Protein AF-0000000068953525 (afdb_homodimer)

Sequence (426 aa):
MLKLCGFAASNYYNKVKLALLEKNVPFEEVLAWIGQTDLAATPAGKVPYIITESGPLCESEAIVDYVEAAYPQTPLLPLDPYQAAKVREIVVFMELYLELTARELYPEAFFGGKVSDGVKDRQHKLLTRYVPAFAKLAKFSPYIAGDTFTLADCAAAAHLPLVSSCTKIIYGTDLLADLPVKDYLKTLSARESVQKVNADRKANLELMASRSKMLKLCGFAASNYYNKVKLALLEKNVPFEEVLAWIGQTDLAATPAGKVPYIITESGPLCESEAIVDYVEAAYPQTPLLPLDPYQAAKVREIVVFMELYLELTARELYPEAFFGGKVSDGVKDRQHKLLTRYVPAFAKLAKFSPYIAGDTFTLADCAAAAHLPLVSSCTKIIYGTDLLADLPVKDYLKTLSARESVQKVNADRKANLELMASRSK

Structure (mmCIF, N/CA/C/O backbone):
data_AF-0000000068953525-model_v1
#
loop_
_entity.id
_entity.type
_entity.pdbx_description
1 polymer 'Glutathione S-transferase'
#
loop_
_atom_site.group_PDB
_atom_site.id
_atom_site.type_symbol
_atom_site.label_atom_id
_atom_site.label_alt_id
_atom_site.label_comp_id
_atom_site.label_asym_id
_atom_site.label_entity_id
_atom_site.label_seq_id
_atom_site.pdbx_PDB_ins_code
_atom_site.Cartn_x
_atom_site.Cartn_y
_atom_site.Cartn_z
_atom_site.occupancy
_atom_site.B_iso_or_equiv
_atom_site.auth_seq_id
_atom_site.auth_comp_id
_atom_site.auth_asym_id
_atom_site.auth_atom_id
_atom_site.pdbx_PDB_model_num
ATOM 1 N N . MET A 1 1 ? 11.922 7.945 -24.203 1 91.5 1 MET A N 1
ATOM 2 C CA . MET A 1 1 ? 12.422 8.422 -22.906 1 91.5 1 MET A CA 1
ATOM 3 C C . MET A 1 1 ? 11.344 8.32 -21.844 1 91.5 1 MET A C 1
ATOM 5 O O . MET A 1 1 ? 10.164 8.547 -22.125 1 91.5 1 MET A O 1
ATOM 9 N N . LEU A 1 2 ? 11.68 7.914 -20.641 1 98.38 2 LEU A N 1
ATOM 10 C CA . LEU A 1 2 ? 10.758 7.773 -19.516 1 98.38 2 LEU A CA 1
ATOM 11 C C . LEU A 1 2 ? 10.148 9.125 -19.141 1 98.38 2 LEU A C 1
ATOM 13 O O . LEU A 1 2 ? 10.859 10.125 -19.047 1 98.38 2 LEU A O 1
ATOM 17 N N . LYS A 1 3 ? 8.781 9.148 -19.062 1 98.88 3 LYS A N 1
ATOM 18 C CA . LYS A 1 3 ? 8.078 10.352 -18.625 1 98.88 3 LYS A CA 1
ATOM 19 C C . LYS A 1 3 ? 7.48 10.156 -17.234 1 98.88 3 LYS A C 1
ATOM 21 O O . LYS A 1 3 ? 6.812 9.148 -16.969 1 98.88 3 LYS A O 1
ATOM 26 N N . LEU A 1 4 ? 7.785 11.031 -16.359 1 98.94 4 LEU A N 1
ATOM 27 C CA . LEU A 1 4 ? 7.129 11.117 -15.062 1 98.94 4 LEU A CA 1
ATOM 28 C C . LEU A 1 4 ? 6.039 12.188 -15.07 1 98.94 4 LEU A C 1
ATOM 30 O O . LEU A 1 4 ? 6.336 13.375 -15.211 1 98.94 4 LEU A O 1
ATOM 34 N N . CYS A 1 5 ? 4.793 11.773 -14.93 1 98.94 5 CYS A N 1
ATOM 35 C CA . CYS A 1 5 ? 3.65 12.672 -15.055 1 98.94 5 CYS A CA 1
ATOM 36 C C . CYS A 1 5 ? 3.051 12.984 -13.695 1 98.94 5 CYS A C 1
ATOM 38 O O . CYS A 1 5 ? 2.826 12.078 -12.883 1 98.94 5 CYS A O 1
ATOM 40 N N . GLY A 1 6 ? 2.795 14.18 -13.367 1 98.62 6 GLY A N 1
ATOM 41 C CA . GLY A 1 6 ? 2.264 14.688 -12.117 1 98.62 6 GLY A CA 1
ATOM 42 C C . GLY A 1 6 ? 2.701 16.109 -11.82 1 98.62 6 GLY A C 1
ATOM 43 O O . GLY A 1 6 ? 2.824 16.938 -12.734 1 98.62 6 GLY A O 1
ATOM 44 N N . PHE A 1 7 ? 2.775 16.438 -10.578 1 98.31 7 PHE A N 1
ATOM 45 C CA . PHE A 1 7 ? 3.211 17.766 -10.188 1 98.31 7 PHE A CA 1
ATOM 46 C C . PHE A 1 7 ? 4.039 17.719 -8.914 1 98.31 7 PHE A C 1
ATOM 48 O O . PHE A 1 7 ? 3.832 16.844 -8.062 1 98.31 7 PHE A O 1
ATOM 55 N N . ALA A 1 8 ? 4.875 18.688 -8.703 1 98.12 8 ALA A N 1
ATOM 56 C CA . ALA A 1 8 ? 5.988 18.609 -7.762 1 98.12 8 ALA A CA 1
ATOM 57 C C . ALA A 1 8 ? 5.512 18.844 -6.332 1 98.12 8 ALA A C 1
ATOM 59 O O . ALA A 1 8 ? 6.254 18.594 -5.375 1 98.12 8 ALA A O 1
ATOM 60 N N . ALA A 1 9 ? 4.293 19.266 -6.148 1 97.25 9 ALA A N 1
ATOM 61 C CA . ALA A 1 9 ? 3.762 19.406 -4.797 1 97.25 9 ALA A CA 1
ATOM 62 C C . ALA A 1 9 ? 3.27 18.078 -4.254 1 97.25 9 ALA A C 1
ATOM 64 O O . ALA A 1 9 ? 3 17.953 -3.057 1 97.25 9 ALA A O 1
ATOM 65 N N . SER A 1 10 ? 3.092 17.094 -5.102 1 97.88 10 SER A N 1
ATOM 66 C CA . SER A 1 10 ? 2.609 15.781 -4.703 1 97.88 10 SER A CA 1
ATOM 67 C C . SER A 1 10 ? 3.717 14.961 -4.047 1 97.88 10 SER A C 1
ATOM 69 O O . SER A 1 10 ? 4.754 14.711 -4.66 1 97.88 10 SER A O 1
ATOM 71 N N . ASN A 1 11 ? 3.457 14.531 -2.852 1 98.62 11 ASN A N 1
ATOM 72 C CA . ASN A 1 11 ? 4.457 13.727 -2.156 1 98.62 11 ASN A CA 1
ATOM 73 C C . ASN A 1 11 ? 4.691 12.391 -2.857 1 98.62 11 ASN A C 1
ATOM 75 O O . ASN A 1 11 ? 5.816 11.898 -2.9 1 98.62 11 ASN A O 1
ATOM 79 N N . TYR A 1 12 ? 3.668 11.828 -3.467 1 98.88 12 TYR A N 1
ATOM 80 C CA . TYR A 1 12 ? 3.854 10.547 -4.145 1 98.88 12 TYR A CA 1
ATOM 81 C C . TYR A 1 12 ? 4.586 10.734 -5.469 1 98.88 12 TYR A C 1
ATOM 83 O O . TYR A 1 12 ? 5.352 9.859 -5.891 1 98.88 12 TYR A O 1
ATOM 91 N N . TYR A 1 13 ? 4.324 11.852 -6.137 1 98.88 13 TYR A N 1
ATOM 92 C CA . TYR A 1 13 ? 5.141 12.227 -7.281 1 98.88 13 TYR A CA 1
ATOM 93 C C . TYR A 1 13 ? 6.609 12.352 -6.887 1 98.88 13 TYR A C 1
ATOM 95 O O . TYR A 1 13 ? 7.488 11.805 -7.566 1 98.88 13 TYR A O 1
ATOM 103 N N . ASN A 1 14 ? 6.887 12.953 -5.789 1 98.94 14 ASN A N 1
ATOM 104 C CA . ASN A 1 14 ? 8.25 13.234 -5.348 1 98.94 14 ASN A CA 1
ATOM 105 C C . ASN A 1 14 ? 8.969 11.969 -4.895 1 98.94 14 ASN A C 1
ATOM 107 O O . ASN A 1 14 ? 10.18 11.844 -5.062 1 98.94 14 ASN A O 1
ATOM 111 N N . LYS A 1 15 ? 8.242 11.016 -4.289 1 98.94 15 LYS A N 1
ATOM 112 C CA . LYS A 1 15 ? 8.812 9.711 -3.98 1 98.94 15 LYS A CA 1
ATOM 113 C C . LYS A 1 15 ? 9.422 9.07 -5.223 1 98.94 15 LYS A C 1
ATOM 115 O O . LYS A 1 15 ? 10.57 8.617 -5.195 1 98.94 15 LYS A O 1
ATOM 120 N N . VAL A 1 16 ? 8.688 9.086 -6.324 1 98.94 16 VAL A N 1
ATOM 121 C CA . VAL A 1 16 ? 9.133 8.477 -7.574 1 98.94 16 VAL A CA 1
ATOM 122 C C . VAL A 1 16 ? 10.266 9.305 -8.172 1 98.94 16 VAL A C 1
ATOM 124 O O . VAL A 1 16 ? 11.281 8.75 -8.617 1 98.94 16 VAL A O 1
ATOM 127 N N . LYS A 1 17 ? 10.102 10.609 -8.156 1 98.94 17 LYS A N 1
ATOM 128 C CA . LYS A 1 17 ? 11.125 11.5 -8.703 1 98.94 17 LYS A CA 1
ATOM 129 C C . LYS A 1 17 ? 12.461 11.305 -8.008 1 98.94 17 LYS A C 1
ATOM 131 O O . LYS A 1 17 ? 13.5 11.195 -8.664 1 98.94 17 LYS A O 1
ATOM 136 N N . LEU A 1 18 ? 12.406 11.266 -6.711 1 98.94 18 LEU A N 1
ATOM 137 C CA . LEU A 1 18 ? 13.633 11.102 -5.938 1 98.94 18 LEU A CA 1
ATOM 138 C C . LEU A 1 18 ? 14.305 9.773 -6.27 1 98.94 18 LEU A C 1
ATOM 140 O O . LEU A 1 18 ? 15.531 9.711 -6.414 1 98.94 18 LEU A O 1
ATOM 144 N N . ALA A 1 19 ? 13.531 8.672 -6.383 1 98.94 19 ALA A N 1
ATOM 145 C CA . ALA A 1 19 ? 14.086 7.375 -6.762 1 98.94 19 ALA A CA 1
ATOM 146 C C . ALA A 1 19 ? 14.773 7.453 -8.125 1 98.94 19 ALA A C 1
ATOM 148 O O . ALA A 1 19 ? 15.883 6.934 -8.297 1 98.94 19 ALA A O 1
ATOM 149 N N . LEU A 1 20 ? 14.117 8.109 -9.094 1 98.94 20 LEU A N 1
ATOM 150 C CA . LEU A 1 20 ? 14.68 8.25 -10.43 1 98.94 20 LEU A CA 1
ATOM 151 C C . LEU A 1 20 ? 15.992 9.031 -10.391 1 98.94 20 LEU A C 1
ATOM 153 O O . LEU A 1 20 ? 16.969 8.641 -11.031 1 98.94 20 LEU A O 1
ATOM 157 N N . LEU A 1 21 ? 16 10.102 -9.617 1 98.94 21 LEU A N 1
ATOM 158 C CA . LEU A 1 21 ? 17.203 10.922 -9.492 1 98.94 21 LEU A CA 1
ATOM 159 C C . LEU A 1 21 ? 18.328 10.133 -8.844 1 98.94 21 LEU A C 1
ATOM 161 O O . LEU A 1 21 ? 19.453 10.133 -9.336 1 98.94 21 LEU A O 1
ATOM 165 N N . GLU A 1 22 ? 18.047 9.453 -7.734 1 98.81 22 GLU A N 1
ATOM 166 C CA . GLU A 1 22 ? 19.062 8.711 -6.984 1 98.81 22 GLU A CA 1
ATOM 167 C C . GLU A 1 22 ? 19.625 7.562 -7.812 1 98.81 22 GLU A C 1
ATOM 169 O O . GLU A 1 22 ? 20.797 7.199 -7.66 1 98.81 22 GLU A O 1
ATOM 174 N N . LYS A 1 23 ? 18.828 7.051 -8.734 1 98.69 23 LYS A N 1
ATOM 175 C CA . LYS A 1 23 ? 19.266 5.938 -9.57 1 98.69 23 LYS A CA 1
ATOM 176 C C . LYS A 1 23 ? 19.922 6.441 -10.859 1 98.69 23 LYS A C 1
ATOM 178 O O . LYS A 1 23 ? 20.406 5.645 -11.664 1 98.69 23 LYS A O 1
ATOM 183 N N . ASN A 1 24 ? 19.906 7.711 -11.047 1 98.19 24 ASN A N 1
ATOM 184 C CA . ASN A 1 24 ? 20.453 8.336 -12.242 1 98.19 24 ASN A CA 1
ATOM 185 C C . ASN A 1 24 ? 19.781 7.824 -13.508 1 98.19 24 ASN A C 1
ATOM 187 O O . ASN A 1 24 ? 20.453 7.492 -14.484 1 98.19 24 ASN A O 1
ATOM 191 N N . VAL A 1 25 ? 18.516 7.637 -13.484 1 98.5 25 VAL A N 1
ATOM 192 C CA . VAL A 1 25 ? 17.719 7.266 -14.641 1 98.5 25 VAL A CA 1
ATOM 193 C C . VAL A 1 25 ? 17.188 8.523 -15.336 1 98.5 25 VAL A C 1
ATOM 195 O O . VAL A 1 25 ? 16.516 9.344 -14.719 1 98.5 25 VAL A O 1
ATOM 198 N N . PRO A 1 26 ? 17.547 8.711 -16.578 1 98.31 26 PRO A N 1
ATOM 199 C CA . PRO A 1 26 ? 17.016 9.883 -17.281 1 98.31 26 PRO A CA 1
ATOM 200 C C . PRO A 1 26 ? 15.492 9.836 -17.438 1 98.31 26 PRO A C 1
ATOM 202 O O . PRO A 1 26 ? 14.922 8.773 -17.703 1 98.31 26 PRO A O 1
ATOM 205 N N . PHE A 1 27 ? 14.859 10.969 -17.234 1 98.81 27 PHE A N 1
ATOM 206 C CA . PHE A 1 27 ? 13.414 11.062 -17.391 1 98.81 27 PHE A CA 1
ATOM 207 C C . PHE A 1 27 ? 12.992 12.492 -17.719 1 98.81 27 PHE A C 1
ATOM 209 O O . PHE A 1 27 ? 13.742 13.438 -17.453 1 98.81 27 PHE A O 1
ATOM 216 N N . GLU A 1 28 ? 11.844 12.578 -18.344 1 98.75 28 GLU A N 1
ATOM 217 C CA . GLU A 1 28 ? 11.18 13.852 -18.578 1 98.75 28 GLU A CA 1
ATOM 218 C C . GLU A 1 28 ? 10.023 14.062 -17.609 1 98.75 28 GLU A C 1
ATOM 220 O O . GLU A 1 28 ? 9.258 13.133 -17.328 1 98.75 28 GLU A O 1
ATOM 225 N N . GLU A 1 29 ? 9.961 15.242 -17.031 1 98.69 29 GLU A N 1
ATOM 226 C CA . GLU A 1 29 ? 8.812 15.57 -16.188 1 98.69 29 GLU A CA 1
ATOM 227 C C . GLU A 1 29 ? 7.676 16.172 -17.016 1 98.69 29 GLU A C 1
ATOM 229 O O . GLU A 1 29 ? 7.895 17.078 -17.828 1 98.69 29 GLU A O 1
ATOM 234 N N . VAL A 1 30 ? 6.496 15.633 -16.922 1 98.69 30 VAL A N 1
ATOM 235 C CA . VAL A 1 30 ? 5.301 16.109 -17.594 1 98.69 30 VAL A CA 1
ATOM 236 C C . VAL A 1 30 ? 4.262 16.562 -16.562 1 98.69 30 VAL A C 1
ATOM 238 O O . VAL A 1 30 ? 3.779 15.742 -15.773 1 98.69 30 VAL A O 1
ATOM 241 N N . LEU A 1 31 ? 3.965 17.844 -16.641 1 97.56 31 LEU A N 1
ATOM 242 C CA . LEU A 1 31 ? 3.002 18.391 -15.695 1 97.56 31 LEU A CA 1
ATOM 243 C C . LEU A 1 31 ? 1.616 17.797 -15.922 1 97.56 31 LEU A C 1
ATOM 245 O O . LEU A 1 31 ? 1.125 17.781 -17.047 1 97.56 31 LEU A O 1
ATOM 249 N N . ALA A 1 32 ? 1.029 17.25 -14.953 1 97.81 32 ALA A N 1
ATOM 250 C CA . ALA A 1 32 ? -0.347 16.766 -14.938 1 97.81 32 ALA A CA 1
ATOM 251 C C . ALA A 1 32 ? -1.022 17.078 -13.602 1 97.81 32 ALA A C 1
ATOM 253 O O . ALA A 1 32 ? -0.738 16.438 -12.586 1 97.81 32 ALA A O 1
ATOM 254 N N . TRP A 1 33 ? -1.951 18.016 -13.617 1 94.94 33 TRP A N 1
ATOM 255 C CA . TRP A 1 33 ? -2.736 18.328 -12.43 1 94.94 33 TRP A CA 1
ATOM 256 C C . TRP A 1 33 ? -3.85 17.312 -12.227 1 94.94 33 TRP A C 1
ATOM 258 O O . TRP A 1 33 ? -4.289 16.656 -13.18 1 94.94 33 TRP A O 1
ATOM 268 N N . ILE A 1 34 ? -4.254 17.219 -10.961 1 92.75 34 ILE A N 1
ATOM 269 C CA . ILE A 1 34 ? -5.441 16.406 -10.711 1 92.75 34 ILE A CA 1
ATOM 270 C C . ILE A 1 34 ? -6.605 16.922 -11.555 1 92.75 34 ILE A C 1
ATOM 272 O O . ILE A 1 34 ? -6.863 18.141 -11.594 1 92.75 34 ILE A O 1
ATOM 276 N N . GLY A 1 35 ? -7.293 16.062 -12.203 1 94.69 35 GLY A N 1
ATOM 277 C CA . GLY A 1 35 ? -8.367 16.453 -13.102 1 94.69 35 GLY A CA 1
ATOM 278 C C . GLY A 1 35 ? -7.914 16.641 -14.539 1 94.69 35 GLY A C 1
ATOM 279 O O . GLY A 1 35 ? -8.742 16.719 -15.453 1 94.69 35 GLY A O 1
ATOM 280 N N . GLN A 1 36 ? -6.582 16.641 -14.797 1 96.81 36 GLN A N 1
ATOM 281 C CA . GLN A 1 36 ? -6.031 16.828 -16.141 1 96.81 36 GLN A CA 1
ATOM 282 C C . GLN A 1 36 ? -5.117 15.672 -16.516 1 96.81 36 GLN A C 1
ATOM 284 O O . GLN A 1 36 ? -4.238 15.82 -17.375 1 96.81 36 GLN A O 1
ATOM 289 N N . THR A 1 37 ? -5.289 14.594 -15.812 1 98.31 37 THR A N 1
ATOM 290 C CA . THR A 1 37 ? -4.453 13.422 -16.047 1 98.31 37 THR A CA 1
ATOM 291 C C . THR A 1 37 ? -4.961 12.641 -17.266 1 98.31 37 THR A C 1
ATOM 293 O O . THR A 1 37 ? -6.094 12.836 -17.703 1 98.31 37 THR A O 1
ATOM 296 N N . ASP A 1 38 ? -4.078 11.945 -17.906 1 98.38 38 ASP A N 1
ATOM 297 C CA . ASP A 1 38 ? -4.457 10.992 -18.938 1 98.38 38 ASP A CA 1
ATOM 298 C C . ASP A 1 38 ? -5.102 9.75 -18.328 1 98.38 38 ASP A C 1
ATOM 300 O O . ASP A 1 38 ? -4.402 8.844 -17.875 1 98.38 38 ASP A O 1
ATOM 304 N N . LEU A 1 39 ? -6.379 9.578 -18.438 1 97.94 39 LEU A N 1
ATOM 305 C CA . LEU A 1 39 ? -7.129 8.531 -17.75 1 97.94 39 LEU A CA 1
ATOM 306 C C . LEU A 1 39 ? -6.82 7.16 -18.359 1 97.94 39 LEU A C 1
ATOM 308 O O . LEU A 1 39 ? -7.094 6.129 -17.75 1 97.94 39 LEU A O 1
ATOM 312 N N . ALA A 1 40 ? -6.297 7.113 -19.547 1 97.75 40 ALA A N 1
ATOM 313 C CA . ALA A 1 40 ? -5.84 5.848 -20.109 1 97.75 40 ALA A CA 1
ATOM 314 C C . ALA A 1 40 ? -4.594 5.34 -19.391 1 97.75 40 ALA A C 1
ATOM 316 O O . ALA A 1 40 ? -4.352 4.133 -19.344 1 97.75 40 ALA A O 1
ATOM 317 N N . ALA A 1 41 ? -3.822 6.301 -18.766 1 98.56 41 ALA A N 1
ATOM 318 C CA . ALA A 1 41 ? -2.572 5.957 -18.109 1 98.56 41 ALA A CA 1
ATOM 319 C C . ALA A 1 41 ? -2.781 5.793 -16.594 1 98.56 41 ALA A C 1
ATOM 321 O O . ALA A 1 41 ? -2.068 5.027 -15.945 1 98.56 41 ALA A O 1
ATOM 322 N N . THR A 1 42 ? -3.678 6.516 -16.062 1 98.69 42 THR A N 1
ATOM 323 C CA . THR A 1 42 ? -4.043 6.461 -14.656 1 98.69 42 THR A CA 1
ATOM 324 C C . THR A 1 42 ? -5.559 6.488 -14.492 1 98.69 42 THR A C 1
ATOM 326 O O . THR A 1 42 ? -6.137 7.539 -14.203 1 98.69 42 THR A O 1
ATOM 329 N N . PRO A 1 43 ? -6.195 5.395 -14.531 1 98.38 43 PRO A N 1
ATOM 330 C CA . PRO A 1 43 ? -7.656 5.32 -14.617 1 98.38 43 PRO A CA 1
ATOM 331 C C . PRO A 1 43 ? -8.352 6.035 -13.461 1 98.38 43 PRO A C 1
ATOM 333 O O . PRO A 1 43 ? -9.469 6.527 -13.617 1 98.38 43 PRO A O 1
ATOM 336 N N . ALA A 1 44 ? -7.703 6.133 -12.32 1 98.06 44 ALA A N 1
ATOM 337 C CA . ALA A 1 44 ? -8.312 6.809 -11.18 1 98.06 44 ALA A CA 1
ATOM 338 C C . ALA A 1 44 ? -8.023 8.305 -11.211 1 98.06 44 ALA A C 1
ATOM 340 O O . ALA A 1 44 ? -8.469 9.047 -10.328 1 98.06 44 ALA A O 1
ATOM 341 N N . GLY A 1 45 ? -7.219 8.742 -12.18 1 98.38 45 GLY A N 1
ATOM 342 C CA . GLY A 1 45 ? -6.93 10.156 -12.336 1 98.38 45 GLY A CA 1
ATOM 343 C C . GLY A 1 45 ? -5.934 10.672 -11.32 1 98.38 45 GLY A C 1
ATOM 344 O O . GLY A 1 45 ? -5.879 11.875 -11.047 1 98.38 45 GLY A O 1
ATOM 345 N N . LYS A 1 46 ? -5.148 9.766 -10.766 1 97.81 46 LYS A N 1
ATOM 346 C CA . LYS A 1 46 ? -4.199 10.141 -9.727 1 97.81 46 LYS A CA 1
ATOM 347 C C . LYS A 1 46 ? -2.797 10.328 -10.305 1 97.81 46 LYS A C 1
ATOM 349 O O . LYS A 1 46 ? -2.521 9.898 -11.43 1 97.81 46 LYS A O 1
ATOM 354 N N . VAL A 1 47 ? -1.988 10.992 -9.609 1 98.5 47 VAL A N 1
ATOM 355 C CA . VAL A 1 47 ? -0.57 11.133 -9.922 1 98.5 47 VAL A CA 1
ATOM 356 C C . VAL A 1 47 ? 0.271 10.547 -8.789 1 98.5 47 VAL A C 1
ATOM 358 O O . VAL A 1 47 ? -0.176 10.492 -7.645 1 98.5 47 VAL A O 1
ATOM 361 N N . PRO A 1 48 ? 1.451 10.094 -9.031 1 98.81 48 PRO A N 1
ATOM 362 C CA . PRO A 1 48 ? 2.117 10.102 -10.336 1 98.81 48 PRO A CA 1
ATOM 363 C C . PRO A 1 48 ? 1.714 8.922 -11.219 1 98.81 48 PRO A C 1
ATOM 365 O O . PRO A 1 48 ? 1.131 7.953 -10.727 1 98.81 48 PRO A O 1
ATOM 368 N N . TYR A 1 49 ? 1.872 9.008 -12.477 1 98.94 49 TYR A N 1
ATOM 369 C CA . TYR A 1 49 ? 2.012 7.898 -13.414 1 98.94 49 TYR A CA 1
ATOM 370 C C . TYR A 1 49 ? 3.18 8.133 -14.359 1 98.94 49 TYR A C 1
ATOM 372 O O . TYR A 1 49 ? 3.695 9.25 -14.461 1 98.94 49 TYR A O 1
ATOM 380 N N . ILE A 1 50 ? 3.686 7.047 -14.969 1 98.94 50 ILE A N 1
ATOM 381 C CA . ILE A 1 50 ? 4.781 7.188 -15.922 1 98.94 50 ILE A CA 1
ATOM 382 C C . ILE A 1 50 ? 4.363 6.629 -17.281 1 98.94 50 ILE A C 1
ATOM 384 O O . ILE A 1 50 ? 3.443 5.812 -17.359 1 98.94 50 ILE A O 1
ATOM 388 N N . ILE A 1 51 ? 4.969 7.121 -18.266 1 98.88 51 ILE A N 1
ATOM 389 C CA . ILE A 1 51 ? 4.914 6.559 -19.609 1 98.88 51 ILE A CA 1
ATOM 390 C C . ILE A 1 51 ? 6.266 5.949 -19.969 1 98.88 51 ILE A C 1
ATOM 392 O O . ILE A 1 51 ? 7.285 6.641 -19.969 1 98.88 51 ILE A O 1
ATOM 396 N N . THR A 1 52 ? 6.266 4.668 -20.172 1 98.62 52 THR A N 1
ATOM 397 C CA . THR A 1 52 ? 7.473 3.959 -20.578 1 98.62 52 THR A CA 1
ATOM 398 C C . THR A 1 52 ? 7.406 3.582 -22.062 1 98.62 52 THR A C 1
ATOM 400 O O . THR A 1 52 ? 6.406 3.854 -22.734 1 98.62 52 THR A O 1
ATOM 403 N N . GLU A 1 53 ? 8.453 2.896 -22.531 1 97.69 53 GLU A N 1
ATOM 404 C CA . GLU A 1 53 ? 8.43 2.383 -23.906 1 97.69 53 GLU A CA 1
ATOM 405 C C . GLU A 1 53 ? 7.398 1.271 -24.062 1 97.69 53 GLU A C 1
ATOM 407 O O . GLU A 1 53 ? 6.832 1.09 -25.141 1 97.69 53 GLU A O 1
ATOM 412 N N . SER A 1 54 ? 7.117 0.598 -22.953 1 98.19 54 SER A N 1
ATOM 413 C CA . SER A 1 54 ? 6.191 -0.53 -22.984 1 98.19 54 SER A CA 1
ATOM 414 C C . SER A 1 54 ? 4.762 -0.077 -22.734 1 98.19 54 SER A C 1
ATOM 416 O O . SER A 1 54 ? 3.816 -0.849 -22.906 1 98.19 54 SER A O 1
ATOM 418 N N . GLY A 1 55 ? 4.523 1.196 -22.297 1 98.44 55 GLY A N 1
ATOM 419 C CA . GLY A 1 55 ? 3.188 1.683 -22 1 98.44 55 GLY A CA 1
ATOM 420 C C . GLY A 1 55 ? 3.115 2.438 -20.672 1 98.44 55 GLY A C 1
ATOM 421 O O . GLY A 1 55 ? 4.145 2.732 -20.062 1 98.44 55 GLY A O 1
ATOM 422 N N . PRO A 1 56 ? 1.923 2.783 -20.203 1 98.88 56 PRO A N 1
ATOM 423 C CA . PRO A 1 56 ? 1.729 3.551 -18.969 1 98.88 56 PRO A CA 1
ATOM 424 C C . PRO A 1 56 ? 1.772 2.676 -17.719 1 98.88 56 PRO A C 1
ATOM 426 O O . PRO A 1 56 ? 1.527 1.47 -17.797 1 98.88 56 PRO A O 1
ATOM 429 N N . LEU A 1 57 ? 2.143 3.238 -16.672 1 98.88 57 LEU A N 1
ATOM 430 C CA . LEU A 1 57 ? 2.148 2.621 -15.344 1 98.88 57 LEU A CA 1
ATOM 431 C C . LEU A 1 57 ? 1.798 3.643 -14.266 1 98.88 57 LEU A C 1
ATOM 433 O O . LEU A 1 57 ? 2.373 4.73 -14.227 1 98.88 57 LEU A O 1
ATOM 437 N N . CYS A 1 58 ? 0.806 3.285 -13.438 1 98.81 58 CYS A N 1
ATOM 438 C CA . CYS A 1 58 ? 0.428 4.195 -12.367 1 98.81 58 CYS A CA 1
ATOM 439 C C . CYS A 1 58 ? 0.652 3.549 -11 1 98.81 58 CYS A C 1
ATOM 441 O O . CYS A 1 58 ? 1.108 2.406 -10.922 1 98.81 58 CYS A O 1
ATOM 443 N N . GLU A 1 59 ? 0.367 4.352 -9.961 1 98.75 59 GLU A N 1
ATOM 444 C CA . GLU A 1 59 ? 0.626 4.004 -8.57 1 98.75 59 GLU A CA 1
ATOM 445 C C . GLU A 1 59 ? 2.113 4.102 -8.242 1 98.75 59 GLU A C 1
ATOM 447 O O . GLU A 1 59 ? 2.922 3.332 -8.773 1 98.75 59 GLU A O 1
ATOM 452 N N . SER A 1 60 ? 2.438 4.938 -7.324 1 98.88 60 SER A N 1
ATOM 453 C CA . SER A 1 60 ? 3.826 5.289 -7.043 1 98.88 60 SER A CA 1
ATOM 454 C C . SER A 1 60 ? 4.633 4.059 -6.641 1 98.88 60 SER A C 1
ATOM 456 O O . SER A 1 60 ? 5.793 3.916 -7.031 1 98.88 60 SER A O 1
ATOM 458 N N . GLU A 1 61 ? 4.004 3.113 -5.867 1 98.75 61 GLU A N 1
ATOM 459 C CA . GLU A 1 61 ? 4.746 1.94 -5.414 1 98.75 61 GLU A CA 1
ATOM 460 C C . GLU A 1 61 ? 5.066 1.007 -6.578 1 98.75 61 GLU A C 1
ATOM 462 O O . GLU A 1 61 ? 6.172 0.473 -6.668 1 98.75 61 GLU A O 1
ATOM 467 N N . ALA A 1 62 ? 4.125 0.785 -7.484 1 98.88 62 ALA A N 1
ATOM 468 C CA . ALA A 1 62 ? 4.379 -0.025 -8.672 1 98.88 62 ALA A CA 1
ATOM 469 C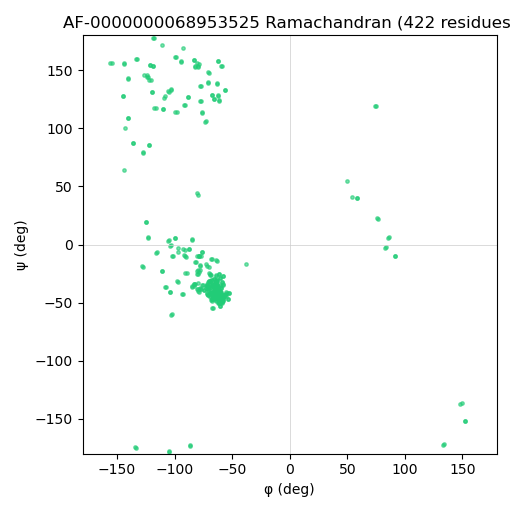 C . ALA A 1 62 ? 5.441 0.619 -9.562 1 98.88 62 ALA A C 1
ATOM 471 O O . ALA A 1 62 ? 6.27 -0.077 -10.156 1 98.88 62 ALA A O 1
ATOM 472 N N . ILE A 1 63 ? 5.422 1.938 -9.625 1 98.94 63 ILE A N 1
ATOM 473 C CA . ILE A 1 63 ? 6.363 2.676 -10.453 1 98.94 63 ILE A CA 1
ATOM 474 C C . ILE A 1 63 ? 7.777 2.506 -9.906 1 98.94 63 ILE A C 1
ATOM 476 O O . ILE A 1 63 ? 8.711 2.215 -10.664 1 98.94 63 ILE A O 1
ATOM 480 N N . VAL A 1 64 ? 7.934 2.658 -8.555 1 98.88 64 VAL A N 1
ATOM 481 C CA . VAL A 1 64 ? 9.281 2.551 -8.016 1 98.88 64 VAL A CA 1
ATOM 482 C C . VAL A 1 64 ? 9.766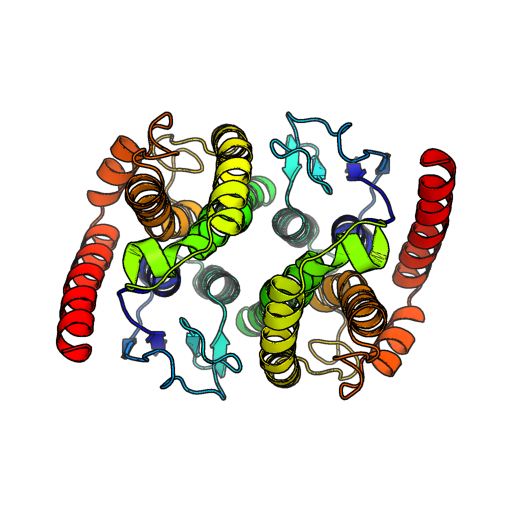 1.104 -8.117 1 98.88 64 VAL A C 1
ATOM 484 O O . VAL A 1 64 ? 10.953 0.853 -8.32 1 98.88 64 VAL A O 1
ATOM 487 N N . ASP A 1 65 ? 8.836 0.124 -8.023 1 98.5 65 ASP A N 1
ATOM 488 C CA . ASP A 1 65 ? 9.211 -1.271 -8.234 1 98.5 65 ASP A CA 1
ATOM 489 C C . ASP A 1 65 ? 9.688 -1.499 -9.672 1 98.5 65 ASP A C 1
ATOM 491 O O . ASP A 1 65 ?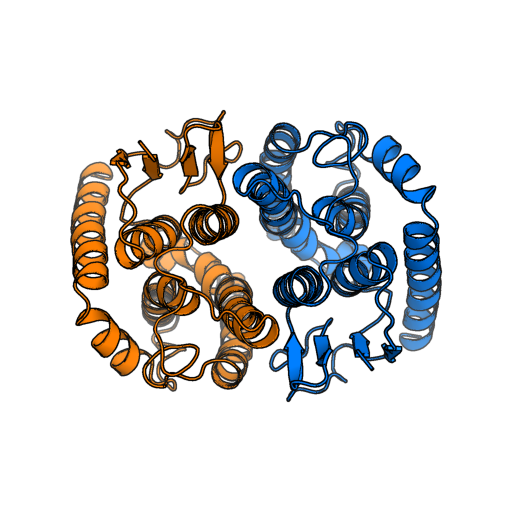 10.68 -2.203 -9.898 1 98.5 65 ASP A O 1
ATOM 495 N N . TYR A 1 66 ? 9.031 -0.899 -10.625 1 98.88 66 TYR A N 1
ATOM 496 C CA . TYR A 1 66 ? 9.438 -0.975 -12.023 1 98.88 66 TYR A CA 1
ATOM 497 C C . TYR A 1 66 ? 10.836 -0.397 -12.219 1 98.88 66 TYR A C 1
ATOM 499 O O . TYR A 1 66 ? 11.711 -1.046 -12.805 1 98.88 66 TYR A O 1
ATOM 507 N N . VAL A 1 67 ? 11.039 0.796 -11.695 1 98.81 67 VAL A N 1
ATOM 508 C CA . VAL A 1 67 ? 12.297 1.512 -11.875 1 98.81 67 VAL A CA 1
ATOM 509 C C . VAL A 1 67 ? 13.438 0.714 -11.258 1 98.81 67 VAL A C 1
ATOM 511 O O . VAL A 1 67 ? 14.516 0.594 -11.852 1 98.81 67 VAL A O 1
ATOM 514 N N . GLU A 1 68 ? 13.156 0.139 -10.07 1 98.62 68 GLU A N 1
ATOM 515 C CA . GLU A 1 68 ? 14.172 -0.662 -9.391 1 98.62 68 GLU A CA 1
ATOM 516 C C . GLU A 1 68 ? 14.57 -1.876 -10.227 1 98.62 68 GLU A C 1
ATOM 518 O O . GLU A 1 68 ? 15.75 -2.203 -10.344 1 98.62 68 GLU A O 1
ATOM 523 N N . ALA A 1 69 ? 13.594 -2.52 -10.867 1 98 69 ALA A N 1
ATOM 524 C CA . ALA A 1 69 ? 13.828 -3.752 -11.609 1 98 69 ALA A CA 1
ATOM 525 C C . ALA A 1 69 ? 14.406 -3.453 -12.992 1 98 69 ALA A C 1
ATOM 527 O O . ALA A 1 69 ? 15.297 -4.164 -13.469 1 98 69 ALA A O 1
ATOM 528 N N . ALA A 1 70 ? 13.961 -2.416 -13.641 1 98.31 70 ALA A N 1
ATOM 529 C CA . ALA A 1 70 ? 14.312 -2.107 -15.023 1 98.31 70 ALA A CA 1
ATOM 530 C C . ALA A 1 70 ? 15.688 -1.448 -15.109 1 98.31 70 ALA A C 1
ATOM 532 O O . ALA A 1 70 ? 16.359 -1.541 -16.141 1 98.31 70 ALA A O 1
ATOM 533 N N . TYR A 1 71 ? 16.109 -0.796 -14.023 1 98 71 TYR A N 1
ATOM 534 C CA . TYR A 1 71 ? 17.375 -0.092 -13.969 1 98 71 TYR A CA 1
ATOM 535 C C . TYR A 1 71 ? 18.203 -0.534 -12.766 1 98 71 TYR A C 1
ATOM 537 O O . TYR A 1 71 ? 18.391 0.231 -11.812 1 98 71 TYR A O 1
ATOM 545 N N . PRO A 1 72 ? 18.844 -1.68 -12.883 1 96.62 72 PRO A N 1
ATOM 546 C CA . PRO A 1 72 ? 19.453 -2.299 -11.703 1 96.62 72 PRO A CA 1
ATOM 547 C C . PRO A 1 72 ? 20.859 -1.76 -11.422 1 96.62 72 PRO A C 1
ATOM 549 O O . PRO A 1 72 ? 21.5 -2.189 -10.461 1 96.62 72 PRO A O 1
ATOM 552 N N . GLN A 1 73 ? 21.359 -0.8 -12.117 1 96.75 73 GLN A N 1
ATOM 553 C CA . GLN A 1 73 ? 22.75 -0.369 -12.047 1 96.75 73 GLN A CA 1
ATOM 554 C C . GLN A 1 73 ? 23.047 0.335 -10.719 1 96.75 73 GLN A C 1
ATOM 556 O O . GLN A 1 73 ? 24.156 0.264 -10.211 1 96.75 73 GLN A O 1
ATOM 561 N N . THR A 1 74 ? 22.125 1.088 -10.195 1 97.06 74 THR A N 1
ATOM 562 C CA . THR A 1 74 ? 22.203 1.769 -8.906 1 97.06 74 THR A CA 1
ATOM 563 C C . THR A 1 74 ? 21.047 1.348 -8 1 97.06 74 THR A C 1
ATOM 565 O O . THR A 1 74 ? 20.031 2.039 -7.922 1 97.06 74 THR A O 1
ATOM 568 N N . PRO A 1 75 ? 21.219 0.276 -7.309 1 98 75 PRO A N 1
ATOM 569 C CA . PRO A 1 75 ? 20.094 -0.284 -6.551 1 98 75 PRO A CA 1
ATOM 570 C C . PRO A 1 75 ? 19.719 0.561 -5.332 1 98 75 PRO A C 1
ATOM 572 O O . PRO A 1 75 ? 20.609 1.117 -4.672 1 98 75 PRO A O 1
ATOM 575 N N . LEU A 1 76 ? 18.469 0.685 -5.102 1 98.81 76 LEU A N 1
ATOM 576 C CA . LEU A 1 76 ? 17.938 1.341 -3.91 1 98.81 76 LEU A CA 1
ATOM 577 C C . LEU A 1 76 ? 17.391 0.316 -2.928 1 98.81 76 LEU A C 1
ATOM 579 O O . LEU A 1 76 ? 16.734 0.681 -1.943 1 98.81 76 LEU A O 1
ATOM 583 N N . LEU A 1 77 ? 17.516 -0.943 -3.227 1 98.69 77 LEU A N 1
ATOM 584 C CA . LEU A 1 77 ? 17.219 -2.051 -2.328 1 98.69 77 LEU A CA 1
ATOM 585 C C . LEU A 1 77 ? 18.438 -2.957 -2.154 1 98.69 77 LEU A C 1
ATOM 587 O O . LEU A 1 77 ? 19.172 -3.203 -3.111 1 98.69 77 LEU A O 1
ATOM 591 N N . PRO A 1 78 ? 18.578 -3.492 -0.895 1 98.19 78 PRO A N 1
ATOM 592 C CA . PRO A 1 78 ? 19.609 -4.523 -0.727 1 98.19 78 PRO A CA 1
ATOM 593 C C . PRO A 1 78 ? 19.375 -5.734 -1.625 1 98.19 78 PRO A C 1
ATOM 595 O O . PRO A 1 78 ? 18.234 -6.043 -1.978 1 98.19 78 PRO A O 1
ATOM 598 N N . LEU A 1 79 ? 20.469 -6.414 -1.938 1 96.62 79 LEU A N 1
ATOM 599 C CA . LEU A 1 79 ? 20.391 -7.617 -2.762 1 96.62 79 LEU A CA 1
ATOM 600 C C . LEU A 1 79 ? 19.75 -8.766 -1.981 1 96.62 79 LEU A C 1
ATOM 602 O O . LEU A 1 79 ? 19.031 -9.578 -2.551 1 96.62 79 LEU A O 1
ATOM 606 N N . ASP A 1 80 ? 20.141 -8.82 -0.664 1 98.12 80 ASP A N 1
ATOM 607 C CA . ASP A 1 80 ? 19.578 -9.867 0.188 1 98.12 80 ASP A CA 1
ATOM 608 C C . ASP A 1 80 ? 18.062 -9.742 0.286 1 98.12 80 ASP A C 1
ATOM 610 O O . ASP A 1 80 ? 17.531 -8.688 0.647 1 98.12 80 ASP A O 1
ATOM 614 N N . PRO A 1 81 ? 17.328 -10.828 -0.065 1 98.38 81 PRO A N 1
ATOM 615 C CA . PRO A 1 81 ? 15.875 -10.766 -0.105 1 98.38 81 PRO A CA 1
ATOM 616 C C . PRO A 1 81 ? 15.266 -10.297 1.216 1 98.38 81 PRO A C 1
ATOM 618 O O . PRO A 1 81 ? 14.312 -9.516 1.219 1 98.38 81 PRO A O 1
ATOM 621 N N . TYR A 1 82 ? 15.797 -10.766 2.287 1 98.75 82 TYR A N 1
ATOM 622 C CA . TYR A 1 82 ? 15.234 -10.383 3.58 1 98.75 82 TYR A CA 1
ATOM 623 C C . TYR A 1 82 ? 15.492 -8.914 3.875 1 98.75 82 TYR A C 1
ATOM 625 O O . TYR A 1 82 ? 14.586 -8.195 4.301 1 98.75 82 TYR A O 1
ATOM 633 N N . GLN A 1 83 ? 16.703 -8.461 3.633 1 98.62 83 GLN A N 1
ATOM 634 C CA . GLN A 1 83 ? 17.031 -7.062 3.877 1 98.62 83 GLN A CA 1
ATOM 635 C C . GLN A 1 83 ? 16.219 -6.137 2.969 1 98.62 83 GLN A C 1
ATOM 637 O O . GLN A 1 83 ? 15.797 -5.062 3.391 1 98.62 83 GLN A O 1
ATOM 642 N N . ALA A 1 84 ? 16.047 -6.562 1.726 1 98.75 84 ALA A N 1
ATOM 643 C CA . ALA A 1 84 ? 15.195 -5.793 0.817 1 98.75 84 ALA A CA 1
ATOM 644 C C . ALA A 1 84 ? 13.766 -5.711 1.342 1 98.75 84 ALA A C 1
ATOM 646 O O . ALA A 1 84 ? 13.133 -4.652 1.282 1 98.75 84 ALA A O 1
ATOM 647 N N . ALA A 1 85 ? 13.273 -6.812 1.893 1 98.88 85 ALA A N 1
ATOM 648 C CA . ALA A 1 85 ? 11.906 -6.852 2.416 1 98.88 85 ALA A CA 1
ATOM 649 C C . ALA A 1 85 ? 11.773 -5.98 3.66 1 98.88 85 ALA A C 1
ATOM 651 O O . ALA A 1 85 ? 10.719 -5.379 3.891 1 98.88 85 ALA A O 1
ATOM 652 N N . LYS A 1 86 ? 12.797 -5.914 4.414 1 98.88 86 LYS A N 1
ATOM 653 C CA . LYS A 1 86 ? 12.773 -5.043 5.586 1 98.88 86 LYS A CA 1
ATOM 654 C C . LYS A 1 86 ? 12.656 -3.576 5.18 1 98.88 86 LYS A C 1
ATOM 656 O O . LYS A 1 86 ? 11.984 -2.791 5.848 1 98.88 86 LYS A O 1
ATOM 661 N N . VAL A 1 87 ? 13.336 -3.195 4.105 1 98.88 87 VAL A N 1
ATOM 662 C CA . VAL A 1 87 ? 13.18 -1.851 3.559 1 98.88 87 VAL A CA 1
ATOM 663 C C . VAL A 1 87 ? 11.734 -1.62 3.141 1 98.88 87 VAL A C 1
ATOM 665 O O . VAL A 1 87 ? 11.133 -0.597 3.484 1 98.88 87 VAL A O 1
ATOM 668 N N . ARG A 1 88 ? 11.148 -2.58 2.463 1 98.88 88 ARG A N 1
ATOM 669 C CA . ARG A 1 88 ? 9.773 -2.473 1.98 1 98.88 88 ARG A CA 1
ATOM 670 C C . ARG A 1 88 ? 8.789 -2.443 3.143 1 98.88 88 ARG A C 1
ATOM 672 O O . ARG A 1 88 ? 7.754 -1.774 3.07 1 98.88 88 ARG A O 1
ATOM 679 N N . GLU A 1 89 ? 9.109 -3.18 4.188 1 98.94 89 GLU A N 1
ATOM 680 C CA . GLU A 1 89 ? 8.289 -3.18 5.398 1 98.94 89 GLU A CA 1
ATOM 681 C C . GLU A 1 89 ? 8.133 -1.77 5.961 1 98.94 89 GLU A C 1
ATOM 683 O O . GLU A 1 89 ? 7.023 -1.355 6.309 1 98.94 89 GLU A O 1
ATOM 688 N N . ILE A 1 90 ? 9.219 -1.034 5.984 1 98.94 90 ILE A N 1
ATOM 689 C CA . ILE A 1 90 ? 9.219 0.333 6.496 1 98.94 90 ILE A CA 1
ATOM 690 C C . ILE A 1 90 ? 8.375 1.224 5.582 1 98.94 90 ILE A C 1
ATOM 692 O O . ILE A 1 90 ? 7.582 2.037 6.059 1 98.94 90 ILE A O 1
ATOM 696 N N . VAL A 1 91 ? 8.516 1.065 4.27 1 98.94 91 VAL A N 1
ATOM 697 C CA . VAL A 1 91 ? 7.777 1.867 3.301 1 98.94 91 VAL A CA 1
ATOM 698 C C . VAL A 1 91 ? 6.281 1.621 3.465 1 98.94 91 VAL A C 1
ATOM 700 O O . VAL A 1 91 ? 5.5 2.568 3.602 1 98.94 91 VAL A O 1
ATOM 703 N N . VAL A 1 92 ? 5.918 0.334 3.492 1 98.88 92 VAL A N 1
ATOM 704 C CA . VAL A 1 92 ? 4.512 -0.043 3.586 1 98.88 92 VAL A CA 1
ATOM 705 C C . VAL A 1 92 ? 3.918 0.502 4.883 1 98.88 92 VAL A C 1
ATOM 707 O O . VAL A 1 92 ? 2.842 1.105 4.871 1 98.88 92 VAL A O 1
ATOM 710 N N . PHE A 1 93 ? 4.625 0.326 5.957 1 98.88 93 PHE A N 1
ATOM 711 C CA . PHE A 1 93 ? 4.148 0.785 7.258 1 98.88 93 PHE A CA 1
ATOM 712 C C . PHE A 1 93 ? 3.959 2.297 7.262 1 98.88 93 PHE A C 1
ATOM 714 O O . PHE A 1 93 ? 2.904 2.795 7.66 1 98.88 93 PHE A O 1
ATOM 721 N N . MET A 1 94 ? 4.938 2.996 6.832 1 98.88 94 MET A N 1
ATOM 722 C CA . MET A 1 94 ? 4.926 4.457 6.82 1 98.88 94 MET A CA 1
ATOM 723 C C . MET A 1 94 ? 3.77 4.984 5.977 1 98.88 94 MET A C 1
ATOM 725 O O . MET A 1 94 ? 3.061 5.902 6.395 1 98.88 94 MET A O 1
ATOM 729 N N . GLU A 1 95 ? 3.578 4.395 4.855 1 98.88 95 GLU A N 1
ATOM 730 C CA . GLU A 1 95 ? 2.547 4.898 3.951 1 98.88 95 GLU A CA 1
ATOM 731 C C . GLU A 1 95 ? 1.151 4.527 4.445 1 98.88 95 GLU A C 1
ATOM 733 O O . GLU A 1 95 ? 0.251 5.371 4.465 1 98.88 95 GLU A O 1
ATOM 738 N N . LEU A 1 96 ? 0.961 3.328 4.977 1 98.69 96 LEU A N 1
ATOM 739 C CA . LEU A 1 96 ? -0.364 2.869 5.379 1 98.69 96 LEU A CA 1
ATOM 740 C C . LEU A 1 96 ? -0.774 3.494 6.711 1 98.69 96 LEU A C 1
ATOM 742 O O . LEU A 1 96 ? -1.932 3.877 6.891 1 98.69 96 LEU A O 1
ATOM 746 N N . TYR A 1 97 ? 0.178 3.641 7.617 1 98.81 97 TYR A N 1
ATOM 747 C CA . TYR A 1 97 ? -0.234 3.895 8.992 1 98.81 97 TYR A CA 1
ATOM 748 C C . TYR A 1 97 ? 0.119 5.316 9.414 1 98.81 97 TYR A C 1
ATOM 750 O O . TYR A 1 97 ? -0.472 5.855 10.352 1 98.81 97 TYR A O 1
ATOM 758 N N . LEU A 1 98 ? 1.095 5.918 8.75 1 98.94 98 LEU A N 1
ATOM 759 C CA . LEU A 1 98 ? 1.392 7.316 9.047 1 98.94 98 LEU A CA 1
ATOM 760 C C . LEU A 1 98 ? 0.818 8.234 7.969 1 98.94 98 LEU A C 1
ATOM 762 O O . LEU A 1 98 ? -0.055 9.055 8.25 1 98.94 98 LEU A O 1
ATOM 766 N N . GLU A 1 99 ? 1.229 8.078 6.742 1 98.94 99 GLU A N 1
ATOM 767 C CA . GLU A 1 99 ? 0.884 9.023 5.684 1 98.94 99 GLU A CA 1
ATOM 768 C C . GLU A 1 99 ? -0.609 8.977 5.371 1 98.94 99 GLU A C 1
ATOM 770 O O . GLU A 1 99 ? -1.278 10.016 5.371 1 98.94 99 GLU A O 1
ATOM 775 N N . LEU A 1 100 ? -1.181 7.828 5.062 1 98.75 100 LEU A N 1
ATOM 776 C CA . LEU A 1 100 ? -2.596 7.742 4.715 1 98.75 100 LEU A CA 1
ATOM 777 C C . LEU A 1 100 ? -3.471 8.18 5.887 1 98.75 100 LEU A C 1
ATOM 779 O O . LEU A 1 100 ? -4.531 8.773 5.688 1 98.75 100 LEU A O 1
ATOM 783 N N . THR A 1 101 ? -2.994 7.809 7.129 1 98.75 101 THR A N 1
ATOM 784 C CA . THR A 1 101 ? -3.719 8.258 8.312 1 98.75 101 THR A CA 1
ATOM 785 C C . THR A 1 101 ? -3.734 9.781 8.391 1 98.75 101 THR A C 1
ATOM 787 O O . THR A 1 101 ? -4.797 10.391 8.523 1 98.75 101 THR A O 1
ATOM 790 N N . ALA A 1 102 ? -2.617 10.414 8.242 1 98.88 102 ALA A N 1
ATOM 791 C CA . ALA A 1 102 ? -2.51 11.867 8.305 1 98.88 102 ALA A CA 1
ATOM 792 C C . ALA A 1 102 ? -3.215 12.523 7.117 1 98.88 102 ALA A C 1
ATOM 794 O O . ALA A 1 102 ? -3.74 13.633 7.23 1 98.88 102 ALA A O 1
ATOM 795 N N . ARG A 1 103 ? -3.244 11.844 5.988 1 98.56 103 ARG A N 1
ATOM 796 C CA . ARG A 1 103 ? -3.777 12.406 4.75 1 98.56 103 ARG A CA 1
ATOM 797 C C . ARG A 1 103 ? -5.246 12.789 4.91 1 98.56 103 ARG A C 1
ATOM 799 O O . ARG A 1 103 ? -5.719 13.727 4.27 1 98.56 103 ARG A O 1
ATOM 806 N N . GLU A 1 104 ? -5.973 12.086 5.789 1 97.69 104 GLU A N 1
ATOM 807 C CA . GLU A 1 104 ? -7.371 12.414 6.059 1 97.69 104 GLU A CA 1
ATOM 808 C C . GLU A 1 104 ? -7.504 13.805 6.668 1 97.69 104 GLU A C 1
ATOM 810 O O . GLU A 1 104 ? -8.602 14.375 6.699 1 97.69 104 GLU A O 1
ATOM 815 N N . LEU A 1 105 ? -6.395 14.359 7.113 1 98.69 105 LEU A N 1
ATOM 816 C CA . LEU A 1 105 ? -6.395 15.664 7.766 1 98.69 105 LEU A CA 1
ATOM 817 C C . LEU A 1 105 ? -5.918 16.75 6.805 1 98.69 105 LEU A C 1
ATOM 819 O O . LEU A 1 105 ? -6.062 17.938 7.086 1 98.69 105 LEU A O 1
ATOM 823 N N . TYR A 1 106 ? -5.395 16.391 5.637 1 98.25 106 TYR A N 1
ATOM 824 C CA . TYR A 1 106 ? -4.746 17.312 4.715 1 98.25 106 TYR A CA 1
ATOM 825 C C . TYR A 1 106 ? -5.719 18.391 4.242 1 98.25 106 TYR A C 1
ATOM 827 O O . TYR A 1 106 ? -5.336 19.547 4.07 1 98.25 106 TYR A O 1
ATOM 835 N N . PRO A 1 107 ? -7.02 18.062 3.973 1 97.19 107 PRO A N 1
ATOM 836 C CA . PRO A 1 107 ? -7.93 19.109 3.508 1 97.19 107 PRO A CA 1
ATOM 837 C C . PRO A 1 107 ? -7.945 20.328 4.43 1 97.19 107 PRO A C 1
ATOM 839 O O . PRO A 1 107 ? -7.918 21.469 3.953 1 97.19 107 PRO A O 1
ATOM 842 N N . GLU A 1 108 ? -7.949 20.031 5.707 1 98.06 108 GLU A N 1
ATOM 843 C CA . GLU A 1 108 ? -7.973 21.141 6.652 1 98.06 108 GLU A CA 1
ATOM 844 C C . GLU A 1 108 ? -6.57 21.703 6.891 1 98.06 108 GLU A C 1
ATOM 846 O O . GLU A 1 108 ? -6.387 22.906 7.023 1 98.06 108 GLU A O 1
ATOM 851 N N . ALA A 1 109 ? -5.59 20.844 6.887 1 98.25 109 ALA A N 1
ATOM 852 C CA . ALA A 1 109 ? -4.223 21.266 7.18 1 98.25 109 ALA A CA 1
ATOM 853 C C . ALA A 1 109 ? -3.643 22.094 6.035 1 98.25 109 ALA A C 1
ATOM 855 O O . ALA A 1 109 ? -2.902 23.047 6.27 1 98.25 109 ALA A O 1
ATOM 856 N N . PHE A 1 110 ? -4.012 21.672 4.801 1 96.12 110 PHE A N 1
ATOM 857 C CA . PHE A 1 110 ? -3.199 22.203 3.715 1 96.12 110 PHE A CA 1
ATOM 858 C C . PHE A 1 110 ? -4.078 22.844 2.646 1 96.12 110 PHE A C 1
ATOM 860 O O . PHE A 1 110 ? -3.605 23.656 1.85 1 96.12 110 PHE A O 1
ATOM 867 N N . PHE A 1 111 ? -5.387 22.547 2.555 1 92.94 111 PHE A N 1
ATOM 868 C CA . PHE A 1 111 ? -6.121 22.891 1.345 1 92.94 111 PHE A CA 1
ATOM 869 C C . PHE A 1 111 ? -7.312 23.781 1.673 1 92.94 111 PHE A C 1
ATOM 871 O O . PHE A 1 111 ? -8.203 23.969 0.842 1 92.94 111 PHE A O 1
ATOM 878 N N . GLY A 1 112 ? -7.461 24.188 2.885 1 93.12 112 GLY A N 1
ATOM 879 C CA . GLY A 1 112 ? -8.461 25.172 3.254 1 93.12 112 GLY A CA 1
ATOM 880 C C . GLY A 1 112 ? -9.82 24.562 3.539 1 93.12 112 GLY A C 1
ATOM 881 O O . GLY A 1 112 ? -10.805 25.281 3.74 1 93.12 112 GLY A O 1
ATOM 882 N N . GLY A 1 113 ? -9.859 23.25 3.535 1 95.44 113 GLY A N 1
ATOM 883 C CA . GLY A 1 113 ? -11.109 22.562 3.838 1 95.44 113 GLY A CA 1
ATOM 884 C C . GLY A 1 113 ? -11.32 22.344 5.324 1 95.44 113 GLY A C 1
ATOM 885 O O . GLY A 1 113 ? -10.648 22.969 6.152 1 95.44 113 GLY A O 1
ATOM 886 N N . LYS A 1 114 ? -12.414 21.562 5.578 1 96.38 114 LYS A N 1
ATOM 887 C CA . LYS A 1 114 ? -12.719 21.234 6.965 1 96.38 114 LYS A CA 1
ATOM 888 C C . LYS A 1 114 ? -12.75 19.719 7.176 1 96.38 114 LYS A C 1
ATOM 890 O O . LYS A 1 114 ? -13.148 18.969 6.281 1 96.38 114 LYS A O 1
ATOM 895 N N . VAL A 1 115 ? -12.258 19.344 8.281 1 96.69 115 VAL A N 1
ATOM 896 C CA . VAL A 1 115 ? -12.305 17.953 8.734 1 96.69 115 VAL A CA 1
ATOM 897 C C . VAL A 1 115 ? -13.078 17.859 10.047 1 96.69 115 VAL A C 1
ATOM 899 O O . VAL A 1 115 ? -12.898 18.703 10.938 1 96.69 115 VAL A O 1
ATOM 902 N N . SER A 1 116 ? -14.023 16.953 10.188 1 95.75 116 SER A N 1
ATOM 903 C CA . SER A 1 116 ? -14.875 16.844 11.367 1 95.75 116 SER A CA 1
ATOM 904 C C . SER A 1 116 ? -14.047 16.531 12.609 1 95.75 116 SER A C 1
ATOM 906 O O . SER A 1 116 ? -12.969 15.945 12.516 1 95.75 116 SER A O 1
ATOM 908 N N . ASP A 1 117 ? -14.578 16.844 13.758 1 96.69 117 ASP A N 1
ATOM 909 C CA . ASP A 1 117 ? -13.914 16.531 15.016 1 96.69 117 ASP A CA 1
ATOM 910 C C . ASP A 1 117 ? -13.758 15.023 15.203 1 96.69 117 ASP A C 1
ATOM 912 O O . ASP A 1 117 ? -12.766 14.555 15.766 1 96.69 117 ASP A O 1
ATOM 916 N N . GLY A 1 118 ? -14.719 14.305 14.75 1 95.25 118 GLY A N 1
ATOM 917 C CA . GLY A 1 118 ? -14.648 12.852 14.844 1 95.25 118 GLY A CA 1
ATOM 918 C C . GLY A 1 118 ? -13.477 12.266 14.086 1 95.25 118 GLY A C 1
ATOM 919 O O . GLY A 1 118 ? -12.781 11.383 14.594 1 95.25 118 GLY A O 1
ATOM 920 N N . VAL A 1 119 ? -13.273 12.758 12.891 1 95.5 119 VAL A N 1
ATOM 921 C CA . VAL A 1 119 ? -12.156 12.289 12.078 1 95.5 119 VAL A CA 1
ATOM 922 C C . VAL A 1 119 ? -10.836 12.695 12.727 1 95.5 119 VAL A C 1
ATOM 924 O O . VAL A 1 119 ? -9.906 11.891 12.82 1 95.5 119 VAL A O 1
ATOM 927 N N . LYS A 1 120 ? -10.758 13.938 13.125 1 98.31 120 LYS A N 1
ATOM 928 C CA . LYS A 1 120 ? -9.547 14.406 13.789 1 98.31 120 LYS A CA 1
ATOM 929 C C . LYS A 1 120 ? -9.211 13.547 15.008 1 98.31 120 LYS A C 1
ATOM 931 O O . LYS A 1 120 ? -8.055 13.164 15.211 1 98.31 120 LYS A O 1
ATOM 936 N N . ASP A 1 121 ? -10.258 13.234 15.805 1 98.12 121 ASP A N 1
ATOM 937 C CA . ASP A 1 121 ? -10.055 12.422 17 1 98.12 121 ASP A CA 1
ATOM 938 C C . ASP A 1 121 ? -9.586 11.008 16.625 1 98.12 121 ASP A C 1
ATOM 940 O O . ASP A 1 121 ? -8.664 10.477 17.25 1 98.12 121 ASP A O 1
ATOM 944 N N . ARG A 1 122 ? -10.172 10.453 15.688 1 96.88 122 ARG A N 1
ATOM 945 C CA . ARG A 1 122 ? -9.812 9.109 15.258 1 96.88 122 ARG A CA 1
ATOM 946 C C . ARG A 1 122 ? -8.383 9.055 14.742 1 96.88 122 ARG A C 1
ATOM 948 O O . ARG A 1 122 ? -7.613 8.164 15.117 1 96.88 122 ARG A O 1
ATOM 955 N N . GLN A 1 123 ? -8.047 10.031 13.906 1 98.56 123 GLN A N 1
ATOM 956 C CA . GLN A 1 123 ? -6.703 10.055 13.336 1 98.56 123 GLN A CA 1
ATOM 957 C C . GLN A 1 123 ? -5.648 10.297 14.414 1 98.56 123 GLN A C 1
ATOM 959 O O . GLN A 1 123 ? -4.547 9.75 14.344 1 98.56 123 GLN A O 1
ATOM 964 N N . HIS A 1 124 ? -5.992 11.133 15.391 1 98.81 124 HIS A N 1
ATOM 965 C CA . HIS A 1 124 ? -5.078 11.367 16.5 1 98.81 124 HIS A CA 1
ATOM 966 C C . HIS A 1 124 ? -4.777 10.062 17.25 1 98.81 124 HIS A C 1
ATOM 968 O O . HIS A 1 124 ? -3.617 9.766 17.547 1 98.81 124 HIS A O 1
ATOM 974 N N . LYS A 1 125 ? -5.812 9.312 17.516 1 98.56 125 LYS A N 1
ATOM 975 C CA . LYS A 1 125 ? -5.656 8.047 18.219 1 98.56 125 LYS A CA 1
ATOM 976 C C . LYS A 1 125 ? -4.816 7.066 17.406 1 98.56 125 LYS A C 1
ATOM 978 O O . LYS A 1 125 ? -3.939 6.391 17.938 1 98.56 125 LYS A O 1
ATOM 983 N N . LEU A 1 126 ? -5.027 7.031 16.141 1 98.5 126 LEU A N 1
ATOM 984 C CA . LEU A 1 126 ? -4.297 6.117 15.273 1 98.5 126 LEU A CA 1
ATOM 985 C C . LEU A 1 126 ? -2.824 6.504 15.188 1 98.5 126 LEU A C 1
ATOM 987 O O . LEU A 1 126 ? -1.945 5.652 15.336 1 98.5 126 LEU A O 1
ATOM 991 N N . LEU A 1 127 ? -2.564 7.746 14.969 1 98.88 127 LEU A N 1
ATOM 992 C CA . LEU A 1 127 ? -1.181 8.195 14.852 1 98.88 127 LEU A CA 1
ATOM 993 C C . LEU A 1 127 ? -0.438 8 16.172 1 98.88 127 LEU A C 1
ATOM 995 O O . LEU A 1 127 ? 0.748 7.664 16.172 1 98.88 127 LEU A O 1
ATOM 999 N N . THR A 1 128 ? -1.151 8.227 17.266 1 98.44 128 THR A N 1
ATOM 1000 C CA . THR A 1 128 ? -0.549 8.016 18.578 1 98.44 128 THR A CA 1
ATOM 1001 C C . THR A 1 128 ? -0.176 6.547 18.781 1 98.44 128 THR A C 1
ATOM 1003 O O . THR A 1 128 ? 0.832 6.238 19.422 1 98.44 128 THR A O 1
ATOM 1006 N N . ARG A 1 129 ? -0.931 5.711 18.172 1 97.81 129 ARG A N 1
ATOM 1007 C CA . ARG A 1 129 ? -0.67 4.277 18.234 1 97.81 129 ARG A CA 1
ATOM 1008 C C . ARG A 1 129 ? 0.445 3.881 17.266 1 97.81 129 ARG A C 1
ATOM 1010 O O . ARG A 1 129 ? 1.339 3.111 17.641 1 97.81 129 ARG A O 1
ATOM 1017 N N . TYR A 1 130 ? 0.495 4.426 16.094 1 98.75 130 TYR A N 1
ATOM 1018 C CA . TYR A 1 130 ? 1.322 3.898 15.008 1 98.75 130 TYR A CA 1
ATOM 1019 C C . TYR A 1 130 ? 2.707 4.535 15.023 1 98.75 130 TYR A C 1
ATOM 1021 O O . TYR A 1 130 ? 3.68 3.936 14.562 1 98.75 130 TYR A O 1
ATOM 1029 N N . VAL A 1 131 ? 2.846 5.758 15.594 1 98.88 131 VAL A N 1
ATOM 1030 C CA . VAL A 1 131 ? 4.137 6.434 15.586 1 98.88 131 VAL A CA 1
ATOM 1031 C C . VAL A 1 131 ? 5.141 5.637 16.422 1 98.88 131 VAL A C 1
ATOM 1033 O O . VAL A 1 131 ? 6.25 5.355 15.961 1 98.88 131 VAL A O 1
ATOM 1036 N N . PRO A 1 132 ? 4.785 5.125 17.625 1 98.62 132 PRO A N 1
ATOM 1037 C CA . PRO A 1 132 ? 5.734 4.285 18.359 1 98.62 132 PRO A CA 1
ATOM 1038 C C . PRO A 1 132 ? 6.035 2.971 17.641 1 98.62 132 PRO A C 1
ATOM 1040 O O . PRO A 1 132 ? 7.156 2.463 17.719 1 98.62 132 PRO A O 1
ATOM 1043 N N . ALA A 1 133 ? 5.062 2.404 17.016 1 98.75 133 ALA A N 1
ATOM 1044 C CA . ALA A 1 133 ? 5.277 1.181 16.234 1 98.75 133 ALA A CA 1
ATOM 1045 C C . ALA A 1 133 ? 6.258 1.417 15.094 1 98.75 133 ALA A C 1
ATOM 1047 O O . ALA A 1 133 ? 7.148 0.599 14.852 1 98.75 133 ALA A O 1
ATOM 1048 N N . PHE A 1 134 ? 6.082 2.559 14.445 1 98.81 134 PHE A N 1
ATOM 1049 C CA . PHE A 1 134 ? 7 2.951 13.383 1 98.81 134 PHE A CA 1
ATOM 1050 C C . PHE A 1 134 ? 8.422 3.08 13.914 1 98.81 134 PHE A C 1
ATOM 1052 O O . PHE A 1 134 ? 9.375 2.646 13.266 1 98.81 134 PHE A O 1
ATOM 1059 N N . ALA A 1 135 ? 8.562 3.627 15.07 1 98.56 135 ALA A N 1
ATOM 1060 C CA . ALA A 1 135 ? 9.859 3.848 15.695 1 98.56 135 ALA A CA 1
ATOM 1061 C C . ALA A 1 135 ? 10.586 2.525 15.93 1 98.56 135 ALA A C 1
ATOM 1063 O O . ALA A 1 135 ? 11.82 2.484 15.953 1 98.56 135 ALA A O 1
ATOM 1064 N N . LYS A 1 136 ? 9.844 1.439 16.047 1 98.44 136 LYS A N 1
ATOM 1065 C CA . LYS A 1 136 ? 10.438 0.124 16.281 1 98.44 136 LYS A CA 1
ATOM 1066 C C . LYS A 1 136 ? 10.961 -0.473 14.969 1 98.44 136 LYS A C 1
ATOM 1068 O O . LYS A 1 136 ? 11.836 -1.343 14.984 1 98.44 136 LYS A O 1
ATOM 1073 N N . LEU A 1 137 ? 10.43 -0.009 13.883 1 98.56 137 LEU A N 1
ATOM 1074 C CA . LEU A 1 137 ? 10.836 -0.524 12.586 1 98.56 137 LEU A CA 1
ATOM 1075 C C . LEU A 1 137 ? 11.961 0.32 11.992 1 98.56 137 LEU A C 1
ATOM 1077 O O . LEU A 1 137 ? 12.898 -0.217 11.391 1 98.56 137 LEU A O 1
ATOM 1081 N N . ALA A 1 138 ? 11.805 1.634 12.125 1 98.62 138 ALA A N 1
ATOM 1082 C CA . ALA A 1 138 ? 12.766 2.57 11.547 1 98.62 138 ALA A CA 1
ATOM 1083 C C . ALA A 1 138 ? 14.094 2.533 12.305 1 98.62 138 ALA A C 1
ATOM 1085 O O . ALA A 1 138 ? 14.109 2.361 13.523 1 98.62 138 ALA A O 1
ATOM 1086 N N . LYS A 1 139 ? 15.211 2.785 11.578 1 98.25 139 LYS A N 1
ATOM 1087 C CA . LYS A 1 139 ? 16.531 2.686 12.203 1 98.25 139 LYS A CA 1
ATOM 1088 C C . LYS A 1 139 ? 17.156 4.066 12.398 1 98.25 139 LYS A C 1
ATOM 1090 O O . LYS A 1 139 ? 17.859 4.301 13.375 1 98.25 139 LYS A O 1
ATOM 1095 N N . PHE A 1 140 ? 16.984 4.961 11.531 1 98.19 140 PHE A N 1
ATOM 1096 C CA . PHE A 1 140 ? 17.547 6.305 11.57 1 98.19 140 PHE A CA 1
ATOM 1097 C C . PHE A 1 140 ? 19.047 6.254 11.844 1 98.19 140 PHE A C 1
ATOM 1099 O O . PHE A 1 140 ? 19.547 6.969 12.703 1 98.19 140 PHE A O 1
ATOM 1106 N N . SER A 1 141 ? 19.875 5.473 11.016 1 95.94 141 SER A N 1
ATOM 1107 C CA . SER A 1 141 ? 21.266 5.258 11.398 1 95.94 141 SER A CA 1
ATOM 1108 C C . SER A 1 141 ? 22.172 5.23 10.18 1 95.94 141 SER A C 1
ATOM 1110 O O . SER A 1 141 ? 22.828 4.219 9.898 1 95.94 141 SER A O 1
ATOM 1112 N N . PRO A 1 142 ? 22.391 6.266 9.336 1 97.12 142 PRO A N 1
ATOM 1113 C CA . PRO A 1 142 ? 21.672 7.531 9.5 1 97.12 142 PRO A CA 1
ATOM 1114 C C . PRO A 1 142 ? 20.375 7.586 8.68 1 97.12 142 PRO A C 1
ATOM 1116 O O . PRO A 1 142 ? 19.594 8.531 8.812 1 97.12 142 PRO A O 1
ATOM 1119 N N . TYR A 1 143 ? 20.203 6.586 7.824 1 98.69 143 TYR A N 1
ATOM 1120 C CA . TYR A 1 143 ? 19.016 6.555 6.98 1 98.69 143 TYR A CA 1
ATOM 1121 C C . TYR A 1 143 ? 17.906 5.754 7.645 1 98.69 143 TYR A C 1
ATOM 1123 O O . TYR A 1 143 ? 18.109 5.121 8.68 1 98.69 143 TYR A O 1
ATOM 1131 N N . ILE A 1 144 ? 16.734 5.832 7.117 1 98.81 144 ILE A N 1
ATOM 1132 C CA . ILE A 1 144 ? 15.531 5.371 7.805 1 98.81 144 ILE A CA 1
ATOM 1133 C C . ILE A 1 144 ? 15.609 3.859 8.016 1 98.81 144 ILE A C 1
ATOM 1135 O O . ILE A 1 144 ? 15.117 3.342 9.023 1 98.81 144 ILE A O 1
ATOM 1139 N N . ALA A 1 145 ? 16.234 3.107 7.062 1 98.62 145 ALA A N 1
ATOM 1140 C CA . ALA A 1 145 ? 16.297 1.65 7.148 1 98.62 145 ALA A CA 1
ATOM 1141 C C . ALA A 1 145 ? 17.688 1.184 7.598 1 98.62 145 ALA A C 1
ATOM 1143 O O . ALA A 1 145 ? 17.938 -0.019 7.676 1 98.62 145 ALA A O 1
ATOM 1144 N N . GLY A 1 146 ? 18.625 2.09 7.816 1 97.94 146 GLY A N 1
ATOM 1145 C CA . GLY A 1 146 ? 19.953 1.68 8.234 1 97.94 146 GLY A CA 1
ATOM 1146 C C . GLY A 1 146 ? 21.047 2.598 7.727 1 97.94 146 GLY A C 1
ATOM 1147 O O . GLY A 1 146 ? 20.906 3.82 7.738 1 97.94 146 GLY A O 1
ATOM 1148 N N . ASP A 1 147 ? 22.125 2.018 7.27 1 97.38 147 ASP A N 1
ATOM 1149 C CA . ASP A 1 147 ? 23.344 2.799 7.023 1 97.38 147 ASP A CA 1
ATOM 1150 C C . ASP A 1 147 ? 23.438 3.195 5.555 1 97.38 147 ASP A C 1
ATOM 1152 O O . ASP A 1 147 ? 24.375 3.902 5.16 1 97.38 147 ASP A O 1
ATOM 1156 N N . THR A 1 148 ? 22.5 2.754 4.777 1 97.56 148 THR A N 1
ATOM 1157 C CA . THR A 1 148 ? 22.516 3.086 3.355 1 97.56 148 THR A CA 1
ATOM 1158 C C . THR A 1 148 ? 21.188 3.693 2.93 1 97.56 148 THR A C 1
ATOM 1160 O O . THR A 1 148 ? 20.141 3.367 3.494 1 97.56 148 THR A O 1
ATOM 1163 N N . PHE A 1 149 ? 21.297 4.637 1.975 1 98.62 149 PHE A N 1
ATOM 1164 C CA . PHE A 1 149 ? 20.109 5.23 1.38 1 98.62 149 PHE A CA 1
ATOM 1165 C C . PHE A 1 149 ? 19.344 4.203 0.555 1 98.62 149 PHE A C 1
ATOM 1167 O O . PHE A 1 149 ? 19.922 3.498 -0.266 1 98.62 149 PHE A O 1
ATOM 1174 N N . THR A 1 150 ? 18.062 4.074 0.803 1 98.88 150 THR A N 1
ATOM 1175 C CA . THR A 1 150 ? 17.25 3.084 0.103 1 98.88 150 THR A CA 1
ATOM 1176 C C . THR A 1 150 ? 15.945 3.707 -0.388 1 98.88 150 THR A C 1
ATOM 1178 O O . THR A 1 150 ? 15.727 4.91 -0.238 1 98.88 150 THR A O 1
ATOM 1181 N N . LEU A 1 151 ? 15.062 2.889 -0.948 1 98.81 151 LEU A N 1
ATOM 1182 C CA . LEU A 1 151 ? 13.719 3.275 -1.373 1 98.81 151 LEU A CA 1
ATOM 1183 C C . LEU A 1 151 ? 12.914 3.828 -0.201 1 98.81 151 LEU A C 1
ATOM 1185 O O . LEU A 1 151 ? 12.07 4.703 -0.383 1 98.81 151 LEU A O 1
ATOM 1189 N N . ALA A 1 152 ? 13.211 3.293 0.997 1 98.94 152 ALA A N 1
ATOM 1190 C CA . ALA A 1 152 ? 12.5 3.781 2.176 1 98.94 152 ALA A CA 1
ATOM 1191 C C . ALA A 1 152 ? 12.812 5.254 2.432 1 98.94 152 ALA A C 1
ATOM 1193 O O . ALA A 1 152 ? 11.961 6 2.924 1 98.94 152 ALA A O 1
ATOM 1194 N N . ASP A 1 153 ? 14.016 5.664 2.094 1 98.94 153 ASP A N 1
ATOM 1195 C CA . ASP A 1 153 ? 14.383 7.066 2.266 1 98.94 153 ASP A CA 1
ATOM 1196 C C . ASP A 1 153 ? 13.672 7.949 1.236 1 98.94 153 ASP A C 1
ATOM 1198 O O . ASP A 1 153 ? 13.336 9.094 1.523 1 98.94 153 ASP A O 1
ATOM 1202 N N . CYS A 1 154 ? 13.469 7.48 0.005 1 98.94 154 CYS A N 1
ATOM 1203 C CA . CYS A 1 154 ? 12.68 8.203 -0.983 1 98.94 154 CYS A CA 1
ATOM 1204 C C . CYS A 1 154 ? 11.266 8.461 -0.469 1 98.94 154 CYS A C 1
ATOM 1206 O O . CYS A 1 154 ? 10.75 9.578 -0.587 1 98.94 154 CYS A O 1
ATOM 1208 N N . ALA A 1 155 ? 10.664 7.449 0.122 1 98.94 155 ALA A N 1
ATOM 1209 C CA . ALA A 1 155 ? 9.328 7.586 0.693 1 98.94 155 ALA A CA 1
ATOM 1210 C C . ALA A 1 155 ? 9.344 8.523 1.898 1 98.94 155 ALA A C 1
ATOM 1212 O O . ALA A 1 155 ? 8.5 9.422 2.004 1 98.94 155 ALA A O 1
ATOM 1213 N N . ALA A 1 156 ? 10.305 8.289 2.752 1 98.94 156 ALA A N 1
ATOM 1214 C CA . ALA A 1 156 ? 10.367 9.062 3.99 1 98.94 156 ALA A CA 1
ATOM 1215 C C . ALA A 1 156 ? 10.555 10.547 3.703 1 98.94 156 ALA A C 1
ATOM 1217 O O . ALA A 1 156 ? 9.898 11.391 4.316 1 98.94 156 ALA A O 1
ATOM 1218 N N . ALA A 1 157 ? 11.438 10.867 2.779 1 98.81 157 ALA A N 1
ATOM 1219 C CA . ALA A 1 157 ? 11.688 12.25 2.398 1 98.81 157 ALA A CA 1
ATOM 1220 C C . ALA A 1 157 ? 10.406 12.922 1.909 1 98.81 157 ALA A C 1
ATOM 1222 O O . ALA A 1 157 ? 10.195 14.117 2.139 1 98.81 157 ALA A O 1
ATOM 1223 N N . ALA A 1 158 ? 9.578 12.164 1.262 1 98.75 158 ALA A N 1
ATOM 1224 C CA . ALA A 1 158 ? 8.352 12.688 0.665 1 98.75 158 ALA A CA 1
ATOM 1225 C C . ALA A 1 158 ? 7.238 12.797 1.703 1 98.75 158 ALA A C 1
ATOM 1227 O O . ALA A 1 158 ? 6.414 13.711 1.642 1 98.75 158 ALA A O 1
ATOM 1228 N N . HIS A 1 159 ? 7.152 11.875 2.707 1 98.88 159 HIS A N 1
ATOM 1229 C CA . HIS A 1 159 ? 5.949 11.703 3.512 1 98.88 159 HIS A CA 1
ATOM 1230 C C . HIS A 1 159 ? 6.117 12.32 4.895 1 98.88 159 HIS A C 1
ATOM 1232 O O . HIS A 1 159 ? 5.199 12.961 5.414 1 98.88 159 HIS A O 1
ATOM 1238 N N . LEU A 1 160 ? 7.316 12.164 5.535 1 98.88 160 LEU A N 1
ATOM 1239 C CA . LEU A 1 160 ? 7.473 12.484 6.949 1 98.88 160 LEU A CA 1
ATOM 1240 C C . LEU A 1 160 ? 7.293 13.984 7.195 1 98.88 160 LEU A C 1
ATOM 1242 O O . LEU A 1 160 ? 6.652 14.383 8.172 1 98.88 160 LEU A O 1
ATOM 1246 N N . PRO A 1 161 ? 7.816 14.914 6.289 1 98.62 161 PRO A N 1
ATOM 1247 C CA . PRO A 1 161 ? 7.578 16.344 6.52 1 98.62 161 PRO A CA 1
ATOM 1248 C C . PRO A 1 161 ? 6.094 16.703 6.527 1 98.62 161 PRO A C 1
ATOM 1250 O O . PRO A 1 161 ? 5.668 17.562 7.297 1 98.62 161 PRO A O 1
ATOM 1253 N N . LEU A 1 162 ? 5.312 16.047 5.711 1 98.62 162 LEU A N 1
ATOM 1254 C CA . LEU A 1 162 ? 3.883 16.328 5.629 1 98.62 162 LEU A CA 1
ATOM 1255 C C . LEU A 1 162 ? 3.16 15.836 6.879 1 98.62 162 LEU A C 1
ATOM 1257 O O . LEU A 1 162 ? 2.279 16.516 7.402 1 98.62 162 LEU A O 1
ATOM 1261 N N . VAL A 1 163 ? 3.549 14.617 7.332 1 98.88 163 VAL A N 1
ATOM 1262 C CA . VAL A 1 163 ? 2.936 14.102 8.555 1 98.88 163 VAL A CA 1
ATOM 1263 C C . VAL A 1 163 ? 3.26 15.016 9.727 1 98.88 163 VAL A C 1
ATOM 1265 O O . VAL A 1 163 ? 2.379 15.352 10.523 1 98.88 163 VAL A O 1
ATOM 1268 N N . SER A 1 164 ? 4.516 15.469 9.828 1 98.81 164 SER A N 1
ATOM 1269 C CA . SER A 1 164 ? 4.949 16.391 10.875 1 98.81 164 SER A CA 1
ATOM 1270 C C . SER A 1 164 ? 4.176 17.703 10.82 1 98.81 164 SER A C 1
ATOM 1272 O O . SER A 1 164 ? 3.566 18.109 11.805 1 98.81 164 SER A O 1
ATOM 1274 N N . SER A 1 165 ? 4.121 18.359 9.672 1 98.56 165 SER A N 1
ATOM 1275 C CA . SER A 1 165 ? 3.459 19.641 9.508 1 98.56 165 SER A CA 1
ATOM 1276 C C . SER A 1 165 ? 1.955 19.531 9.734 1 98.56 165 SER A C 1
ATOM 1278 O O . SER A 1 165 ? 1.354 20.375 10.398 1 98.56 165 SER A O 1
ATOM 1280 N N . CYS A 1 166 ? 1.397 18.5 9.219 1 98.75 166 CYS A N 1
ATOM 1281 C CA . CYS A 1 166 ? -0.039 18.266 9.328 1 98.75 166 CYS A CA 1
ATOM 1282 C C . CYS A 1 166 ? -0.465 18.141 10.781 1 98.75 166 CYS A C 1
ATOM 1284 O O . CYS A 1 166 ? -1.419 18.797 11.211 1 98.75 166 CYS A O 1
ATOM 1286 N N . THR A 1 167 ? 0.267 17.328 11.562 1 98.88 167 THR A N 1
ATOM 1287 C CA . THR A 1 167 ? -0.121 17.109 12.945 1 98.88 167 THR A CA 1
ATOM 1288 C C . THR A 1 167 ? 0.127 18.359 13.789 1 98.88 167 THR A C 1
ATOM 1290 O O . THR A 1 167 ? -0.629 18.641 14.719 1 98.88 167 THR A O 1
ATOM 1293 N N . LYS A 1 168 ? 1.145 19.125 13.445 1 98.75 168 LYS A N 1
ATOM 1294 C CA . LYS A 1 168 ? 1.378 20.391 14.133 1 98.75 168 LYS A CA 1
ATOM 1295 C C . LYS A 1 168 ? 0.231 21.359 13.883 1 98.75 168 LYS A C 1
ATOM 1297 O O . LYS A 1 168 ? -0.236 22.031 14.812 1 98.75 168 LYS A O 1
ATOM 1302 N N . ILE A 1 169 ? -0.233 21.469 12.688 1 98.69 169 ILE A N 1
ATOM 1303 C CA . ILE A 1 169 ? -1.284 22.406 12.297 1 98.69 169 ILE A CA 1
ATOM 1304 C C . ILE A 1 169 ? -2.607 21.984 12.938 1 98.69 169 ILE A C 1
ATOM 1306 O O . ILE A 1 169 ? -3.328 22.828 13.492 1 98.69 169 ILE A O 1
ATOM 1310 N N . ILE A 1 170 ? -2.924 20.688 12.961 1 98.81 170 ILE A N 1
ATOM 1311 C CA . ILE A 1 170 ? -4.242 20.203 13.344 1 98.81 170 ILE A CA 1
ATOM 1312 C C . ILE A 1 170 ? -4.32 20.062 14.859 1 98.81 170 ILE A C 1
ATOM 1314 O O . ILE A 1 170 ? -5.344 20.391 15.469 1 98.81 170 ILE A O 1
ATOM 1318 N N . TYR A 1 171 ? -3.158 19.656 15.461 1 98.69 171 TYR A N 1
ATOM 1319 C CA . TYR A 1 171 ? -3.24 19.281 16.859 1 98.69 171 TYR A CA 1
ATOM 1320 C C . TYR A 1 171 ? -2.412 20.219 17.734 1 98.69 171 TYR A C 1
ATOM 1322 O O . TYR A 1 171 ? -2.408 20.109 18.953 1 98.69 171 TYR A O 1
ATOM 1330 N N . GLY A 1 172 ? -1.678 21.078 17.109 1 98.5 172 GLY A N 1
ATOM 1331 C CA . GLY A 1 172 ? -0.823 21.984 17.859 1 98.5 172 GLY A CA 1
ATOM 1332 C C . GLY A 1 172 ? 0.509 21.375 18.25 1 98.5 172 GLY A C 1
ATOM 1333 O O . GLY A 1 172 ? 1.357 22.047 18.844 1 98.5 172 GLY A O 1
ATOM 1334 N N . THR A 1 173 ? 0.697 20.078 17.891 1 98.31 173 THR A N 1
ATOM 1335 C CA . THR A 1 173 ? 1.946 19.375 18.188 1 98.31 173 THR A CA 1
ATOM 1336 C C . THR A 1 173 ? 2.354 18.469 17.031 1 98.31 173 THR A C 1
ATOM 1338 O O . THR A 1 173 ? 1.502 17.859 16.391 1 98.31 173 THR A O 1
ATOM 1341 N N . ASP A 1 174 ? 3.641 18.391 16.781 1 98.69 174 ASP A N 1
ATOM 1342 C CA . ASP A 1 174 ? 4.207 17.406 15.859 1 98.69 174 ASP A CA 1
ATOM 1343 C C . ASP A 1 174 ? 4.262 16.016 16.484 1 98.69 174 ASP A C 1
ATOM 1345 O O . ASP A 1 174 ? 5.07 15.766 17.375 1 98.69 174 ASP A O 1
ATOM 1349 N N . LEU A 1 175 ? 3.52 15.109 15.977 1 98.81 175 LEU A N 1
ATOM 1350 C CA . LEU A 1 175 ? 3.41 13.789 16.594 1 98.81 175 LEU A CA 1
ATOM 1351 C C . LEU A 1 175 ? 4.652 12.945 16.297 1 98.81 175 LEU A C 1
ATOM 1353 O O . LEU A 1 175 ? 4.832 11.875 16.875 1 98.81 175 LEU A O 1
ATOM 1357 N N . LEU A 1 176 ? 5.527 13.461 15.453 1 98.81 176 LEU A N 1
ATOM 1358 C CA . LEU A 1 176 ? 6.781 12.766 15.172 1 98.81 176 LEU A CA 1
ATOM 1359 C C . LEU A 1 176 ? 7.93 13.375 15.969 1 98.81 176 LEU A C 1
ATOM 1361 O O . LEU A 1 176 ? 9.078 12.953 15.828 1 98.81 176 LEU A O 1
ATOM 1365 N N . ALA A 1 177 ? 7.668 14.281 16.828 1 98.12 177 ALA A N 1
ATOM 1366 C CA . ALA A 1 177 ? 8.688 15.102 17.469 1 98.12 177 ALA A CA 1
ATOM 1367 C C . ALA A 1 177 ? 9.602 14.266 18.359 1 98.12 177 ALA A C 1
ATOM 1369 O O . ALA A 1 177 ? 10.758 14.633 18.594 1 98.12 177 ALA A O 1
ATOM 1370 N N . ASP A 1 178 ? 9.055 13.172 18.906 1 97.88 178 ASP A N 1
ATOM 1371 C CA . ASP A 1 178 ? 9.859 12.344 19.812 1 97.88 178 ASP A CA 1
ATOM 1372 C C . ASP A 1 178 ? 10.812 11.445 19.031 1 97.88 178 ASP A C 1
ATOM 1374 O O . ASP A 1 178 ? 11.656 10.766 19.609 1 97.88 178 ASP A O 1
ATOM 1378 N N . LEU A 1 179 ? 10.719 11.328 17.75 1 98.56 179 LEU A N 1
ATOM 1379 C CA . LEU A 1 179 ? 11.633 10.609 16.875 1 98.56 179 LEU A CA 1
ATOM 1380 C C . LEU A 1 179 ? 12.688 11.555 16.297 1 98.56 179 LEU A C 1
ATOM 1382 O O . LEU A 1 179 ? 12.469 12.766 16.219 1 98.56 179 LEU A O 1
ATOM 1386 N N . PRO A 1 180 ? 13.797 11.047 15.883 1 98.38 180 PRO A N 1
ATOM 1387 C CA . PRO A 1 180 ? 14.844 11.922 15.344 1 98.38 180 PRO A CA 1
ATOM 1388 C C . PRO A 1 180 ? 14.586 12.32 13.891 1 98.38 180 PRO A C 1
ATOM 1390 O O . PRO A 1 180 ? 15.516 12.328 13.078 1 98.38 180 PRO A O 1
ATOM 1393 N N . VAL A 1 181 ? 13.359 12.672 13.602 1 98.62 181 VAL A N 1
ATOM 1394 C CA . VAL A 1 181 ? 12.945 12.961 12.234 1 98.62 181 VAL A CA 1
ATOM 1395 C C . VAL A 1 181 ? 13.617 14.242 11.75 1 98.62 181 VAL A C 1
ATOM 1397 O O . VAL A 1 181 ? 14.094 14.312 10.617 1 98.62 181 VAL A O 1
ATOM 1400 N N . LYS A 1 182 ? 13.695 15.25 12.578 1 97.38 182 LYS A N 1
ATOM 1401 C CA . LYS A 1 182 ? 14.305 16.516 12.203 1 97.38 182 LYS A CA 1
ATOM 1402 C C . LYS A 1 182 ? 15.758 16.344 11.789 1 97.38 182 LYS A C 1
ATOM 1404 O O . LYS A 1 182 ? 16.172 16.797 10.719 1 97.38 182 LYS A O 1
ATOM 1409 N N . ASP A 1 183 ? 16.531 15.648 12.602 1 98.06 183 ASP A N 1
ATOM 1410 C CA . ASP A 1 183 ? 17.938 15.391 12.297 1 98.06 183 ASP A CA 1
ATOM 1411 C C . ASP A 1 183 ? 18.078 14.531 11.039 1 98.06 183 ASP A C 1
ATOM 1413 O O . ASP A 1 183 ? 18.969 14.758 10.219 1 98.06 183 ASP A O 1
ATOM 1417 N N . TYR A 1 184 ? 17.25 13.57 10.945 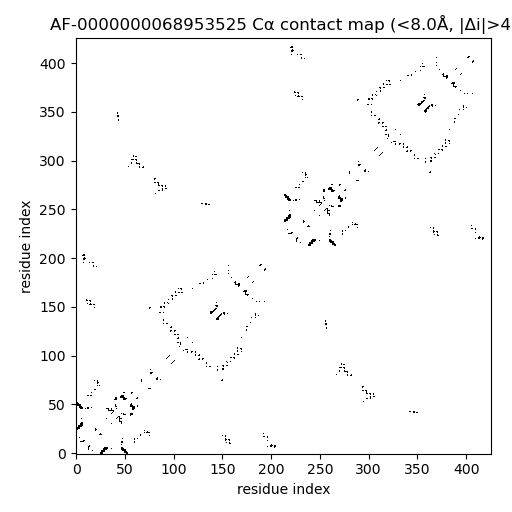1 98.75 184 TYR A N 1
ATOM 1418 C CA . TYR A 1 184 ? 17.219 12.68 9.789 1 98.75 184 TYR A CA 1
ATOM 1419 C C . TYR A 1 184 ? 16.969 13.461 8.508 1 98.75 184 TYR A C 1
ATOM 1421 O O . TYR A 1 184 ? 17.688 13.297 7.52 1 98.75 184 TYR A O 1
ATOM 1429 N N . LEU A 1 185 ? 15.953 14.352 8.531 1 98.31 185 LEU A N 1
ATOM 1430 C CA . LEU A 1 185 ? 15.625 15.133 7.348 1 98.31 185 LEU A CA 1
ATOM 1431 C C . LEU A 1 185 ? 16.75 16.109 7.008 1 98.31 185 LEU A C 1
ATOM 1433 O O . LEU A 1 185 ? 17 16.391 5.836 1 98.31 185 LEU A O 1
ATOM 1437 N N . LYS A 1 186 ? 17.391 16.625 7.992 1 97.81 186 LYS A N 1
ATOM 1438 C CA . LYS A 1 186 ? 18.578 17.453 7.758 1 97.81 186 LYS A CA 1
ATOM 1439 C C . LYS A 1 186 ? 19.656 16.672 7.031 1 97.81 186 LYS A C 1
ATOM 1441 O O . LYS A 1 186 ? 20.297 17.188 6.105 1 97.81 186 LYS A O 1
ATOM 1446 N N . THR A 1 187 ? 19.891 15.461 7.484 1 97.81 187 THR A N 1
ATOM 1447 C CA . THR A 1 187 ? 20.844 14.586 6.816 1 97.81 187 THR A CA 1
ATOM 1448 C C . THR A 1 187 ? 20.469 14.383 5.352 1 97.81 187 THR A C 1
ATOM 1450 O O . THR A 1 187 ? 21.312 14.469 4.465 1 97.81 187 THR A O 1
ATOM 1453 N N . LEU A 1 188 ? 19.203 14.125 5.086 1 98.5 188 LEU A N 1
ATOM 1454 C CA . LEU A 1 188 ? 18.734 13.914 3.725 1 98.5 188 LEU A CA 1
ATOM 1455 C C . LEU A 1 188 ? 18.922 15.172 2.881 1 98.5 188 LEU A C 1
ATOM 1457 O O . LEU A 1 188 ? 19.188 15.078 1.683 1 98.5 188 LEU A O 1
ATOM 1461 N N . SER A 1 189 ? 18.75 16.312 3.479 1 97.31 189 SER A N 1
ATOM 1462 C CA . SER A 1 189 ? 18.766 17.578 2.762 1 97.31 189 SER A CA 1
ATOM 1463 C C . SER A 1 189 ? 20.156 17.891 2.217 1 97.31 189 SER A C 1
ATOM 1465 O O . SER A 1 189 ? 20.312 18.766 1.372 1 97.31 189 SER A O 1
ATOM 1467 N N . ALA A 1 190 ? 21.156 17.188 2.625 1 97.69 190 ALA A N 1
ATOM 1468 C CA . ALA A 1 190 ? 22.516 17.375 2.119 1 97.69 190 ALA A CA 1
ATOM 1469 C C . ALA A 1 190 ? 22.672 16.734 0.744 1 97.69 190 ALA A C 1
ATOM 1471 O O . ALA A 1 190 ? 23.641 17.016 0.036 1 97.69 190 ALA A O 1
ATOM 1472 N N . ARG A 1 191 ? 21.812 15.859 0.405 1 98.12 191 ARG A N 1
ATOM 1473 C CA . ARG A 1 191 ? 21.859 15.211 -0.898 1 98.12 191 ARG A CA 1
ATOM 1474 C C . ARG A 1 191 ? 21.328 16.125 -1.995 1 98.12 191 ARG A C 1
ATOM 1476 O O . ARG A 1 191 ? 20.266 16.719 -1.846 1 98.12 191 ARG A O 1
ATOM 1483 N N . GLU A 1 192 ? 22.016 16.172 -3.115 1 98.38 192 GLU A N 1
ATOM 1484 C CA . GLU A 1 192 ? 21.625 17.016 -4.234 1 98.38 192 GLU A CA 1
ATOM 1485 C C . GLU A 1 192 ? 20.25 16.656 -4.75 1 98.38 192 GLU A C 1
ATOM 1487 O O . GLU A 1 192 ? 19.469 17.547 -5.117 1 98.38 192 GLU A O 1
ATOM 1492 N N . SER A 1 193 ? 19.969 15.406 -4.836 1 98.69 193 SER A N 1
ATOM 1493 C CA . SER A 1 193 ? 18.672 14.945 -5.316 1 98.69 193 SER A CA 1
ATOM 1494 C C . SER A 1 193 ? 17.531 15.445 -4.422 1 98.69 193 SER A C 1
ATOM 1496 O O . SER A 1 193 ? 16.5 15.891 -4.918 1 98.69 193 SER A O 1
ATOM 1498 N N . VAL A 1 194 ? 17.703 15.414 -3.131 1 98.75 194 VAL A N 1
ATOM 1499 C CA . VAL A 1 194 ? 16.703 15.875 -2.178 1 98.75 194 VAL A CA 1
ATOM 1500 C C . VAL A 1 194 ? 16.531 17.391 -2.289 1 98.75 194 VAL A C 1
ATOM 1502 O O . VAL A 1 194 ? 15.406 17.891 -2.246 1 98.75 194 VAL A O 1
ATOM 1505 N N . GLN A 1 195 ? 17.641 18.062 -2.479 1 98.69 195 GLN A N 1
ATOM 1506 C CA . GLN A 1 195 ? 17.578 19.516 -2.67 1 98.69 195 GLN A CA 1
ATOM 1507 C C . GLN A 1 195 ? 16.75 19.875 -3.902 1 98.69 195 GLN A C 1
ATOM 1509 O O . GLN A 1 195 ? 15.922 20.781 -3.859 1 98.69 195 GLN A O 1
ATOM 1514 N N . LYS A 1 196 ? 17.047 19.172 -4.945 1 98.56 196 LYS A N 1
ATOM 1515 C CA . LYS A 1 196 ? 16.312 19.422 -6.184 1 98.56 196 LYS A CA 1
ATOM 1516 C C . LYS A 1 196 ? 14.82 19.188 -6 1 98.56 196 LYS A C 1
ATOM 1518 O O . LYS A 1 196 ? 14 20 -6.406 1 98.56 196 LYS A O 1
ATOM 1523 N N . VAL A 1 197 ? 14.406 18.062 -5.383 1 98.75 197 VAL A N 1
ATOM 1524 C CA . VAL A 1 197 ? 13.008 17.719 -5.156 1 98.75 197 VAL A CA 1
ATOM 1525 C C . VAL A 1 197 ? 12.344 18.797 -4.289 1 98.75 197 VAL A C 1
ATOM 1527 O O . VAL A 1 197 ? 11.234 19.234 -4.586 1 98.75 197 VAL A O 1
ATOM 1530 N N . ASN A 1 198 ? 13.039 19.234 -3.264 1 98.19 198 ASN A N 1
ATOM 1531 C CA . ASN A 1 198 ? 12.5 20.25 -2.361 1 98.19 198 ASN A CA 1
ATOM 1532 C C . ASN A 1 198 ? 12.32 21.594 -3.064 1 98.19 198 ASN A C 1
ATOM 1534 O O . ASN A 1 198 ? 11.32 22.281 -2.852 1 98.19 198 ASN A O 1
ATOM 1538 N N . ALA A 1 199 ? 13.297 21.953 -3.873 1 98.25 199 ALA A N 1
ATOM 1539 C CA . ALA A 1 199 ? 13.211 23.219 -4.605 1 98.25 199 ALA A CA 1
ATOM 1540 C C . ALA A 1 199 ? 12.039 23.203 -5.578 1 98.25 199 ALA A C 1
ATOM 1542 O O . ALA A 1 199 ? 11.289 24.172 -5.664 1 98.25 199 ALA A O 1
ATOM 1543 N N . ASP A 1 200 ? 11.914 22.125 -6.32 1 98.38 200 ASP A N 1
ATOM 1544 C CA . ASP A 1 200 ? 10.812 22 -7.273 1 98.38 200 ASP A CA 1
ATOM 1545 C C . 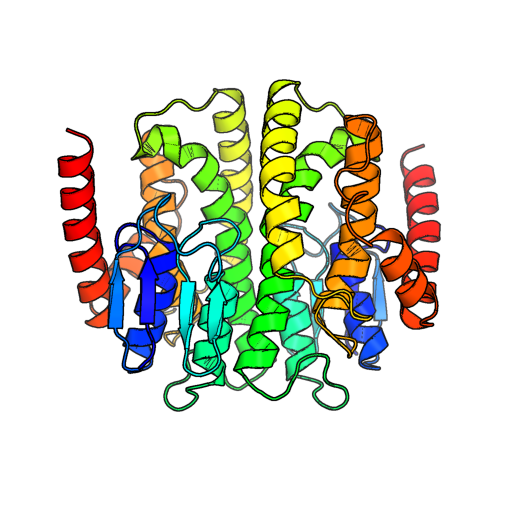ASP A 1 200 ? 9.461 22.016 -6.559 1 98.38 200 ASP A C 1
ATOM 1547 O O . ASP A 1 200 ? 8.492 22.562 -7.07 1 98.38 200 ASP A O 1
ATOM 1551 N N . ARG A 1 201 ? 9.383 21.312 -5.395 1 97.5 201 ARG A N 1
ATOM 1552 C CA . ARG A 1 201 ? 8.156 21.297 -4.598 1 97.5 201 ARG A CA 1
ATOM 1553 C C . ARG A 1 201 ? 7.746 22.719 -4.195 1 97.5 201 ARG A C 1
ATOM 1555 O O . ARG A 1 201 ? 6.586 23.094 -4.355 1 97.5 201 ARG A O 1
ATOM 1562 N N . LYS A 1 202 ? 8.695 23.5 -3.678 1 95.62 202 LYS A N 1
ATOM 1563 C CA . LYS A 1 202 ? 8.43 24.875 -3.254 1 95.62 202 LYS A CA 1
ATOM 1564 C C . LYS A 1 202 ? 7.934 25.719 -4.418 1 95.62 202 LYS A C 1
ATOM 1566 O O . LYS A 1 202 ? 6.949 26.453 -4.285 1 95.62 202 LYS A O 1
ATOM 1571 N N . ALA A 1 203 ? 8.586 25.547 -5.535 1 95.62 203 ALA A N 1
ATOM 1572 C CA . ALA A 1 203 ? 8.203 26.297 -6.723 1 95.62 203 ALA A CA 1
ATOM 1573 C C . ALA A 1 203 ? 6.793 25.922 -7.176 1 95.62 203 ALA A C 1
ATOM 1575 O O . ALA A 1 203 ? 6.016 26.797 -7.586 1 95.62 203 ALA A O 1
ATOM 1576 N N . ASN A 1 204 ? 6.48 24.672 -7.113 1 94.69 204 ASN A N 1
ATOM 1577 C CA . ASN A 1 204 ? 5.176 24.188 -7.559 1 94.69 204 ASN A CA 1
ATOM 1578 C C . ASN A 1 204 ? 4.062 24.641 -6.617 1 94.69 204 ASN A C 1
ATOM 1580 O O . ASN A 1 204 ? 2.941 24.906 -7.059 1 94.69 204 ASN A O 1
ATOM 1584 N N . LEU A 1 205 ? 4.355 24.672 -5.328 1 91.38 205 LEU A N 1
ATOM 1585 C CA . LEU A 1 205 ? 3.375 25.156 -4.363 1 91.38 205 LEU A CA 1
ATOM 1586 C C . LEU A 1 205 ? 3.033 26.609 -4.613 1 91.38 205 LEU A C 1
ATOM 1588 O O . LEU A 1 205 ? 1.875 27.016 -4.492 1 91.38 205 LEU A O 1
ATOM 1592 N N . GLU A 1 206 ? 3.998 27.344 -4.969 1 88.88 206 GLU A N 1
ATOM 1593 C CA . GLU A 1 206 ? 3.768 28.75 -5.312 1 88.88 206 GLU A CA 1
ATOM 1594 C C . GLU A 1 206 ? 2.91 28.875 -6.57 1 88.88 206 GLU A C 1
ATOM 1596 O O . GLU A 1 206 ? 2.027 29.734 -6.641 1 88.88 206 GLU A O 1
ATOM 1601 N N . LEU A 1 207 ? 3.199 28.016 -7.496 1 88.12 207 LEU A N 1
ATOM 1602 C CA . LEU A 1 207 ? 2.418 28 -8.727 1 88.12 207 LEU A CA 1
ATOM 1603 C C . LEU A 1 207 ? 0.964 27.625 -8.445 1 88.12 207 LEU A C 1
ATOM 1605 O O . LEU A 1 207 ? 0.049 28.234 -9.008 1 88.12 207 LEU A O 1
ATOM 1609 N N . MET A 1 208 ? 0.685 26.703 -7.621 1 86.88 208 MET A N 1
ATOM 1610 C CA . MET A 1 208 ? -0.662 26.266 -7.262 1 86.88 208 MET A CA 1
ATOM 1611 C C . MET A 1 208 ? -1.43 27.391 -6.57 1 86.88 208 MET A C 1
ATOM 1613 O O . MET A 1 208 ? -2.619 27.594 -6.824 1 86.88 208 MET A O 1
ATOM 1617 N N . ALA A 1 209 ? -0.712 28.094 -5.699 1 83.25 209 ALA A N 1
ATOM 1618 C CA . ALA A 1 209 ? -1.333 29.203 -4.977 1 83.25 209 ALA A CA 1
ATOM 1619 C C . ALA A 1 209 ? -1.744 30.312 -5.934 1 83.25 209 ALA A C 1
ATOM 1621 O O . ALA A 1 209 ? -2.771 30.969 -5.727 1 83.25 209 ALA A O 1
ATOM 1622 N N . SER A 1 210 ? -1 30.422 -6.973 1 83.69 210 SER A N 1
ATOM 1623 C CA . SER A 1 210 ? -1.291 31.484 -7.941 1 83.69 210 SER A CA 1
ATOM 1624 C C . SER A 1 210 ? -2.451 31.094 -8.852 1 83.69 210 SER A C 1
ATOM 1626 O O . SER A 1 210 ? -3.141 31.953 -9.391 1 83.69 210 SER A O 1
ATOM 1628 N N . ARG A 1 211 ? -2.666 29.781 -8.984 1 77.44 211 ARG A N 1
ATOM 1629 C CA . ARG A 1 211 ? -3.762 29.266 -9.805 1 77.44 211 ARG A CA 1
ATOM 1630 C C . ARG A 1 211 ? -5.094 29.375 -9.07 1 77.44 211 ARG A C 1
ATOM 1632 O O . ARG A 1 211 ? -6.145 29.516 -9.695 1 77.44 211 ARG A O 1
ATOM 1639 N N . SER A 1 212 ? -5.051 29.125 -7.82 1 65 212 SER A N 1
ATOM 1640 C CA . SER A 1 212 ? -6.258 29.172 -7 1 65 212 SER A CA 1
ATOM 1641 C C . SER A 1 212 ? -6.723 30.609 -6.766 1 65 212 SER A C 1
ATOM 1643 O O . SER A 1 212 ? -7.852 30.828 -6.328 1 65 212 SER A O 1
ATOM 1645 N N . LYS A 1 213 ? -5.898 31.625 -6.992 1 59.19 213 LYS A N 1
ATOM 1646 C CA . LYS A 1 213 ? -6.301 33.031 -6.91 1 59.19 213 LYS A CA 1
ATOM 1647 C C . LYS A 1 213 ? -7.035 33.469 -8.172 1 59.19 213 LYS A C 1
ATOM 1649 O O . LYS A 1 213 ? -6.672 33.062 -9.281 1 59.19 213 LYS A O 1
ATOM 1654 N N . MET B 1 1 ? 12.266 -23.328 9.859 1 91.88 1 MET B N 1
ATOM 1655 C CA . MET B 1 1 ? 11.117 -23.375 8.953 1 91.88 1 MET B CA 1
ATOM 1656 C C . MET B 1 1 ? 10.32 -22.078 9.008 1 91.88 1 MET B C 1
ATOM 1658 O O . MET B 1 1 ? 10.188 -21.469 10.07 1 91.88 1 MET B O 1
ATOM 1662 N N . LEU B 1 2 ? 9.859 -21.594 7.883 1 98.38 2 LEU B N 1
ATOM 1663 C CA . LEU B 1 2 ? 9.078 -20.359 7.777 1 98.38 2 LEU B CA 1
ATOM 1664 C C . LEU B 1 2 ? 7.77 -20.484 8.547 1 98.38 2 LEU B C 1
ATOM 1666 O O . LEU B 1 2 ? 7.07 -21.5 8.438 1 98.38 2 LEU B O 1
ATOM 1670 N N . LYS B 1 3 ? 7.504 -19.484 9.422 1 98.88 3 LYS B N 1
ATOM 1671 C CA . LYS B 1 3 ? 6.238 -19.422 10.148 1 98.88 3 LYS B CA 1
ATOM 1672 C C . LYS B 1 3 ? 5.359 -18.297 9.633 1 98.88 3 LYS B C 1
ATOM 1674 O O . LYS B 1 3 ? 5.82 -17.156 9.5 1 98.88 3 LYS B O 1
ATOM 1679 N N . LEU B 1 4 ? 4.176 -18.609 9.312 1 98.94 4 LEU B N 1
ATOM 1680 C CA . LEU B 1 4 ? 3.146 -17.609 9.016 1 98.94 4 LEU B CA 1
ATOM 1681 C C . LEU B 1 4 ? 2.23 -17.406 10.219 1 98.94 4 LEU B C 1
ATOM 1683 O O . LEU B 1 4 ? 1.5 -18.312 10.609 1 98.94 4 LEU B O 1
ATOM 1687 N N . CYS B 1 5 ? 2.273 -16.219 10.797 1 98.94 5 CYS B N 1
ATOM 1688 C CA . CYS B 1 5 ? 1.549 -15.922 12.023 1 98.94 5 CYS B CA 1
ATOM 1689 C C . CYS B 1 5 ? 0.317 -15.07 11.75 1 98.94 5 CYS B C 1
ATOM 1691 O O . CYS B 1 5 ? 0.397 -14.078 11.031 1 98.94 5 CYS B O 1
ATOM 1693 N N . GLY B 1 6 ? -0.786 -15.383 12.234 1 98.62 6 GLY B N 1
ATOM 1694 C CA . GLY B 1 6 ? -2.078 -14.742 12.07 1 98.62 6 GLY B CA 1
ATOM 1695 C C . GLY B 1 6 ? -3.246 -15.695 12.211 1 98.62 6 GLY B C 1
ATOM 1696 O O . GLY B 1 6 ? -3.203 -16.625 13.031 1 98.62 6 GLY B O 1
ATOM 1697 N N . PHE B 1 7 ? -4.32 -15.383 11.555 1 98.25 7 PHE B N 1
ATOM 1698 C CA . PHE B 1 7 ? -5.492 -16.25 11.609 1 98.25 7 PHE B CA 1
ATOM 1699 C C . PHE B 1 7 ? -6.203 -16.281 10.258 1 98.25 7 PHE B C 1
ATOM 1701 O O . PHE B 1 7 ? -6.176 -15.297 9.516 1 98.25 7 PHE B O 1
ATOM 1708 N N . ALA B 1 8 ? -6.906 -17.312 9.992 1 98.12 8 ALA B N 1
ATOM 1709 C CA . ALA B 1 8 ? -7.34 -17.672 8.641 1 98.12 8 ALA B CA 1
ATOM 1710 C C . ALA B 1 8 ? -8.539 -16.844 8.211 1 98.12 8 ALA B C 1
ATOM 1712 O O . ALA B 1 8 ? -8.914 -16.828 7.035 1 98.12 8 ALA B O 1
ATOM 1713 N N . ALA B 1 9 ? -9.141 -16.109 9.109 1 97.19 9 ALA B N 1
ATOM 1714 C CA . ALA B 1 9 ? -10.242 -15.219 8.727 1 97.19 9 ALA B CA 1
ATOM 1715 C C . ALA B 1 9 ? -9.711 -13.906 8.156 1 97.19 9 ALA B C 1
ATOM 1717 O O . ALA B 1 9 ? -10.469 -13.133 7.566 1 97.19 9 ALA B O 1
ATOM 1718 N N . SER B 1 10 ? -8.453 -13.617 8.359 1 97.88 10 SER B N 1
ATOM 1719 C CA . SER B 1 10 ? -7.844 -12.383 7.883 1 97.88 10 SER B CA 1
ATOM 1720 C C . SER B 1 10 ? -7.539 -12.461 6.387 1 97.88 10 SER B C 1
ATOM 1722 O O . SER B 1 10 ? -6.797 -13.336 5.945 1 97.88 10 SER B O 1
ATOM 1724 N N . ASN B 1 11 ? -8.07 -11.531 5.648 1 98.62 11 ASN B N 1
ATOM 1725 C CA . ASN B 1 11 ? -7.82 -11.523 4.211 1 98.62 11 ASN B CA 1
ATOM 1726 C C . ASN B 1 11 ? -6.348 -11.273 3.898 1 98.62 11 ASN B C 1
ATOM 1728 O O . ASN B 1 11 ? -5.805 -11.844 2.953 1 98.62 11 ASN B O 1
ATOM 1732 N N . TYR B 1 12 ? -5.676 -10.484 4.711 1 98.88 12 TYR B N 1
ATOM 1733 C CA . TYR B 1 12 ? -4.266 -10.219 4.441 1 98.88 12 TYR B CA 1
ATOM 1734 C C . TYR B 1 12 ? -3.404 -11.422 4.816 1 98.88 12 TYR B C 1
ATOM 1736 O O . TYR B 1 12 ? -2.383 -11.68 4.176 1 98.88 12 TYR B O 1
ATOM 1744 N N . TYR B 1 13 ? -3.799 -12.117 5.875 1 98.88 13 TYR B N 1
ATOM 1745 C CA . TYR B 1 13 ? -3.182 -13.406 6.168 1 98.88 13 TYR B CA 1
ATOM 1746 C C . TYR B 1 13 ? -3.336 -14.367 4.996 1 98.88 13 TYR B C 1
ATOM 1748 O O . TYR B 1 13 ? -2.365 -15 4.574 1 98.88 13 TYR B O 1
ATOM 1756 N N . ASN B 1 14 ? -4.477 -14.43 4.41 1 98.94 14 ASN B N 1
ATOM 1757 C CA . ASN B 1 14 ? -4.797 -15.375 3.348 1 98.94 14 ASN B CA 1
ATOM 1758 C C . ASN B 1 14 ? -4.086 -15.016 2.045 1 98.94 14 ASN B C 1
ATOM 1760 O O . ASN B 1 14 ? -3.717 -15.906 1.271 1 98.94 14 ASN B O 1
ATOM 1764 N N . LYS B 1 15 ? -3.912 -13.727 1.764 1 98.94 15 LYS B N 1
ATOM 1765 C CA . LYS B 1 15 ? -3.096 -13.305 0.627 1 98.94 15 LYS B CA 1
ATOM 1766 C C . LYS B 1 15 ? -1.709 -13.938 0.683 1 98.94 15 LYS B C 1
ATOM 1768 O O . LYS B 1 15 ? -1.243 -14.508 -0.304 1 98.94 15 LYS B O 1
ATOM 1773 N N . VAL B 1 16 ? -1.075 -13.883 1.849 1 98.94 16 VAL B N 1
ATOM 1774 C CA . VAL B 1 16 ? 0.271 -14.414 2.031 1 98.94 16 VAL B CA 1
ATOM 1775 C C . VAL B 1 16 ? 0.236 -15.945 1.983 1 98.94 16 VAL B C 1
ATOM 1777 O O . VAL B 1 16 ? 1.067 -16.562 1.322 1 98.94 16 VAL B O 1
ATOM 1780 N N . LYS B 1 17 ? -0.74 -16.516 2.641 1 98.94 17 LYS B N 1
ATOM 1781 C CA . LYS B 1 17 ? -0.871 -17.969 2.668 1 98.94 17 LYS B CA 1
ATOM 1782 C C . LYS B 1 17 ? -1.02 -18.531 1.26 1 98.94 17 LYS B C 1
ATOM 1784 O O . LYS B 1 17 ? -0.355 -19.516 0.904 1 98.94 17 LYS B O 1
ATOM 1789 N N . LEU B 1 18 ? -1.874 -17.922 0.508 1 98.94 18 LEU B N 1
ATOM 1790 C CA . LEU B 1 18 ? -2.107 -18.391 -0.854 1 98.94 18 LEU B CA 1
ATOM 1791 C C . LEU B 1 18 ? -0.832 -18.297 -1.685 1 98.94 18 LEU B C 1
ATOM 1793 O O . LEU B 1 18 ? -0.522 -19.219 -2.451 1 98.94 18 LEU B O 1
ATOM 1797 N N . ALA B 1 19 ? -0.075 -17.188 -1.566 1 98.94 19 ALA B N 1
ATOM 1798 C CA . ALA B 1 19 ? 1.196 -17.062 -2.273 1 98.94 19 ALA B CA 1
ATOM 1799 C C . ALA B 1 19 ? 2.156 -18.188 -1.895 1 98.94 19 ALA B C 1
ATOM 1801 O O . ALA B 1 19 ? 2.799 -18.781 -2.762 1 98.94 19 ALA B O 1
ATOM 1802 N N . LEU B 1 20 ? 2.25 -18.484 -0.584 1 98.94 20 LEU B N 1
ATOM 1803 C CA . LEU B 1 20 ? 3.133 -19.547 -0.108 1 98.94 20 LEU B CA 1
ATOM 1804 C C . LEU B 1 20 ? 2.721 -20.891 -0.682 1 98.94 20 LEU B C 1
ATOM 1806 O O . LEU B 1 20 ? 3.568 -21.672 -1.128 1 98.94 20 LEU B O 1
ATOM 1810 N N . LEU B 1 21 ? 1.425 -21.156 -0.687 1 98.94 21 LEU B N 1
ATOM 1811 C CA . LEU B 1 21 ? 0.91 -22.406 -1.218 1 98.94 21 LEU B CA 1
ATOM 1812 C C . LEU B 1 21 ? 1.193 -22.516 -2.711 1 98.94 21 LEU B C 1
ATOM 1814 O O . LEU B 1 21 ? 1.684 -23.547 -3.178 1 98.94 21 LEU B O 1
ATOM 1818 N N . GLU B 1 22 ? 0.89 -21.469 -3.469 1 98.81 22 GLU B N 1
ATOM 1819 C CA . GLU B 1 22 ? 1.054 -21.484 -4.922 1 98.81 22 GLU B CA 1
ATOM 1820 C C . GLU B 1 22 ? 2.523 -21.625 -5.309 1 98.81 22 GLU B C 1
ATOM 1822 O O . GLU B 1 22 ? 2.842 -22.203 -6.348 1 98.81 22 GLU B O 1
ATOM 1827 N N . LYS B 1 23 ? 3.41 -21.188 -4.438 1 98.69 23 LYS B N 1
ATOM 1828 C CA . LYS B 1 23 ? 4.84 -21.266 -4.715 1 98.69 23 LYS B CA 1
ATOM 1829 C C . LYS B 1 23 ? 5.438 -22.562 -4.168 1 98.69 23 LYS B C 1
ATOM 1831 O O . LYS B 1 23 ? 6.621 -22.828 -4.363 1 98.69 23 LYS B O 1
ATOM 1836 N N . ASN B 1 24 ? 4.637 -23.312 -3.504 1 98.19 24 ASN B N 1
ATOM 1837 C CA . ASN B 1 24 ? 5.066 -24.562 -2.895 1 98.19 24 ASN B CA 1
ATOM 1838 C C . ASN B 1 24 ? 6.203 -24.344 -1.899 1 98.19 24 ASN B C 1
ATOM 1840 O O . ASN B 1 24 ? 7.195 -25.062 -1.908 1 98.19 24 ASN B O 1
ATOM 1844 N N . VAL B 1 25 ? 6.145 -23.312 -1.144 1 98.5 25 VAL B N 1
ATOM 1845 C CA . VAL B 1 25 ? 7.09 -23.031 -0.067 1 98.5 25 VAL B CA 1
ATOM 1846 C C . VAL B 1 25 ? 6.578 -23.625 1.241 1 98.5 25 VAL B C 1
ATOM 1848 O O . VAL B 1 25 ? 5.473 -23.312 1.688 1 98.5 25 VAL B O 1
ATOM 1851 N N . PRO B 1 26 ? 7.328 -24.516 1.831 1 98.25 26 PRO B N 1
ATOM 1852 C CA . PRO B 1 26 ? 6.887 -25.047 3.119 1 98.25 26 PRO B CA 1
ATOM 1853 C C . PRO B 1 26 ? 6.812 -24 4.215 1 98.25 26 PRO B C 1
ATOM 1855 O O . PRO B 1 26 ? 7.688 -23.125 4.293 1 98.25 26 PRO B O 1
ATOM 1858 N N . PHE B 1 27 ? 5.789 -24.062 5.027 1 98.81 27 PHE B N 1
ATOM 1859 C CA . PHE B 1 27 ? 5.625 -23.125 6.137 1 98.81 27 PHE B CA 1
ATOM 1860 C C . PHE B 1 27 ? 4.758 -23.734 7.23 1 98.81 27 PHE B C 1
ATOM 1862 O O . PHE B 1 27 ? 4 -24.672 6.977 1 98.81 27 PHE B O 1
ATOM 1869 N N . GLU B 1 28 ? 4.949 -23.219 8.406 1 98.75 28 GLU B N 1
ATOM 1870 C CA . GLU B 1 28 ? 4.098 -23.531 9.555 1 98.75 28 GLU B CA 1
ATOM 1871 C C . GLU B 1 28 ? 3.131 -22.391 9.844 1 98.75 28 GLU B C 1
ATOM 1873 O O . GLU B 1 28 ? 3.514 -21.219 9.805 1 98.75 28 GLU B O 1
ATOM 1878 N N . GLU B 1 29 ? 1.899 -22.734 10.047 1 98.69 29 GLU B N 1
ATOM 1879 C CA . GLU B 1 29 ? 0.93 -21.719 10.461 1 98.69 29 GLU B CA 1
ATOM 1880 C C . GLU B 1 29 ? 0.9 -21.578 11.984 1 98.69 29 GLU B C 1
ATOM 1882 O O . GLU B 1 29 ? 0.82 -22.562 12.711 1 98.69 29 GLU B O 1
ATOM 1887 N N . VAL B 1 30 ? 1.055 -20.375 12.492 1 98.69 30 VAL B N 1
ATOM 1888 C CA . VAL B 1 30 ? 1.001 -20.062 13.914 1 98.69 30 VAL B CA 1
ATOM 1889 C C . VAL B 1 30 ? -0.158 -19.109 14.188 1 98.69 30 VAL B C 1
ATOM 1891 O O . VAL B 1 30 ? -0.171 -17.984 13.695 1 98.69 30 VAL B O 1
ATOM 1894 N N . LEU B 1 31 ? -1.077 -19.625 14.992 1 97.56 31 LEU B N 1
ATOM 1895 C CA . LEU B 1 31 ? -2.248 -18.812 15.312 1 97.56 31 LEU B CA 1
ATOM 1896 C C . LEU B 1 31 ? -1.855 -17.594 16.125 1 97.56 31 LEU B C 1
ATOM 1898 O O . LEU B 1 31 ? -1.144 -17.703 17.125 1 97.56 31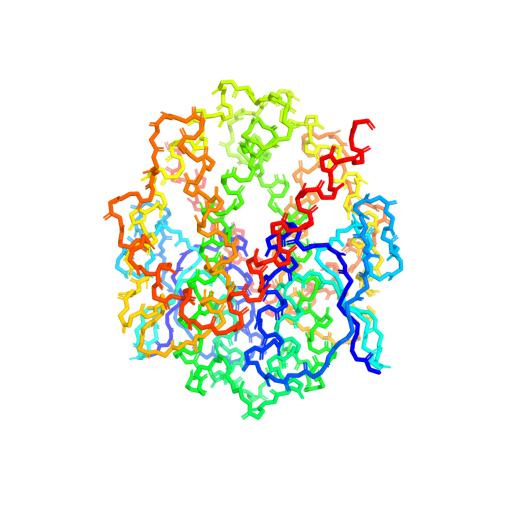 LEU B O 1
ATOM 1902 N N . ALA B 1 32 ? -2.201 -16.453 15.703 1 97.81 32 ALA B N 1
ATOM 1903 C CA . ALA B 1 32 ? -2.045 -15.188 16.406 1 97.81 32 ALA B CA 1
ATOM 1904 C C . ALA B 1 32 ? -3.266 -14.289 16.203 1 97.81 32 ALA B C 1
ATOM 1906 O O . ALA B 1 32 ? -3.455 -13.727 15.125 1 97.81 32 ALA B O 1
ATOM 1907 N N . TRP B 1 33 ? -4.055 -14.117 17.25 1 94.94 33 TRP B N 1
ATOM 1908 C CA . TRP B 1 33 ? -5.195 -13.203 17.203 1 94.94 33 TRP B CA 1
ATOM 1909 C C . TRP B 1 33 ? -4.742 -11.758 17.406 1 94.94 33 TRP B C 1
ATOM 1911 O O . TRP B 1 33 ? -3.691 -11.508 17.984 1 94.94 33 TRP B O 1
ATOM 1921 N N . ILE B 1 34 ? -5.582 -10.875 16.891 1 92.75 34 ILE B N 1
ATOM 1922 C CA . ILE B 1 34 ? -5.332 -9.469 17.188 1 92.75 34 ILE B CA 1
ATOM 1923 C C . ILE B 1 34 ? -5.293 -9.266 18.703 1 92.75 34 ILE B C 1
ATOM 1925 O O . ILE B 1 34 ? -6.168 -9.758 19.422 1 92.75 34 ILE B O 1
ATOM 1929 N N . GLY B 1 35 ? -4.336 -8.586 19.172 1 94.56 35 GLY B N 1
ATOM 1930 C CA . GLY B 1 35 ? -4.156 -8.391 20.609 1 94.56 35 GLY B CA 1
ATOM 1931 C C . GLY B 1 35 ? -3.256 -9.438 21.25 1 94.56 35 GLY B C 1
ATOM 1932 O O . GLY B 1 35 ? -2.818 -9.273 22.391 1 94.56 35 GLY B O 1
ATOM 1933 N N . GLN B 1 36 ? -2.902 -10.508 20.5 1 96.75 36 GLN B N 1
ATOM 1934 C CA . GLN B 1 36 ? -2.061 -11.586 21.016 1 96.75 36 GLN B CA 1
ATOM 1935 C C . GLN B 1 36 ? -0.842 -11.805 20.125 1 96.75 36 GLN B C 1
ATOM 1937 O O . GLN B 1 36 ? -0.273 -12.898 20.094 1 96.75 36 GLN B O 1
ATOM 1942 N N . THR B 1 37 ? -0.554 -10.805 19.359 1 98.31 37 THR B N 1
ATOM 1943 C CA . THR B 1 37 ? 0.572 -10.883 18.438 1 98.31 37 THR B CA 1
ATOM 1944 C C . THR B 1 37 ? 1.888 -10.625 19.156 1 98.31 37 THR B C 1
ATOM 1946 O O . THR B 1 37 ? 1.893 -10.109 20.281 1 98.31 37 THR B O 1
ATOM 1949 N N . ASP B 1 38 ? 2.941 -11.156 18.641 1 98.38 38 ASP B N 1
ATOM 1950 C CA . ASP B 1 38 ? 4.281 -10.82 19.109 1 98.38 38 ASP B CA 1
ATOM 1951 C C . ASP B 1 38 ? 4.688 -9.422 18.641 1 98.38 38 ASP B C 1
ATOM 1953 O O . ASP B 1 38 ? 5.125 -9.242 17.5 1 98.38 38 ASP B O 1
ATOM 1957 N N . LEU B 1 39 ? 4.695 -8.461 19.5 1 97.94 39 LEU B N 1
ATOM 1958 C CA . LEU B 1 39 ? 4.891 -7.059 19.141 1 97.94 39 LEU B CA 1
ATOM 1959 C C . LEU B 1 39 ? 6.328 -6.805 18.703 1 97.94 39 LEU B C 1
ATOM 1961 O O . LEU B 1 39 ? 6.621 -5.781 18.078 1 97.94 39 LEU B O 1
ATOM 1965 N N . ALA B 1 40 ? 7.238 -7.664 19.047 1 97.75 40 ALA B N 1
ATOM 1966 C CA . ALA B 1 40 ? 8.602 -7.559 18.531 1 97.75 40 ALA B CA 1
ATOM 1967 C C . ALA B 1 40 ? 8.656 -7.879 17.047 1 97.75 40 ALA B C 1
ATOM 1969 O O . ALA B 1 40 ? 9.523 -7.371 16.328 1 97.75 40 ALA B O 1
ATOM 1970 N N . ALA B 1 41 ? 7.66 -8.695 16.562 1 98.56 41 ALA B N 1
ATOM 1971 C CA . ALA B 1 41 ? 7.625 -9.125 15.172 1 98.56 41 ALA B CA 1
ATOM 1972 C C . ALA B 1 41 ? 6.699 -8.234 14.344 1 98.56 41 ALA B C 1
ATOM 1974 O O . ALA B 1 41 ? 6.906 -8.062 13.141 1 98.56 41 ALA B O 1
ATOM 1975 N N . THR B 1 42 ? 5.695 -7.746 14.945 1 98.69 42 THR B N 1
ATOM 1976 C CA . THR B 1 42 ? 4.73 -6.844 14.32 1 98.69 42 THR B CA 1
ATOM 1977 C C . THR B 1 42 ? 4.387 -5.691 15.258 1 98.69 42 THR B C 1
ATOM 1979 O O . THR B 1 42 ? 3.355 -5.715 15.93 1 98.69 42 THR B O 1
ATOM 1982 N N . PRO B 1 43 ? 5.121 -4.648 15.242 1 98.38 43 PRO B N 1
ATOM 1983 C CA . PRO B 1 43 ? 5.027 -3.586 16.25 1 98.38 43 PRO B CA 1
ATOM 1984 C C . PRO B 1 43 ? 3.631 -2.973 16.328 1 98.38 43 PRO B C 1
ATOM 1986 O O . PRO B 1 43 ? 3.225 -2.488 17.391 1 98.38 43 PRO B O 1
ATOM 1989 N N . ALA B 1 44 ? 2.885 -3.012 15.258 1 98.06 44 ALA B N 1
ATOM 1990 C CA . ALA B 1 44 ? 1.541 -2.441 15.273 1 98.06 44 ALA B CA 1
ATOM 1991 C C . ALA B 1 44 ? 0.515 -3.469 15.742 1 98.06 44 ALA B C 1
ATOM 1993 O O . ALA B 1 44 ? -0.678 -3.166 15.836 1 98.06 44 ALA B O 1
ATOM 1994 N N . GLY B 1 45 ? 0.966 -4.699 15.977 1 98.38 45 GLY B N 1
ATOM 1995 C CA . GLY B 1 45 ? 0.078 -5.734 16.484 1 98.38 45 GLY B CA 1
ATOM 1996 C C . GLY B 1 45 ? -0.853 -6.289 15.414 1 98.38 45 GLY B C 1
ATOM 1997 O O . GLY B 1 45 ? -1.905 -6.844 15.734 1 98.38 45 GLY B O 1
ATOM 1998 N N . LYS B 1 46 ? -0.454 -6.145 14.172 1 97.81 46 LYS B N 1
ATOM 1999 C CA . LYS B 1 46 ? -1.298 -6.586 13.062 1 97.81 46 LYS B CA 1
ATOM 2000 C C . LYS B 1 46 ? -0.849 -7.949 12.539 1 97.81 46 LYS B C 1
ATOM 2002 O O . LYS B 1 46 ? 0.253 -8.406 12.852 1 97.81 46 LYS B O 1
ATOM 2007 N N . VAL B 1 47 ? -1.688 -8.594 11.859 1 98.5 47 VAL B N 1
ATOM 2008 C CA . VAL B 1 47 ? -1.384 -9.836 11.148 1 98.5 47 VAL B CA 1
ATOM 2009 C C . VAL B 1 47 ? -1.616 -9.641 9.648 1 98.5 47 VAL B C 1
ATOM 2011 O O . VAL B 1 47 ? -2.412 -8.789 9.242 1 98.5 47 VAL B O 1
ATOM 2014 N N . PRO B 1 48 ? -0.959 -10.359 8.797 1 98.81 48 PRO B N 1
ATOM 2015 C CA . PRO B 1 48 ? 0.008 -11.406 9.141 1 98.81 48 PRO B CA 1
ATOM 2016 C C . PRO B 1 48 ? 1.4 -10.852 9.43 1 98.81 48 PRO B C 1
ATOM 2018 O O . PRO B 1 48 ? 1.687 -9.695 9.109 1 98.81 48 PRO B O 1
ATOM 2021 N N . TYR B 1 49 ? 2.201 -11.555 10.109 1 98.94 49 TYR B N 1
ATOM 2022 C CA . TYR B 1 49 ? 3.656 -11.461 10.094 1 98.94 49 TYR B CA 1
ATOM 2023 C C . TYR B 1 49 ? 4.293 -12.836 9.977 1 98.94 49 TYR B C 1
ATOM 2025 O O . TYR B 1 49 ? 3.621 -13.852 10.164 1 98.94 49 TYR B O 1
ATOM 2033 N N . ILE B 1 50 ? 5.559 -12.883 9.531 1 98.94 50 ILE B N 1
ATOM 2034 C CA . ILE B 1 50 ? 6.25 -14.164 9.422 1 98.94 50 ILE B CA 1
ATOM 2035 C C . ILE B 1 50 ? 7.516 -14.148 10.273 1 98.94 50 ILE B C 1
ATOM 2037 O O . ILE B 1 50 ? 8.039 -13.078 10.594 1 98.94 50 ILE B O 1
ATOM 2041 N N . ILE B 1 51 ? 7.91 -15.281 10.656 1 98.88 51 ILE B N 1
ATOM 2042 C CA . ILE B 1 51 ? 9.219 -15.516 11.258 1 98.88 51 ILE B CA 1
ATOM 2043 C C . ILE B 1 51 ? 10.094 -16.312 10.297 1 98.88 51 ILE B C 1
ATOM 2045 O O . ILE B 1 51 ? 9.727 -17.422 9.898 1 98.88 51 ILE B O 1
ATOM 2049 N N . THR B 1 52 ? 11.148 -15.734 9.867 1 98.62 52 THR B N 1
ATOM 2050 C CA . THR B 1 52 ? 12.102 -16.391 8.992 1 98.62 52 THR B CA 1
ATOM 2051 C C . THR B 1 52 ? 13.367 -16.781 9.758 1 98.62 52 THR B C 1
ATOM 2053 O O . THR B 1 52 ? 13.484 -16.5 10.953 1 98.62 52 THR B O 1
ATOM 2056 N N . GLU B 1 53 ? 14.336 -17.359 9.039 1 97.69 53 GLU B N 1
ATOM 2057 C CA . GLU B 1 53 ? 15.625 -17.656 9.648 1 97.69 53 GLU B CA 1
ATOM 2058 C C . GLU B 1 53 ? 16.391 -16.375 9.961 1 97.69 53 GLU B C 1
ATOM 2060 O O . GLU B 1 53 ? 17.188 -16.344 10.906 1 97.69 53 GLU B O 1
ATOM 2065 N N . SER B 1 54 ? 16.078 -15.352 9.203 1 98.19 54 SER B N 1
ATOM 2066 C CA . SER B 1 54 ? 16.797 -14.086 9.367 1 98.19 54 SER B CA 1
ATOM 2067 C C . SER B 1 54 ? 16.094 -13.18 10.367 1 98.19 54 SER B C 1
ATOM 2069 O O . SER B 1 54 ? 16.656 -12.156 10.789 1 98.19 54 SER B O 1
ATOM 2071 N N . GLY B 1 55 ? 14.852 -13.5 10.82 1 98.44 55 GLY B N 1
ATOM 2072 C CA . GLY B 1 55 ? 14.102 -12.664 11.742 1 98.44 55 GLY B CA 1
ATOM 2073 C C . GLY B 1 55 ? 12.656 -12.453 11.328 1 98.44 55 GLY B C 1
ATOM 2074 O O . GLY B 1 55 ? 12.18 -13.102 10.391 1 98.44 55 GLY B O 1
ATOM 2075 N N . PRO B 1 56 ? 11.938 -11.586 12.008 1 98.88 56 PRO B N 1
ATOM 2076 C CA . PRO B 1 56 ? 10.523 -11.328 11.727 1 98.88 56 PRO B CA 1
ATOM 2077 C C . PRO B 1 56 ? 10.32 -10.344 10.578 1 98.88 56 PRO B C 1
ATOM 2079 O O . PRO B 1 56 ? 11.211 -9.555 10.266 1 98.88 56 PRO B O 1
ATOM 2082 N N . LEU B 1 57 ? 9.242 -10.453 9.938 1 98.88 57 LEU B N 1
ATOM 2083 C CA . LEU B 1 57 ? 8.797 -9.555 8.875 1 98.88 57 LEU B CA 1
ATOM 2084 C C . LEU B 1 57 ? 7.281 -9.391 8.906 1 98.88 57 LEU B C 1
ATOM 2086 O O . LEU B 1 57 ? 6.547 -10.375 8.969 1 98.88 57 LEU B O 1
ATOM 2090 N N . CYS B 1 58 ? 6.855 -8.125 8.922 1 98.81 58 CYS B N 1
ATOM 2091 C CA . CYS B 1 58 ? 5.418 -7.875 8.93 1 98.81 58 CYS B CA 1
ATOM 2092 C C . CYS B 1 58 ? 4.996 -7.102 7.688 1 98.81 58 CYS B C 1
ATOM 2094 O O . CYS B 1 58 ? 5.824 -6.789 6.828 1 98.81 58 CYS B O 1
ATOM 2096 N N . GLU B 1 59 ? 3.67 -6.871 7.605 1 98.75 59 GLU B N 1
ATOM 2097 C CA . GLU B 1 59 ? 3.02 -6.27 6.449 1 98.75 59 GLU B CA 1
ATOM 2098 C C . GLU B 1 59 ? 2.936 -7.258 5.285 1 98.75 59 GLU B C 1
ATOM 2100 O O . GLU B 1 59 ? 3.959 -7.648 4.723 1 98.75 59 GLU B O 1
ATOM 2105 N N . SER B 1 60 ? 1.752 -7.551 4.875 1 98.88 60 SER B N 1
ATOM 2106 C CA . SER B 1 60 ? 1.502 -8.625 3.918 1 98.88 60 SER B CA 1
ATOM 2107 C C . SER B 1 60 ? 2.23 -8.375 2.602 1 98.88 60 SER B C 1
ATOM 2109 O O . SER B 1 60 ? 2.758 -9.305 1.993 1 98.88 60 SER B O 1
ATOM 2111 N N . GLU B 1 61 ? 2.293 -7.082 2.16 1 98.75 61 GLU B N 1
ATOM 2112 C CA . GLU B 1 61 ? 2.938 -6.797 0.881 1 98.75 61 GLU B CA 1
ATOM 2113 C C . GLU B 1 61 ? 4.445 -7.023 0.959 1 98.75 61 GLU B C 1
ATOM 2115 O O . GLU B 1 61 ? 5.043 -7.574 0.033 1 98.75 61 GLU B O 1
ATOM 2120 N N . ALA B 1 62 ? 5.098 -6.609 2.043 1 98.88 62 ALA B N 1
ATOM 2121 C CA . ALA B 1 62 ? 6.523 -6.871 2.23 1 98.88 62 ALA B CA 1
ATOM 2122 C C . ALA B 1 62 ? 6.801 -8.367 2.318 1 98.88 62 ALA B C 1
ATOM 2124 O O . ALA B 1 62 ? 7.816 -8.852 1.814 1 98.88 62 ALA B O 1
ATOM 2125 N N . ILE B 1 63 ? 5.883 -9.086 2.941 1 98.94 63 ILE B N 1
ATOM 2126 C CA . ILE B 1 63 ? 6.039 -10.523 3.121 1 98.94 63 ILE B CA 1
ATOM 2127 C C . ILE B 1 63 ? 5.984 -11.219 1.764 1 98.94 63 ILE B C 1
ATOM 2129 O O . ILE B 1 63 ? 6.832 -12.062 1.458 1 98.94 63 ILE B O 1
ATOM 2133 N N . VAL B 1 64 ? 4.977 -10.836 0.914 1 98.88 64 VAL B N 1
ATOM 2134 C CA . VAL B 1 64 ? 4.875 -11.531 -0.367 1 98.88 64 VAL B CA 1
ATOM 2135 C C . VAL B 1 64 ? 6.051 -11.141 -1.259 1 98.88 64 VAL B C 1
ATOM 2137 O O . VAL B 1 64 ? 6.531 -11.953 -2.051 1 98.88 64 VAL B O 1
ATOM 2140 N N . ASP B 1 65 ? 6.562 -9.898 -1.113 1 98.5 65 ASP B N 1
ATOM 2141 C CA . ASP B 1 65 ? 7.766 -9.516 -1.844 1 98.5 65 ASP B CA 1
ATOM 2142 C C . ASP B 1 65 ? 8.969 -10.352 -1.408 1 98.5 65 ASP B C 1
ATOM 2144 O O . ASP B 1 65 ? 9.766 -10.781 -2.242 1 98.5 65 ASP B O 1
ATOM 2148 N N . TYR B 1 66 ? 9.102 -10.609 -0.125 1 98.88 66 TYR B N 1
ATOM 2149 C CA . TYR B 1 66 ? 10.164 -11.469 0.403 1 98.88 66 TYR B CA 1
ATOM 2150 C C . TYR B 1 66 ? 10.07 -12.875 -0.176 1 98.88 66 TYR B C 1
ATOM 2152 O O . TYR B 1 66 ? 11.055 -13.406 -0.697 1 98.88 66 TYR B O 1
ATOM 2160 N N . VAL B 1 67 ? 8.867 -13.43 -0.119 1 98.81 67 VAL B N 1
ATOM 2161 C CA . VAL B 1 67 ? 8.656 -14.812 -0.548 1 98.81 67 VAL B CA 1
ATOM 2162 C C . VAL B 1 67 ? 8.969 -14.945 -2.037 1 98.81 67 VAL B C 1
ATOM 2164 O O . VAL B 1 67 ? 9.602 -15.914 -2.461 1 98.81 67 VAL B O 1
ATOM 2167 N N . GLU B 1 68 ? 8.547 -13.922 -2.795 1 98.62 68 GLU B N 1
ATOM 2168 C CA . GLU B 1 68 ? 8.805 -13.938 -4.23 1 98.62 68 GLU B CA 1
ATOM 2169 C C . GLU B 1 68 ? 10.305 -13.922 -4.523 1 98.62 68 GLU B C 1
ATOM 2171 O O . GLU B 1 68 ? 10.773 -14.656 -5.398 1 98.62 68 GLU B O 1
ATOM 2176 N N . ALA B 1 69 ? 11.055 -13.141 -3.768 1 98 69 ALA B N 1
ATOM 2177 C CA . ALA B 1 69 ? 12.492 -12.969 -4.008 1 98 69 ALA B CA 1
ATOM 2178 C C . ALA B 1 69 ? 13.281 -14.148 -3.445 1 98 69 ALA B C 1
ATOM 2180 O O . ALA B 1 69 ? 14.242 -14.609 -4.07 1 98 69 ALA B O 1
ATOM 2181 N N . ALA B 1 70 ? 12.898 -14.672 -2.311 1 98.31 70 ALA B N 1
ATOM 2182 C CA . ALA B 1 70 ? 13.664 -15.688 -1.585 1 98.31 70 ALA B CA 1
ATOM 2183 C C . ALA B 1 70 ? 13.43 -17.078 -2.178 1 98.31 70 ALA B C 1
ATOM 2185 O O . ALA B 1 70 ? 14.281 -17.953 -2.059 1 98.31 70 ALA B O 1
ATOM 2186 N N . TYR B 1 71 ? 12.273 -17.25 -2.828 1 98 71 TYR B N 1
ATOM 2187 C CA . TYR B 1 71 ? 11.906 -18.547 -3.414 1 98 71 TYR B CA 1
ATOM 2188 C C . TYR B 1 71 ? 11.523 -18.375 -4.879 1 98 71 TYR B C 1
ATOM 2190 O O . TYR B 1 71 ? 10.352 -18.516 -5.238 1 98 71 TYR B O 1
ATOM 2198 N N . PRO B 1 72 ? 12.508 -18.281 -5.73 1 96.5 72 PRO B N 1
ATOM 2199 C CA . PRO B 1 72 ? 12.25 -17.891 -7.117 1 96.5 72 PRO B CA 1
ATOM 2200 C C . PRO B 1 72 ? 11.859 -19.078 -8 1 96.5 72 PRO B C 1
ATOM 2202 O O . PRO B 1 72 ? 11.617 -18.891 -9.195 1 96.5 72 PRO B O 1
ATOM 2205 N N . GLN B 1 73 ? 11.703 -20.25 -7.504 1 96.56 73 GLN B N 1
ATOM 2206 C CA . GLN B 1 73 ? 11.531 -21.469 -8.305 1 96.56 73 GLN B CA 1
ATOM 2207 C C . GLN B 1 73 ? 10.164 -21.484 -8.992 1 96.56 73 GLN B C 1
ATOM 2209 O O . GLN B 1 73 ? 10.023 -22.031 -10.086 1 96.56 73 GLN B O 1
ATOM 2214 N N . THR B 1 74 ? 9.141 -21 -8.359 1 97 74 THR B N 1
ATOM 2215 C CA . THR B 1 74 ? 7.793 -20.859 -8.891 1 97 74 THR B CA 1
ATOM 2216 C C . THR B 1 74 ? 7.332 -19.406 -8.836 1 97 74 THR B C 1
ATOM 2218 O O . THR B 1 74 ? 6.645 -19 -7.891 1 97 74 THR B O 1
ATOM 2221 N N . PRO B 1 75 ? 7.672 -18.641 -9.836 1 98 75 PRO B N 1
ATOM 2222 C CA . PRO B 1 75 ? 7.414 -17.203 -9.773 1 98 75 PRO B CA 1
ATOM 2223 C C . PRO B 1 75 ? 5.93 -16.859 -9.883 1 98 75 PRO B C 1
ATOM 2225 O O . PRO B 1 75 ? 5.199 -17.5 -10.633 1 98 75 PRO B O 1
ATOM 2228 N N . LEU B 1 76 ? 5.516 -15.922 -9.102 1 98.75 76 LEU B N 1
ATOM 2229 C CA . LEU B 1 76 ? 4.164 -15.375 -9.172 1 98.75 76 LEU B CA 1
ATOM 2230 C C . LEU B 1 76 ? 4.168 -14 -9.828 1 98.75 76 LEU B C 1
ATOM 2232 O O . LEU B 1 76 ? 3.148 -13.305 -9.82 1 98.75 76 LEU B O 1
ATOM 2236 N N . LEU B 1 77 ? 5.301 -13.547 -10.297 1 98.62 77 LEU B N 1
ATOM 2237 C CA . LEU B 1 77 ? 5.453 -12.344 -11.109 1 98.62 77 LEU B CA 1
ATOM 2238 C C . LEU B 1 77 ? 6.152 -12.664 -12.422 1 98.62 77 LEU B C 1
ATOM 2240 O O . LEU B 1 77 ? 7.082 -13.477 -12.461 1 98.62 77 LEU B O 1
ATOM 2244 N N . PRO B 1 78 ? 5.703 -11.945 -13.5 1 98.19 78 PRO B N 1
ATOM 2245 C CA . PRO B 1 78 ? 6.473 -12.062 -14.742 1 98.19 78 PRO B CA 1
ATOM 2246 C C . PRO B 1 78 ? 7.926 -11.633 -14.586 1 98.19 78 PRO B C 1
ATOM 2248 O O . PRO B 1 78 ? 8.234 -10.797 -13.727 1 98.19 78 PRO B O 1
ATOM 2251 N N . LEU B 1 79 ? 8.781 -12.188 -15.422 1 96.56 79 LEU B N 1
ATOM 2252 C CA . LEU B 1 79 ? 10.195 -11.836 -15.398 1 96.56 79 LEU B CA 1
ATOM 2253 C C . LEU 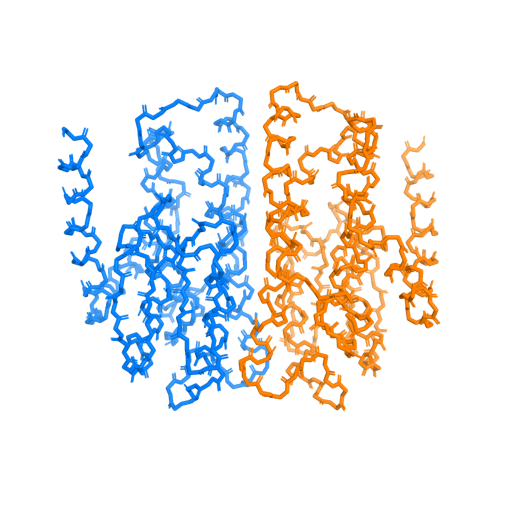B 1 79 ? 10.414 -10.422 -15.93 1 96.56 79 LEU B C 1
ATOM 2255 O O . LEU B 1 79 ? 11.281 -9.695 -15.445 1 96.56 79 LEU B O 1
ATOM 2259 N N . ASP B 1 80 ? 9.617 -10.086 -17 1 98.12 80 ASP B N 1
ATOM 2260 C CA . ASP B 1 80 ? 9.719 -8.75 -17.578 1 98.12 80 ASP B CA 1
ATOM 2261 C C . ASP B 1 80 ? 9.352 -7.676 -16.562 1 98.12 80 ASP B C 1
ATOM 2263 O O . ASP B 1 80 ? 8.273 -7.715 -15.969 1 98.12 80 ASP B O 1
ATOM 2267 N N . PRO B 1 81 ? 10.273 -6.727 -16.328 1 98.38 81 PRO B N 1
ATOM 2268 C CA . PRO B 1 81 ? 10.055 -5.723 -15.289 1 98.38 81 PRO B CA 1
ATOM 2269 C C . PRO B 1 81 ? 8.734 -4.969 -15.461 1 98.38 81 PRO B C 1
ATOM 2271 O O . PRO B 1 81 ? 8.047 -4.691 -14.477 1 98.38 81 PRO B O 1
ATOM 2274 N N . TYR B 1 82 ? 8.422 -4.633 -16.656 1 98.75 82 TYR B N 1
ATOM 2275 C CA . TYR B 1 82 ? 7.199 -3.873 -16.891 1 98.75 82 TYR B CA 1
ATOM 2276 C C . TYR B 1 82 ? 5.969 -4.723 -16.609 1 98.75 82 TYR B C 1
ATOM 2278 O O . TYR B 1 82 ? 5.035 -4.273 -15.93 1 98.75 82 TYR B O 1
ATOM 2286 N N . GLN B 1 83 ? 5.969 -5.949 -17.078 1 98.62 83 GLN B N 1
ATOM 2287 C CA . GLN B 1 83 ? 4.84 -6.84 -16.859 1 98.62 83 GLN B CA 1
ATOM 2288 C C . GLN B 1 83 ? 4.676 -7.145 -15.367 1 98.62 83 GLN B C 1
ATOM 2290 O O . GLN B 1 83 ? 3.553 -7.238 -14.867 1 98.62 83 GLN B O 1
ATOM 2295 N N . ALA B 1 84 ? 5.805 -7.324 -14.68 1 98.75 84 ALA B N 1
ATOM 2296 C CA . ALA B 1 84 ? 5.75 -7.516 -13.234 1 98.75 84 ALA B CA 1
ATOM 2297 C C . ALA B 1 84 ? 5.137 -6.297 -12.539 1 98.75 84 ALA B C 1
ATOM 2299 O O . ALA B 1 84 ? 4.324 -6.438 -11.625 1 98.75 84 ALA B O 1
ATOM 2300 N N . ALA B 1 85 ? 5.492 -5.109 -13.016 1 98.88 85 ALA B N 1
ATOM 2301 C CA . ALA B 1 85 ? 4.98 -3.875 -12.422 1 98.88 85 ALA B CA 1
ATOM 2302 C C . ALA B 1 85 ? 3.49 -3.713 -12.695 1 98.88 85 ALA B C 1
ATOM 2304 O O . ALA B 1 85 ? 2.754 -3.176 -11.867 1 98.88 85 ALA B O 1
ATOM 2305 N N . LYS B 1 86 ? 3.072 -4.168 -13.82 1 98.88 86 LYS B N 1
ATOM 2306 C CA . LYS B 1 86 ? 1.646 -4.117 -14.125 1 98.88 86 LYS B CA 1
ATOM 2307 C C . LYS B 1 86 ? 0.846 -5 -13.164 1 98.88 86 LYS B C 1
ATOM 2309 O O . LYS B 1 86 ? -0.266 -4.645 -12.773 1 98.88 86 LYS B O 1
ATOM 2314 N N . VAL B 1 87 ? 1.397 -6.152 -12.82 1 98.88 87 VAL B N 1
ATOM 2315 C CA . VAL B 1 87 ? 0.776 -7.004 -11.805 1 98.88 87 VAL B CA 1
ATOM 2316 C C . VAL B 1 87 ? 0.692 -6.254 -10.477 1 98.88 87 VAL B C 1
ATOM 2318 O O . VAL B 1 87 ? -0.363 -6.223 -9.844 1 98.88 87 VAL B O 1
ATOM 2321 N N . ARG B 1 88 ? 1.758 -5.605 -10.094 1 98.88 88 ARG B N 1
ATOM 2322 C CA . ARG B 1 88 ? 1.817 -4.875 -8.836 1 98.88 88 ARG B CA 1
ATOM 2323 C C . ARG B 1 88 ? 0.875 -3.678 -8.844 1 98.88 88 ARG B C 1
ATOM 2325 O O . ARG B 1 88 ? 0.298 -3.322 -7.816 1 98.88 88 ARG B O 1
ATOM 2332 N N . GLU B 1 89 ? 0.748 -3.057 -10.008 1 98.94 89 GLU B N 1
ATOM 2333 C CA . GLU B 1 89 ? -0.181 -1.943 -10.18 1 98.94 89 GLU B CA 1
ATOM 2334 C C . GLU B 1 89 ? -1.603 -2.346 -9.805 1 98.94 89 GLU B C 1
ATOM 2336 O O . GLU B 1 89 ? -2.289 -1.616 -9.086 1 98.94 89 GLU B O 1
ATOM 2341 N N . ILE B 1 90 ? -1.998 -3.516 -10.227 1 98.94 90 ILE B N 1
ATOM 2342 C CA . ILE B 1 90 ? -3.332 -4.035 -9.945 1 98.94 90 ILE B CA 1
ATOM 2343 C C . ILE B 1 90 ? -3.477 -4.301 -8.453 1 98.94 90 ILE B C 1
ATOM 2345 O O . ILE B 1 90 ? -4.496 -3.961 -7.848 1 98.94 90 ILE B O 1
ATOM 2349 N N . VAL B 1 91 ? -2.459 -4.887 -7.828 1 98.94 91 VAL B N 1
ATOM 2350 C CA . VAL B 1 91 ? -2.484 -5.195 -6.402 1 98.94 91 VAL B CA 1
ATOM 2351 C C . VAL B 1 91 ? -2.623 -3.906 -5.598 1 98.94 91 VAL B C 1
ATOM 2353 O O . VAL B 1 91 ? -3.506 -3.793 -4.742 1 98.94 91 VAL B O 1
ATOM 2356 N N . VAL B 1 92 ? -1.764 -2.941 -5.926 1 98.88 92 VAL B N 1
ATOM 2357 C CA . VAL B 1 92 ? -1.748 -1.679 -5.195 1 98.88 92 VAL B CA 1
ATOM 2358 C C . VAL B 1 92 ? -3.102 -0.985 -5.332 1 98.88 92 VAL B C 1
ATOM 2360 O O . VAL B 1 92 ? -3.68 -0.537 -4.34 1 98.88 92 VAL B O 1
ATOM 2363 N N . PHE B 1 93 ? -3.602 -0.936 -6.531 1 98.88 93 PHE B N 1
ATOM 2364 C CA . PHE B 1 93 ? -4.879 -0.28 -6.789 1 98.88 93 PHE B CA 1
ATOM 2365 C C . PHE B 1 93 ? -6 -0.958 -6.012 1 98.88 93 PHE B C 1
ATOM 2367 O O . PHE B 1 93 ? -6.777 -0.292 -5.324 1 98.88 93 PHE B O 1
ATOM 2374 N N . MET B 1 94 ? -6.078 -2.227 -6.109 1 98.88 94 MET B N 1
ATOM 2375 C CA . MET B 1 94 ? -7.129 -3.012 -5.465 1 98.88 94 MET B CA 1
ATOM 2376 C C . MET B 1 94 ? -7.098 -2.816 -3.951 1 98.88 94 MET B C 1
ATOM 2378 O O . MET B 1 94 ? -8.141 -2.615 -3.326 1 98.88 94 MET B O 1
ATOM 2382 N N . GLU B 1 95 ? -5.941 -2.846 -3.402 1 98.88 95 GLU B N 1
ATOM 2383 C CA . GLU B 1 95 ? -5.84 -2.758 -1.948 1 98.88 95 GLU B CA 1
ATOM 2384 C C . GLU B 1 95 ? -6.098 -1.335 -1.461 1 98.88 95 GLU B C 1
ATOM 2386 O O . GLU B 1 95 ? -6.844 -1.128 -0.501 1 98.88 95 GLU B O 1
ATOM 2391 N N . LEU B 1 96 ? -5.609 -0.323 -2.172 1 98.69 96 LEU B N 1
ATOM 2392 C CA . LEU B 1 96 ? -5.734 1.058 -1.717 1 98.69 96 LEU B CA 1
ATOM 2393 C C . LEU B 1 96 ? -7.141 1.587 -1.965 1 98.69 96 LEU B C 1
ATOM 2395 O O . LEU B 1 96 ? -7.703 2.293 -1.123 1 98.69 96 LEU B O 1
ATOM 2399 N N . TYR B 1 97 ? -7.727 1.205 -3.088 1 98.81 97 TYR B N 1
ATOM 2400 C CA . TYR B 1 97 ? -8.898 1.961 -3.523 1 98.81 97 TYR B CA 1
ATOM 2401 C C . TYR B 1 97 ? -10.164 1.121 -3.406 1 98.81 97 TYR B C 1
ATOM 2403 O O . TYR B 1 97 ? -11.273 1.661 -3.332 1 98.81 97 TYR B O 1
ATOM 2411 N N . LEU B 1 98 ? -10.016 -0.198 -3.404 1 98.94 98 LEU B N 1
ATOM 2412 C CA . LEU B 1 98 ? -11.188 -1.036 -3.18 1 98.94 98 LEU B CA 1
ATOM 2413 C C . LEU B 1 98 ? -11.203 -1.578 -1.754 1 98.94 98 LEU B C 1
ATOM 2415 O O . LEU B 1 98 ? -12.117 -1.268 -0.979 1 98.94 98 LEU B O 1
ATOM 2419 N N . GLU B 1 99 ? -10.219 -2.324 -1.36 1 98.94 99 GLU B N 1
ATOM 2420 C CA . GLU B 1 99 ? -10.227 -3.041 -0.089 1 98.94 99 GLU B CA 1
ATOM 2421 C C . GLU B 1 99 ? -10.195 -2.072 1.09 1 98.94 99 GLU B C 1
ATOM 2423 O O . GLU B 1 99 ? -11.031 -2.146 1.988 1 98.94 99 GLU B O 1
ATOM 2428 N N . LEU B 1 100 ? -9.234 -1.166 1.161 1 98.75 100 LEU B N 1
ATOM 2429 C CA . LEU B 1 100 ? -9.125 -0.245 2.287 1 98.75 100 LEU B CA 1
ATOM 2430 C C . LEU B 1 100 ? -10.352 0.657 2.367 1 98.75 100 LEU B C 1
ATOM 2432 O O . LEU B 1 100 ? -10.789 1.021 3.461 1 98.75 100 LEU B O 1
ATOM 2436 N N . THR B 1 101 ? -10.859 1.05 1.146 1 98.75 101 THR B N 1
ATOM 2437 C CA . THR B 1 101 ? -12.078 1.845 1.123 1 98.75 101 THR B CA 1
ATOM 2438 C C . THR B 1 101 ? -13.242 1.07 1.74 1 98.75 101 THR B C 1
ATOM 2440 O O . THR B 1 101 ? -13.914 1.569 2.641 1 98.75 101 THR B O 1
ATOM 2443 N N . ALA B 1 102 ? -13.43 -0.151 1.358 1 98.88 102 ALA B N 1
ATOM 2444 C CA . ALA B 1 102 ? -14.516 -0.987 1.877 1 98.88 102 ALA B CA 1
ATOM 2445 C C . ALA B 1 102 ? -14.281 -1.336 3.344 1 98.88 102 ALA B C 1
ATOM 2447 O O . ALA B 1 102 ? -15.234 -1.501 4.109 1 98.88 102 ALA B O 1
ATOM 2448 N N . ARG B 1 103 ? -13.031 -1.432 3.744 1 98.56 103 ARG B N 1
ATOM 2449 C CA . ARG B 1 103 ? -12.672 -1.876 5.086 1 98.56 103 ARG B CA 1
ATOM 2450 C C . ARG B 1 103 ? -13.258 -0.951 6.148 1 98.56 103 ARG B C 1
ATOM 2452 O O . ARG B 1 103 ? -13.578 -1.39 7.254 1 98.56 103 ARG B O 1
ATOM 2459 N N . GLU B 1 104 ? -13.453 0.33 5.809 1 97.69 104 GLU B N 1
ATOM 2460 C CA . GLU B 1 104 ? -14.062 1.282 6.73 1 97.69 104 GLU B CA 1
ATOM 2461 C C . GLU B 1 104 ? -15.5 0.891 7.055 1 97.69 104 GLU B C 1
ATOM 2463 O O . GLU B 1 104 ? -16.078 1.39 8.023 1 97.69 104 GLU B O 1
ATOM 2468 N N . LEU B 1 105 ? -16.047 -0.026 6.285 1 98.69 105 LEU B N 1
ATOM 2469 C CA . LEU B 1 105 ? -17.438 -0.453 6.453 1 98.69 105 LEU B CA 1
ATOM 2470 C C . LEU B 1 105 ? -17.5 -1.795 7.176 1 98.69 105 LEU B C 1
ATOM 2472 O O . LEU B 1 105 ? -18.578 -2.209 7.621 1 98.69 105 LEU B O 1
ATOM 2476 N N . TYR B 1 106 ? -16.391 -2.484 7.375 1 98.25 106 TYR B N 1
ATOM 2477 C CA . TYR B 1 106 ? -16.344 -3.852 7.887 1 98.25 106 TYR B CA 1
ATOM 2478 C C . TYR B 1 106 ? -16.938 -3.93 9.289 1 98.25 106 TYR B C 1
ATOM 2480 O O . TYR B 1 106 ? -17.609 -4.906 9.633 1 98.25 106 TYR B O 1
ATOM 2488 N N . PRO B 1 107 ? -16.688 -2.918 10.18 1 97.19 107 PRO B N 1
ATOM 2489 C CA . PRO B 1 107 ? -17.266 -3.025 11.531 1 97.19 107 PRO B CA 1
ATOM 2490 C C . PRO B 1 107 ? -18.766 -3.271 11.516 1 97.19 107 PRO B C 1
ATOM 2492 O O . PRO B 1 107 ? -19.266 -4.113 12.266 1 97.19 107 PRO B O 1
ATOM 2495 N N . GLU B 1 108 ? -19.422 -2.555 10.625 1 98.06 108 GLU B N 1
ATOM 2496 C CA . GLU B 1 108 ? -20.875 -2.729 10.555 1 98.06 108 GLU B CA 1
ATOM 2497 C C . GLU B 1 108 ? -21.25 -3.936 9.703 1 98.06 108 GLU B C 1
ATOM 2499 O O . GLU B 1 108 ? -22.188 -4.664 10.023 1 98.06 108 GLU B O 1
ATOM 2504 N N . ALA B 1 109 ? -20.469 -4.191 8.688 1 98.25 109 ALA B N 1
ATOM 2505 C CA . ALA B 1 109 ? -20.781 -5.281 7.762 1 98.25 109 ALA B CA 1
ATOM 2506 C C . ALA B 1 109 ? -20.531 -6.641 8.414 1 98.25 109 ALA B C 1
ATOM 2508 O O . ALA B 1 109 ? -21.297 -7.59 8.188 1 98.25 109 ALA B O 1
ATOM 2509 N N . PHE B 1 110 ? -19.453 -6.688 9.227 1 96.12 110 PHE B N 1
ATOM 2510 C CA . PHE B 1 110 ? -19 -8.031 9.562 1 96.12 110 PHE B CA 1
ATOM 2511 C C . PHE B 1 110 ? -18.859 -8.195 11.07 1 96.12 110 PHE B C 1
ATOM 2513 O O . PHE B 1 110 ? -18.859 -9.32 11.578 1 96.12 110 PHE B O 1
ATOM 2520 N N . PHE B 1 111 ? -18.766 -7.117 11.875 1 92.94 111 PHE B N 1
ATOM 2521 C CA . PHE B 1 111 ? -18.312 -7.301 13.25 1 92.94 111 PHE B CA 1
ATOM 2522 C C . PHE B 1 111 ? -19.344 -6.773 14.242 1 92.94 111 PHE B C 1
ATOM 2524 O O . PHE B 1 111 ? -19.031 -6.578 15.422 1 92.94 111 PHE B O 1
ATOM 2531 N N . GLY B 1 112 ? -20.469 -6.375 13.789 1 92.88 112 GLY B N 1
ATOM 2532 C CA . GLY B 1 112 ? -21.562 -6.012 14.672 1 92.88 112 GLY B CA 1
ATOM 2533 C C . GLY B 1 112 ? -21.5 -4.574 15.148 1 92.88 112 GLY B C 1
ATOM 2534 O O . GLY B 1 112 ? -22.281 -4.156 16 1 92.88 112 GLY B O 1
ATOM 2535 N N . GLY B 1 113 ? -20.531 -3.832 14.602 1 95.44 113 GLY B N 1
ATOM 2536 C CA . GLY B 1 113 ? -20.422 -2.43 14.961 1 95.44 113 GLY B CA 1
ATOM 2537 C C . GLY B 1 113 ? -21.281 -1.517 14.125 1 95.44 113 GLY B C 1
ATOM 2538 O O . GLY B 1 113 ? -22.203 -1.982 13.438 1 95.44 113 GLY B O 1
ATOM 2539 N N . LYS B 1 114 ? -21.047 -0.196 14.391 1 96.31 114 LYS B N 1
ATOM 2540 C CA . LYS B 1 114 ? -21.797 0.802 13.625 1 96.31 114 LYS B CA 1
ATOM 2541 C C . LYS B 1 114 ? -20.844 1.723 12.859 1 96.31 114 LYS B C 1
ATOM 2543 O O . LYS B 1 114 ? -19.75 2.031 13.344 1 96.31 114 LYS B O 1
ATOM 2548 N N . VAL B 1 115 ? -21.234 2.057 11.688 1 96.62 115 VAL B N 1
ATOM 2549 C CA . VAL B 1 115 ? -20.547 3.033 10.859 1 96.62 115 VAL B CA 1
ATOM 2550 C C . VAL B 1 115 ? -21.484 4.203 10.547 1 96.62 115 VAL B C 1
ATOM 2552 O O . VAL B 1 115 ? -22.656 4.004 10.25 1 96.62 115 VAL B O 1
ATOM 2555 N N . SER B 1 116 ? -21.047 5.434 10.719 1 95.75 116 SER B N 1
ATOM 2556 C CA . SER B 1 116 ? -21.891 6.613 10.539 1 95.75 116 SER B CA 1
ATOM 2557 C C . SER B 1 116 ? -22.391 6.727 9.102 1 95.75 116 SER B C 1
ATOM 2559 O O . SER B 1 116 ? -21.75 6.219 8.18 1 95.75 116 SER B O 1
ATOM 2561 N N . ASP B 1 117 ? -23.469 7.441 8.922 1 96.69 117 ASP B N 1
ATOM 2562 C CA . ASP B 1 117 ? -24 7.668 7.582 1 96.69 117 ASP B CA 1
ATOM 2563 C C . ASP B 1 117 ? -23.016 8.453 6.723 1 96.69 117 ASP B C 1
ATOM 2565 O O . ASP B 1 117 ? -22.922 8.227 5.512 1 96.69 117 ASP B O 1
ATOM 2569 N N . GLY B 1 118 ? -22.312 9.328 7.32 1 95.31 118 GLY B N 1
ATOM 2570 C CA . GLY B 1 118 ? -21.312 10.102 6.594 1 95.31 118 GLY B CA 1
ATOM 2571 C C . GLY B 1 118 ? -20.219 9.242 6 1 95.31 118 GLY B C 1
ATOM 2572 O O . GLY B 1 118 ? -19.828 9.438 4.848 1 95.31 118 GLY B O 1
ATOM 2573 N N . VAL B 1 119 ? -19.75 8.32 6.797 1 95.44 119 VAL B N 1
ATOM 2574 C CA . VAL B 1 119 ? -18.703 7.418 6.32 1 95.44 119 VAL B CA 1
ATOM 2575 C C . VAL B 1 119 ? -19.25 6.516 5.219 1 95.44 119 VAL B C 1
ATOM 2577 O O . VAL B 1 119 ? -18.609 6.32 4.188 1 95.44 119 VAL B O 1
ATOM 2580 N N . LYS B 1 120 ? -20.422 5.973 5.449 1 98.25 120 LYS B N 1
ATOM 2581 C CA . LYS B 1 120 ? -21.047 5.129 4.434 1 98.25 120 LYS B CA 1
ATOM 2582 C C . LYS B 1 120 ? -21.203 5.875 3.113 1 98.25 120 LYS B C 1
ATOM 2584 O O . LYS B 1 120 ? -20.906 5.328 2.049 1 98.25 120 LYS B O 1
ATOM 2589 N N . ASP B 1 121 ? -21.641 7.141 3.213 1 98.19 121 ASP B N 1
ATOM 2590 C CA . ASP B 1 121 ? -21.828 7.941 2.01 1 98.19 121 ASP B CA 1
ATOM 2591 C C . ASP B 1 121 ? -20.5 8.203 1.308 1 98.19 121 ASP B C 1
ATOM 2593 O O . ASP B 1 121 ? -20.406 8.086 0.084 1 98.19 121 ASP B O 1
ATOM 2597 N N . ARG B 1 122 ? -19.531 8.523 2.021 1 96.88 122 ARG B N 1
ATOM 2598 C CA . ARG B 1 122 ? -18.219 8.805 1.459 1 96.88 122 ARG B CA 1
ATOM 2599 C C . ARG B 1 122 ? -17.641 7.57 0.775 1 96.88 122 ARG B C 1
ATOM 2601 O O . ARG B 1 122 ? -17.141 7.656 -0.351 1 96.88 122 ARG B O 1
ATOM 2608 N N . GLN B 1 123 ? -17.734 6.438 1.476 1 98.56 123 GLN B N 1
ATOM 2609 C CA . GLN B 1 123 ? -17.172 5.207 0.921 1 98.56 123 GLN B CA 1
ATOM 2610 C C . GLN B 1 123 ? -17.938 4.773 -0.329 1 98.56 123 GLN B C 1
ATOM 2612 O O . GLN B 1 123 ? -17.344 4.238 -1.269 1 98.56 123 GLN B O 1
ATOM 2617 N N . HIS B 1 124 ? -19.25 4.996 -0.322 1 98.81 124 HIS B N 1
ATOM 2618 C CA . HIS B 1 124 ? -20.047 4.688 -1.507 1 98.81 124 HIS B CA 1
ATOM 2619 C C . HIS B 1 124 ? -19.562 5.488 -2.713 1 98.81 124 HIS B C 1
ATOM 2621 O O . HIS B 1 124 ? -19.391 4.934 -3.801 1 98.81 124 HIS B O 1
ATOM 2627 N N . LYS B 1 125 ? -19.359 6.75 -2.51 1 98.56 125 LYS B N 1
ATOM 2628 C CA . LYS B 1 125 ? -18.891 7.621 -3.584 1 98.56 125 LYS B CA 1
ATOM 2629 C C . LYS B 1 125 ? -17.516 7.191 -4.086 1 98.56 125 LYS B C 1
ATOM 2631 O O . LYS B 1 125 ? -17.266 7.152 -5.293 1 98.56 125 LYS B O 1
ATOM 2636 N N . LEU B 1 126 ? -16.656 6.824 -3.201 1 98.56 126 LEU B N 1
ATOM 2637 C CA . LEU B 1 126 ? -15.312 6.414 -3.566 1 98.56 126 LEU B CA 1
ATOM 2638 C C . LEU B 1 126 ? -15.336 5.105 -4.348 1 98.56 126 LEU B C 1
ATOM 2640 O O . LEU B 1 126 ? -14.695 4.992 -5.395 1 98.56 126 LEU B O 1
ATOM 2644 N N . LEU B 1 127 ? -16.047 4.145 -3.85 1 98.88 127 LEU B N 1
ATOM 2645 C CA . LEU B 1 127 ? -16.109 2.854 -4.527 1 98.88 127 LEU B CA 1
ATOM 2646 C C . LEU B 1 127 ? -16.766 2.988 -5.898 1 98.88 127 LEU B C 1
ATOM 2648 O O . LEU B 1 127 ? -16.359 2.314 -6.848 1 98.88 127 LEU B O 1
ATOM 2652 N N . THR B 1 128 ? -17.766 3.863 -5.98 1 98.44 128 THR B N 1
ATOM 2653 C CA . THR B 1 128 ? -18.406 4.109 -7.262 1 98.44 128 THR B CA 1
ATOM 2654 C C . THR B 1 128 ? -17.422 4.707 -8.266 1 98.44 128 THR B C 1
ATOM 2656 O O . THR B 1 128 ? -17.5 4.418 -9.461 1 98.44 128 THR B O 1
ATOM 2659 N N . ARG B 1 129 ? -16.516 5.449 -7.754 1 97.81 129 ARG B N 1
ATOM 2660 C CA . ARG B 1 129 ? -15.484 6.059 -8.586 1 97.81 129 ARG B CA 1
ATOM 2661 C C . ARG B 1 129 ? -14.391 5.047 -8.938 1 97.81 129 ARG B C 1
ATOM 2663 O O . ARG B 1 129 ? -13.953 4.973 -10.086 1 97.81 129 ARG B O 1
ATOM 2670 N N . TYR B 1 130 ? -13.977 4.207 -8.016 1 98.75 130 TYR B N 1
ATOM 2671 C CA . TYR B 1 130 ? -12.758 3.424 -8.156 1 98.75 130 TYR B CA 1
ATOM 2672 C C . TYR B 1 130 ? -13.039 2.088 -8.836 1 98.75 130 TYR B C 1
ATOM 2674 O O . TYR B 1 130 ? -12.156 1.516 -9.477 1 98.75 130 TYR B O 1
ATOM 2682 N N . VAL B 1 131 ? -14.289 1.572 -8.75 1 98.88 131 VAL B N 1
ATOM 2683 C CA . VAL B 1 131 ? -14.602 0.27 -9.328 1 98.88 131 VAL B CA 1
ATOM 2684 C C . VAL B 1 131 ? -14.445 0.331 -10.844 1 98.88 131 VAL B C 1
ATOM 2686 O O . VAL B 1 131 ? -13.781 -0.519 -11.445 1 98.88 131 VAL B O 1
ATOM 2689 N N . PRO B 1 132 ? -14.945 1.38 -11.555 1 98.62 132 PRO B N 1
ATOM 2690 C CA . PRO B 1 132 ? -14.703 1.464 -12.992 1 98.62 132 PRO B CA 1
ATOM 2691 C C . PRO B 1 132 ? -13.227 1.649 -13.336 1 98.62 132 PRO B C 1
ATOM 2693 O O . PRO B 1 132 ? -12.758 1.148 -14.359 1 98.62 132 PRO B O 1
ATOM 2696 N N . ALA B 1 133 ? -12.523 2.387 -12.531 1 98.75 133 ALA B N 1
ATOM 2697 C CA . ALA B 1 133 ? -11.094 2.562 -12.742 1 98.75 133 ALA B CA 1
ATOM 2698 C C . ALA B 1 133 ? -10.352 1.234 -12.617 1 98.75 133 ALA B C 1
ATOM 2700 O O . ALA B 1 133 ? -9.469 0.929 -13.422 1 98.75 133 ALA B O 1
ATOM 2701 N N . PHE B 1 134 ? -10.766 0.465 -11.625 1 98.81 134 PHE B N 1
ATOM 2702 C CA . PHE B 1 134 ? -10.203 -0.866 -11.438 1 98.81 134 PHE B CA 1
ATOM 2703 C C . PHE B 1 134 ? -10.453 -1.736 -12.664 1 98.81 134 PHE B C 1
ATOM 2705 O O . PHE B 1 134 ? -9.562 -2.473 -13.102 1 98.81 134 PHE B O 1
ATOM 2712 N N . ALA B 1 135 ? -11.602 -1.635 -13.219 1 98.5 135 ALA B N 1
ATOM 2713 C CA . ALA B 1 135 ? -12.008 -2.428 -14.375 1 98.5 135 ALA B CA 1
ATOM 2714 C C . ALA B 1 135 ? -11.102 -2.143 -15.57 1 98.5 135 ALA B C 1
ATOM 2716 O O . ALA B 1 135 ? -10.922 -3.002 -16.438 1 98.5 135 ALA B O 1
ATOM 2717 N N . LYS B 1 136 ? -10.5 -0.964 -15.602 1 98.38 136 LYS B N 1
ATOM 2718 C CA . LYS B 1 136 ? -9.617 -0.588 -16.703 1 98.38 136 LYS B CA 1
ATOM 2719 C C . LYS B 1 136 ? -8.234 -1.208 -16.531 1 98.38 136 LYS B C 1
ATOM 2721 O O . LYS B 1 136 ? -7.492 -1.36 -17.516 1 98.38 136 LYS B O 1
ATOM 2726 N N . LEU B 1 137 ? -7.914 -1.549 -15.32 1 98.56 137 LEU B N 1
ATOM 2727 C CA . LEU B 1 137 ? -6.605 -2.131 -15.047 1 98.56 137 LEU B CA 1
ATOM 2728 C C . LEU B 1 137 ? -6.672 -3.654 -15.078 1 98.56 137 LEU B C 1
ATOM 2730 O O . LEU B 1 137 ? -5.754 -4.305 -15.586 1 98.56 137 LEU B O 1
ATOM 2734 N N . ALA B 1 138 ? -7.723 -4.188 -14.477 1 98.56 138 ALA B N 1
ATOM 2735 C CA . ALA B 1 138 ? -7.887 -5.633 -14.375 1 98.56 138 ALA B CA 1
ATOM 2736 C C . ALA B 1 138 ? -8.188 -6.25 -15.734 1 98.56 138 ALA B C 1
ATOM 2738 O O . ALA B 1 138 ? -8.906 -5.66 -16.547 1 98.56 138 ALA B O 1
ATOM 2739 N N . LYS B 1 139 ? -7.703 -7.512 -15.938 1 98.12 139 LYS B N 1
ATOM 2740 C CA . LYS B 1 139 ? -7.867 -8.148 -17.234 1 98.12 139 LYS B CA 1
ATOM 2741 C C . LYS B 1 139 ? -8.906 -9.266 -17.172 1 98.12 139 LYS B C 1
ATOM 2743 O O . LYS B 1 139 ? -9.617 -9.508 -18.156 1 98.12 139 LYS B O 1
ATOM 2748 N N . PHE B 1 140 ? -8.938 -9.953 -16.125 1 97.62 140 PHE B N 1
ATOM 2749 C CA . PHE B 1 140 ? -9.859 -11.07 -15.914 1 97.62 140 PHE B CA 1
ATOM 2750 C C . PHE B 1 140 ? -9.742 -12.086 -17.047 1 97.62 140 PHE B C 1
ATOM 2752 O O . PHE B 1 140 ? -10.758 -12.539 -17.578 1 97.62 140 PHE B O 1
ATOM 2759 N N . SER B 1 141 ? -7.902 -12.555 -17.766 1 74.88 141 SER B N 1
ATOM 2760 C CA . SER B 1 141 ? -8.102 -13.539 -18.828 1 74.88 141 SER B CA 1
ATOM 2761 C C . SER B 1 141 ? -6.996 -14.594 -18.828 1 74.88 141 SER B C 1
ATOM 2763 O O . SER B 1 141 ? -5.863 -14.312 -19.219 1 74.88 141 SER B O 1
ATOM 2765 N N . PRO B 1 142 ? -7.617 -15.461 -18.266 1 92.75 142 PRO B N 1
ATOM 2766 C CA . PRO B 1 142 ? -8.484 -16.016 -17.219 1 92.75 142 PRO B CA 1
ATOM 2767 C C . PRO B 1 142 ? -8.188 -15.43 -15.836 1 92.75 142 PRO B C 1
ATOM 2769 O O . PRO B 1 142 ? -9.023 -15.516 -14.938 1 92.75 142 PRO B O 1
ATOM 2772 N N . TYR B 1 143 ? -7.258 -14.844 -15.453 1 98.62 143 TYR B N 1
ATOM 2773 C CA . TYR B 1 143 ? -6.844 -14.312 -14.164 1 98.62 143 TYR B CA 1
ATOM 2774 C C . TYR B 1 143 ? -6.867 -12.789 -14.156 1 98.62 143 TYR B C 1
ATOM 2776 O O . TYR B 1 143 ? -7.102 -12.172 -15.195 1 98.62 143 TYR B O 1
ATOM 2784 N N . ILE B 1 144 ? -6.68 -12.188 -13.016 1 98.81 144 ILE B N 1
ATOM 2785 C CA . ILE B 1 144 ? -6.98 -10.773 -12.812 1 98.81 144 ILE B CA 1
ATOM 2786 C C . ILE B 1 144 ? -6.02 -9.914 -13.641 1 98.81 144 ILE B C 1
ATOM 2788 O O . ILE B 1 144 ? -6.398 -8.859 -14.141 1 98.81 144 ILE B O 1
ATOM 2792 N N . ALA B 1 145 ? -4.75 -10.367 -13.805 1 98.62 145 ALA B N 1
ATOM 2793 C CA . ALA B 1 145 ? -3.748 -9.578 -14.516 1 98.62 145 ALA B CA 1
ATOM 2794 C C . ALA B 1 145 ? -3.523 -10.125 -15.922 1 98.62 145 ALA B C 1
ATOM 2796 O O . ALA B 1 145 ? -2.658 -9.641 -16.656 1 98.62 145 ALA B O 1
ATOM 2797 N N . GLY B 1 146 ? -4.203 -11.188 -16.312 1 97.75 146 GLY B N 1
ATOM 2798 C CA . GLY B 1 146 ? -4.02 -11.766 -17.641 1 97.75 146 GLY B CA 1
ATOM 2799 C C . GLY B 1 146 ? -4.254 -13.258 -17.672 1 97.75 146 GLY B C 1
ATOM 2800 O O . GLY B 1 146 ? -5.199 -13.766 -17.062 1 97.75 146 GLY B O 1
ATOM 2801 N N . ASP B 1 147 ? -3.365 -13.945 -18.359 1 96.94 147 ASP B N 1
ATOM 2802 C CA . ASP B 1 147 ? -3.635 -15.344 -18.672 1 96.94 147 ASP B CA 1
ATOM 2803 C C . ASP B 1 147 ? -2.943 -16.266 -17.672 1 96.94 147 ASP B C 1
ATOM 2805 O O . ASP B 1 147 ? -3.141 -17.484 -17.703 1 96.94 147 ASP B O 1
ATOM 2809 N N . THR B 1 148 ? -2.172 -15.711 -16.844 1 97.38 148 THR B N 1
ATOM 2810 C CA . THR B 1 148 ? -1.437 -16.516 -15.867 1 97.38 148 THR B CA 1
ATOM 2811 C C . THR B 1 148 ? -1.737 -16.047 -14.445 1 97.38 148 THR B C 1
ATOM 2813 O O . THR B 1 148 ? -2.008 -14.875 -14.211 1 97.38 148 THR B O 1
ATOM 2816 N N . PHE B 1 149 ? -1.753 -17.047 -13.555 1 98.56 149 PHE B N 1
ATOM 2817 C CA . PHE B 1 149 ? -1.931 -16.766 -12.133 1 98.56 149 PHE B CA 1
ATOM 2818 C C . PHE B 1 149 ? -0.729 -16.016 -11.578 1 98.56 149 PHE B C 1
ATOM 2820 O O . PHE B 1 149 ? 0.417 -16.406 -11.805 1 98.56 149 PHE B O 1
ATOM 2827 N N . THR B 1 150 ? -0.968 -14.922 -10.914 1 98.88 150 THR B N 1
ATOM 2828 C CA . THR B 1 150 ? 0.113 -14.109 -10.375 1 98.88 150 THR B CA 1
ATOM 2829 C C . THR B 1 150 ? -0.183 -13.703 -8.93 1 98.88 150 THR B C 1
ATOM 2831 O O . THR B 1 150 ? -1.187 -14.133 -8.352 1 98.88 150 THR B O 1
ATOM 2834 N N . LEU B 1 151 ? 0.655 -12.859 -8.359 1 98.81 151 LEU B N 1
ATOM 2835 C CA . LEU B 1 151 ? 0.48 -12.281 -7.031 1 98.81 151 LEU B CA 1
ATOM 2836 C C . LEU B 1 151 ? -0.824 -11.5 -6.949 1 98.81 151 LEU B C 1
ATOM 2838 O O . LEU B 1 151 ? -1.452 -11.438 -5.887 1 98.81 151 LEU B O 1
ATOM 2842 N N . ALA B 1 152 ? -1.203 -10.906 -8.086 1 98.94 152 ALA B N 1
ATOM 2843 C CA . ALA B 1 152 ? -2.451 -10.141 -8.102 1 98.94 152 ALA B CA 1
ATOM 2844 C C . ALA B 1 152 ? -3.648 -11.055 -7.832 1 98.94 152 ALA B C 1
ATOM 2846 O O . ALA B 1 152 ? -4.637 -10.625 -7.227 1 98.94 152 ALA B O 1
ATOM 2847 N N . ASP B 1 153 ? -3.549 -12.289 -8.258 1 98.94 153 ASP B N 1
ATOM 2848 C CA . ASP B 1 153 ? -4.633 -13.234 -8 1 98.94 153 ASP B CA 1
ATOM 2849 C C . ASP B 1 153 ? -4.672 -13.641 -6.527 1 98.94 153 ASP B C 1
ATOM 2851 O O . ASP B 1 153 ? -5.742 -13.883 -5.977 1 98.94 153 ASP B O 1
ATOM 2855 N N . CYS B 1 154 ? -3.531 -13.766 -5.855 1 98.94 154 CYS B N 1
ATOM 2856 C CA . CYS B 1 154 ? -3.5 -14.008 -4.414 1 98.94 154 CYS B CA 1
ATOM 2857 C C . CYS B 1 154 ? -4.227 -12.898 -3.66 1 98.94 154 CYS B C 1
ATOM 2859 O O . CYS B 1 154 ? -5.023 -13.172 -2.764 1 98.94 154 CYS B O 1
ATOM 2861 N N . ALA B 1 155 ? -3.98 -11.672 -4.047 1 98.94 155 ALA B N 1
ATOM 2862 C CA . ALA B 1 155 ? -4.648 -10.523 -3.43 1 98.94 155 ALA B CA 1
ATOM 2863 C C . ALA B 1 155 ? -6.137 -10.516 -3.756 1 98.94 155 ALA B C 1
ATOM 2865 O O . ALA B 1 155 ? -6.973 -10.344 -2.867 1 98.94 155 ALA B O 1
ATOM 2866 N N . ALA B 1 156 ? -6.41 -10.719 -5.02 1 98.94 156 ALA B N 1
ATOM 2867 C CA . ALA B 1 156 ? -7.797 -10.656 -5.473 1 98.94 156 ALA B CA 1
ATOM 2868 C C . ALA B 1 156 ? -8.648 -11.711 -4.785 1 98.94 156 ALA B C 1
ATOM 2870 O O . ALA B 1 156 ? -9.766 -11.43 -4.336 1 98.94 156 ALA B O 1
ATOM 2871 N N . ALA B 1 157 ? -8.133 -12.93 -4.691 1 98.81 157 ALA B N 1
ATOM 2872 C CA . ALA B 1 157 ? -8.844 -14.016 -4.031 1 98.81 157 ALA B CA 1
ATOM 2873 C C . ALA B 1 157 ? -9.172 -13.664 -2.582 1 98.81 157 ALA B C 1
ATOM 2875 O O . ALA B 1 157 ? -10.219 -14.062 -2.059 1 98.81 157 ALA B O 1
ATOM 2876 N N . ALA B 1 158 ? -8.297 -12.922 -1.966 1 98.75 158 ALA B N 1
ATOM 2877 C CA . ALA B 1 158 ? -8.438 -12.578 -0.554 1 98.75 158 ALA B CA 1
ATOM 2878 C C . ALA B 1 158 ? -9.375 -11.383 -0.372 1 98.75 158 ALA B C 1
ATOM 2880 O O . ALA B 1 158 ? -10.109 -11.305 0.618 1 98.75 158 ALA B O 1
ATOM 2881 N N . HIS B 1 159 ? -9.391 -10.398 -1.314 1 98.88 159 HIS B N 1
ATOM 2882 C CA . HIS B 1 159 ? -9.977 -9.086 -1.05 1 98.88 159 HIS B CA 1
ATOM 2883 C C . HIS B 1 159 ? -11.336 -8.945 -1.725 1 98.88 159 HIS B C 1
ATOM 2885 O O . HIS B 1 159 ? -12.273 -8.406 -1.136 1 98.88 159 HIS B O 1
ATOM 2891 N N . LEU B 1 160 ? -11.492 -9.445 -2.982 1 98.88 160 LEU B N 1
ATOM 2892 C CA . LEU B 1 160 ? -12.656 -9.125 -3.797 1 98.88 160 LEU B CA 1
ATOM 2893 C C . LEU B 1 160 ? -13.93 -9.695 -3.176 1 98.88 160 LEU B C 1
ATOM 2895 O O . LEU B 1 160 ? -14.969 -9.031 -3.156 1 98.88 160 LEU B O 1
ATOM 2899 N N . PRO B 1 161 ? -13.922 -10.969 -2.584 1 98.62 161 PRO B N 1
ATOM 2900 C CA . PRO B 1 161 ? -15.141 -11.461 -1.945 1 98.62 161 PRO B CA 1
ATOM 2901 C C . PRO B 1 161 ? -15.609 -10.57 -0.796 1 98.62 161 PRO B C 1
ATOM 2903 O O . PRO B 1 161 ? -16.812 -10.406 -0.594 1 98.62 161 PRO B O 1
ATOM 2906 N N . LEU B 1 162 ? -14.695 -10 -0.064 1 98.62 162 LEU B N 1
ATOM 2907 C CA . LEU B 1 162 ? -15.047 -9.156 1.072 1 98.62 162 LEU B CA 1
ATOM 2908 C C . LEU B 1 162 ? -15.633 -7.832 0.601 1 98.62 162 LEU B C 1
ATOM 2910 O O . LEU B 1 162 ? -16.609 -7.34 1.18 1 98.62 162 LEU B O 1
ATOM 2914 N N . VAL B 1 163 ? -15.016 -7.262 -0.458 1 98.88 163 VAL B N 1
ATOM 2915 C CA . VAL B 1 163 ? -15.547 -6.016 -0.999 1 98.88 163 VAL B CA 1
ATOM 2916 C C . VAL B 1 163 ? -16.969 -6.242 -1.521 1 98.88 163 VAL B C 1
ATOM 2918 O O . VAL B 1 163 ? -17.859 -5.441 -1.258 1 98.88 163 VAL B O 1
ATOM 2921 N N . SER B 1 164 ? -17.172 -7.352 -2.227 1 98.81 164 SER B N 1
ATOM 2922 C CA . SER B 1 164 ? -18.484 -7.715 -2.754 1 98.81 164 SER B CA 1
ATOM 2923 C C . SER B 1 164 ? -19.5 -7.887 -1.63 1 98.81 164 SER B C 1
ATOM 2925 O O . SER B 1 164 ? -20.562 -7.242 -1.636 1 98.81 164 SER B O 1
ATOM 2927 N N . SER B 1 165 ? -19.219 -8.695 -0.619 1 98.56 165 SER B N 1
ATOM 2928 C CA . SER B 1 165 ? -20.125 -8.977 0.483 1 98.56 165 SER B CA 1
ATOM 2929 C C . SER B 1 165 ? -20.406 -7.727 1.312 1 98.56 165 SER B C 1
ATOM 2931 O O . SER B 1 165 ? -21.547 -7.465 1.687 1 98.56 165 SER B O 1
ATOM 2933 N N . CYS B 1 166 ? -19.391 -6.992 1.54 1 98.75 166 CYS B N 1
ATOM 2934 C CA . CYS B 1 166 ? -19.484 -5.781 2.348 1 98.75 166 CYS B CA 1
ATOM 2935 C C . CYS B 1 166 ? -20.453 -4.781 1.711 1 98.75 166 CYS B C 1
ATOM 2937 O O . CYS B 1 166 ? -21.344 -4.258 2.381 1 98.75 166 CYS B O 1
ATOM 2939 N N . THR B 1 167 ? -20.281 -4.531 0.406 1 98.88 167 THR B N 1
ATOM 2940 C CA . THR B 1 167 ? -21.109 -3.531 -0.26 1 98.88 167 THR B CA 1
ATOM 2941 C C . THR B 1 167 ? -22.547 -4.02 -0.393 1 98.88 167 THR B C 1
ATOM 2943 O O . THR B 1 167 ? -23.5 -3.227 -0.314 1 98.88 167 THR B O 1
ATOM 2946 N N . LYS B 1 168 ? -22.734 -5.32 -0.539 1 98.75 168 LYS B N 1
ATOM 2947 C CA . LYS B 1 168 ? -24.078 -5.879 -0.561 1 98.75 168 LYS B CA 1
ATOM 2948 C C . LYS B 1 168 ? -24.781 -5.68 0.78 1 98.75 168 LYS B C 1
ATOM 2950 O O . LYS B 1 168 ? -25.953 -5.297 0.823 1 98.75 168 LYS B O 1
ATOM 2955 N N . ILE B 1 169 ? -24.109 -5.918 1.857 1 98.75 169 ILE B N 1
ATOM 2956 C CA . ILE B 1 169 ? -24.672 -5.824 3.203 1 98.75 169 ILE B CA 1
ATOM 2957 C C . ILE B 1 169 ? -24.984 -4.367 3.533 1 98.75 169 ILE B C 1
ATOM 2959 O O . ILE B 1 169 ? -26.062 -4.059 4.047 1 98.75 169 ILE B O 1
ATOM 2963 N N . ILE B 1 170 ? -24.094 -3.428 3.18 1 98.81 170 ILE B N 1
ATOM 2964 C CA . ILE B 1 170 ? -24.188 -2.043 3.633 1 98.81 170 ILE B CA 1
ATOM 2965 C C . ILE B 1 170 ? -25.125 -1.257 2.717 1 98.81 170 ILE B C 1
ATOM 2967 O O . ILE B 1 170 ? -25.906 -0.429 3.186 1 98.81 170 ILE B O 1
ATOM 2971 N N . TYR B 1 171 ? -25.062 -1.61 1.395 1 98.69 171 TYR B N 1
ATOM 2972 C CA . TYR B 1 171 ? -25.75 -0.742 0.448 1 98.69 171 TYR B CA 1
ATOM 2973 C C . TYR B 1 171 ? -26.906 -1.476 -0.223 1 98.69 171 TYR B C 1
ATOM 2975 O O . TYR B 1 171 ? -27.641 -0.889 -1.016 1 98.69 171 TYR B O 1
ATOM 2983 N N . GLY B 1 172 ? -27.016 -2.744 0.041 1 98.56 172 GLY B N 1
ATOM 2984 C CA . GLY B 1 172 ? -28.062 -3.531 -0.585 1 98.56 172 GLY B CA 1
ATOM 2985 C C . GLY B 1 172 ? -27.703 -4.008 -1.979 1 98.56 172 GLY B C 1
ATOM 2986 O O . GLY B 1 172 ? -28.469 -4.734 -2.611 1 98.56 172 GLY B O 1
ATOM 2987 N N . THR B 1 173 ? -26.484 -3.58 -2.475 1 98.31 173 THR B N 1
ATOM 2988 C CA . THR B 1 173 ? -26.016 -3.99 -3.793 1 98.31 173 THR B CA 1
ATOM 2989 C C . THR B 1 173 ? -24.516 -4.289 -3.77 1 98.31 173 THR B C 1
ATOM 2991 O O . THR B 1 173 ? -23.766 -3.615 -3.074 1 98.31 173 THR B O 1
ATOM 2994 N N . ASP B 1 174 ? -24.109 -5.297 -4.523 1 98.69 174 ASP B N 1
ATOM 2995 C CA . ASP B 1 174 ? -22.688 -5.578 -4.773 1 98.69 174 ASP B CA 1
ATOM 2996 C C . ASP B 1 174 ? -22.109 -4.598 -5.785 1 98.69 174 ASP B C 1
ATOM 2998 O O . ASP B 1 174 ? -22.438 -4.656 -6.973 1 98.69 174 ASP B O 1
ATOM 3002 N N . LEU B 1 175 ? -21.219 -3.779 -5.363 1 98.81 175 LEU B N 1
ATOM 3003 C CA . LEU B 1 175 ? -20.703 -2.725 -6.227 1 98.81 175 LEU B CA 1
ATOM 3004 C C . LEU B 1 175 ? -19.719 -3.295 -7.254 1 98.81 175 LEU B C 1
ATOM 3006 O O . LEU B 1 175 ? -19.328 -2.598 -8.188 1 98.81 175 LEU B O 1
ATOM 3010 N N . LEU B 1 176 ? -19.391 -4.57 -7.125 1 98.81 176 LEU B N 1
ATOM 3011 C CA . LEU B 1 176 ? -18.531 -5.223 -8.102 1 98.81 176 LEU B CA 1
ATOM 3012 C C . LEU B 1 176 ? -19.359 -6.035 -9.094 1 98.81 176 LEU B C 1
ATOM 3014 O O . LEU B 1 176 ? -18.812 -6.707 -9.969 1 98.81 176 LEU B O 1
ATOM 3018 N N . ALA B 1 177 ? -20.625 -5.98 -9.055 1 98.12 177 ALA B N 1
ATOM 3019 C CA . ALA B 1 177 ? -21.516 -6.895 -9.758 1 98.12 177 ALA B CA 1
ATOM 3020 C C . ALA B 1 177 ? -21.391 -6.723 -11.273 1 98.12 177 ALA B C 1
ATOM 3022 O O . ALA B 1 177 ? -21.672 -7.652 -12.031 1 98.12 177 ALA B O 1
ATOM 3023 N N . ASP B 1 178 ? -21.047 -5.492 -11.711 1 97.81 178 ASP B N 1
ATOM 3024 C CA . ASP B 1 178 ? -20.953 -5.242 -13.141 1 97.81 178 ASP B CA 1
ATOM 3025 C C . ASP B 1 178 ? -19.641 -5.785 -13.711 1 97.81 178 ASP B C 1
ATOM 3027 O O . ASP B 1 178 ? -19.438 -5.781 -14.93 1 97.81 178 ASP B O 1
ATOM 3031 N N . LEU B 1 179 ? -18.703 -6.207 -12.914 1 98.5 179 LEU B N 1
ATOM 3032 C CA . LEU B 1 179 ? -17.469 -6.859 -13.328 1 98.5 179 LEU B CA 1
ATOM 3033 C C . LEU B 1 179 ? -17.609 -8.375 -13.289 1 98.5 179 LEU B C 1
ATOM 3035 O O . LEU B 1 179 ? -18.469 -8.906 -12.578 1 98.5 179 LEU B O 1
ATOM 3039 N N . PRO B 1 180 ? -16.812 -9.094 -14 1 98.31 180 PRO B N 1
ATOM 3040 C CA . PRO B 1 180 ? -16.922 -10.555 -14.008 1 98.31 180 PRO B CA 1
ATOM 3041 C C . PRO B 1 180 ? -16.266 -11.203 -12.789 1 98.31 180 PRO B C 1
ATOM 3043 O O . PRO B 1 180 ? -15.594 -12.227 -12.922 1 98.31 180 PRO B O 1
ATOM 3046 N N . VAL B 1 181 ? -16.484 -10.617 -11.633 1 98.56 181 VAL B N 1
ATOM 3047 C CA . VAL B 1 181 ? -15.828 -11.062 -10.414 1 98.56 181 VAL B CA 1
ATOM 3048 C C . VAL B 1 181 ? -16.344 -12.445 -10.023 1 98.56 181 VAL B C 1
ATOM 3050 O O . VAL B 1 181 ? -15.562 -13.32 -9.633 1 98.56 181 VAL B O 1
ATOM 3053 N N . LYS B 1 182 ? -17.625 -12.68 -10.125 1 97.38 182 LYS B N 1
ATOM 3054 C CA . LYS B 1 182 ? -18.219 -13.961 -9.75 1 97.38 182 LYS B CA 1
ATOM 3055 C C . LYS B 1 182 ? -17.609 -15.102 -10.562 1 97.38 182 LYS B C 1
ATOM 3057 O O . LYS B 1 182 ? -17.172 -16.109 -10 1 97.38 182 LYS B O 1
ATOM 3062 N N . ASP B 1 183 ? -17.562 -14.953 -11.867 1 98 183 ASP B N 1
ATOM 3063 C CA . ASP B 1 183 ? -16.984 -15.969 -12.742 1 98 183 ASP B CA 1
ATOM 3064 C C . ASP B 1 183 ? -15.5 -16.156 -12.469 1 98 183 ASP B C 1
ATOM 3066 O O . ASP B 1 183 ? -15 -17.281 -12.477 1 98 183 ASP B O 1
ATOM 3070 N N . TYR B 1 184 ? -14.859 -15.07 -12.273 1 98.69 184 TYR B N 1
ATOM 3071 C CA . TYR B 1 184 ? -13.43 -15.062 -11.961 1 98.69 184 TYR B CA 1
ATOM 3072 C C . TYR B 1 184 ? -13.156 -15.852 -10.68 1 98.69 184 TYR B C 1
ATOM 3074 O O . TYR B 1 184 ? -12.281 -16.719 -10.656 1 98.69 184 TYR B O 1
ATOM 3082 N N . LEU B 1 185 ? -13.938 -15.594 -9.641 1 98.25 185 LEU B N 1
ATOM 3083 C CA . LEU B 1 185 ? -13.734 -16.281 -8.367 1 98.25 185 LEU B CA 1
ATOM 3084 C C . LEU B 1 185 ? -14.07 -17.766 -8.492 1 98.25 185 LEU B C 1
ATOM 3086 O O . LEU B 1 185 ? -13.445 -18.594 -7.832 1 98.25 185 LEU B O 1
ATOM 3090 N N . LYS B 1 186 ? -15.039 -18.078 -9.266 1 97.75 186 LYS B N 1
ATOM 3091 C CA . LYS B 1 186 ? -15.336 -19.484 -9.547 1 97.75 186 LYS B CA 1
ATOM 3092 C C . LYS B 1 186 ? -14.141 -20.172 -10.188 1 97.75 186 LYS B C 1
ATOM 3094 O O . LYS B 1 186 ? -13.805 -21.312 -9.828 1 97.75 186 LYS B O 1
ATOM 3099 N N . THR B 1 187 ? -13.547 -19.5 -11.141 1 97.75 187 THR B N 1
ATOM 3100 C CA . THR B 1 187 ? -12.336 -20.031 -11.773 1 97.75 187 THR B CA 1
ATOM 3101 C C . THR B 1 187 ? -11.242 -20.266 -10.734 1 97.75 187 THR B C 1
ATOM 3103 O O . THR B 1 187 ? -10.594 -21.312 -10.734 1 97.75 187 THR B O 1
ATOM 3106 N N . LEU B 1 188 ? -11.031 -19.344 -9.867 1 98.5 188 LEU B N 1
ATOM 3107 C CA . LEU B 1 188 ? -10.008 -19.453 -8.836 1 98.5 188 LEU B CA 1
ATOM 3108 C C . LEU B 1 188 ? -10.312 -20.625 -7.898 1 98.5 188 LEU B C 1
ATOM 3110 O O . LEU B 1 188 ? -9.398 -21.281 -7.41 1 98.5 188 LEU B O 1
ATOM 3114 N N . SER B 1 189 ? -11.562 -20.859 -7.648 1 97.31 189 SER B N 1
ATOM 3115 C CA . SER B 1 189 ? -11.992 -21.859 -6.668 1 97.31 189 SER B CA 1
ATOM 3116 C C . SER B 1 189 ? -11.664 -23.266 -7.145 1 97.31 189 SER B C 1
ATOM 3118 O O . SER B 1 189 ? -11.711 -24.219 -6.359 1 97.31 189 SER B O 1
ATOM 3120 N N . ALA B 1 190 ? -11.305 -23.438 -8.367 1 97.62 190 ALA B N 1
ATOM 3121 C CA . ALA B 1 190 ? -10.914 -24.75 -8.898 1 97.62 190 ALA B CA 1
ATOM 3122 C C . ALA B 1 190 ? -9.5 -25.109 -8.477 1 97.62 190 ALA B C 1
ATOM 3124 O O . ALA B 1 190 ? -9.094 -26.266 -8.578 1 97.62 190 ALA B O 1
ATOM 3125 N N . ARG B 1 191 ? -8.75 -24.156 -8.07 1 98.06 191 ARG B N 1
ATOM 3126 C CA . ARG B 1 191 ? -7.387 -24.406 -7.621 1 98.06 191 ARG B CA 1
ATOM 3127 C C . ARG B 1 191 ? -7.375 -24.984 -6.211 1 98.06 191 ARG B C 1
ATOM 3129 O O . ARG B 1 191 ? -8.055 -24.469 -5.32 1 98.06 191 ARG B O 1
ATOM 3136 N N . GLU B 1 192 ? -6.562 -25.984 -5.98 1 98.38 192 GLU B N 1
ATOM 3137 C CA . GLU B 1 192 ? -6.473 -26.641 -4.684 1 98.38 192 GLU B CA 1
ATOM 3138 C C . GLU B 1 192 ? -6.051 -25.656 -3.594 1 98.38 192 GLU B C 1
ATOM 3140 O O . GLU B 1 192 ? -6.547 -25.719 -2.467 1 98.38 192 GLU B O 1
ATOM 3145 N N . SER B 1 193 ? -5.121 -24.828 -3.914 1 98.69 193 SER B N 1
ATOM 3146 C CA . SER B 1 193 ? -4.637 -23.844 -2.951 1 98.69 193 SER B CA 1
ATOM 3147 C C . SER B 1 193 ? -5.758 -22.906 -2.504 1 98.69 193 SER B C 1
ATOM 3149 O O . SER B 1 193 ? -5.891 -22.609 -1.313 1 98.69 193 SER B O 1
ATOM 3151 N N . VAL B 1 194 ? -6.582 -22.453 -3.398 1 98.75 194 VAL B N 1
ATOM 3152 C CA . VAL B 1 194 ? -7.695 -21.562 -3.092 1 98.75 194 VAL B CA 1
ATOM 3153 C C . VAL B 1 194 ? -8.734 -22.312 -2.258 1 98.75 194 VAL B C 1
ATOM 3155 O O . VAL B 1 194 ? -9.289 -21.75 -1.306 1 98.75 194 VAL B O 1
ATOM 3158 N N . GLN B 1 195 ? -8.945 -23.562 -2.602 1 98.69 195 GLN B N 1
ATOM 3159 C CA . GLN B 1 195 ? -9.875 -24.375 -1.819 1 98.69 195 GLN B CA 1
ATOM 3160 C C . GLN B 1 195 ? -9.414 -24.484 -0.37 1 98.69 195 GLN B C 1
ATOM 3162 O O . GLN B 1 195 ? -10.219 -24.359 0.556 1 98.69 195 GLN B O 1
ATOM 3167 N N . LYS B 1 196 ? -8.164 -24.781 -0.253 1 98.56 196 LYS B N 1
ATOM 3168 C CA . LYS B 1 196 ? -7.602 -24.906 1.088 1 98.56 196 LYS B CA 1
ATOM 3169 C C . LYS B 1 196 ? -7.758 -23.625 1.884 1 98.56 196 LYS B C 1
ATOM 3171 O O . LYS B 1 196 ? -8.195 -23.641 3.037 1 98.56 196 LYS B O 1
ATOM 3176 N N . VAL B 1 197 ? -7.422 -22.453 1.316 1 98.75 197 VAL B N 1
ATOM 3177 C CA . VAL B 1 197 ? -7.512 -21.156 1.98 1 98.75 197 VAL B CA 1
ATOM 3178 C C . VAL B 1 197 ? -8.961 -20.875 2.369 1 98.75 197 VAL B C 1
ATOM 3180 O O . VAL B 1 197 ? -9.242 -20.438 3.488 1 98.75 197 VAL B O 1
ATOM 3183 N N . ASN B 1 198 ? -9.883 -21.172 1.47 1 98.19 198 ASN B N 1
ATOM 3184 C CA . ASN B 1 198 ? -11.297 -20.938 1.729 1 98.19 198 ASN B CA 1
ATOM 3185 C C . ASN B 1 198 ? -11.82 -21.828 2.85 1 98.19 198 ASN B C 1
ATOM 3187 O O . ASN B 1 198 ? -12.602 -21.391 3.691 1 98.19 198 ASN B O 1
ATOM 3191 N N . ALA B 1 199 ? -11.414 -23.094 2.84 1 98.25 199 ALA B N 1
ATOM 3192 C CA . ALA B 1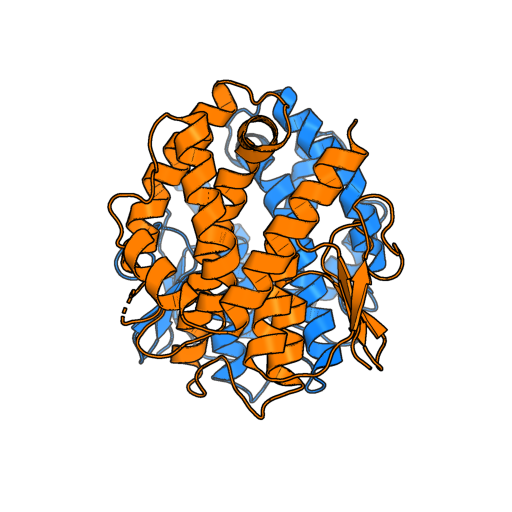 199 ? -11.844 -24.016 3.883 1 98.25 199 ALA B CA 1
ATOM 3193 C C . ALA B 1 199 ? -11.344 -23.578 5.254 1 98.25 199 ALA B C 1
ATOM 3195 O O . ALA B 1 199 ? -12.094 -23.578 6.23 1 98.25 199 ALA B O 1
ATOM 3196 N N . ASP B 1 200 ? -10.07 -23.219 5.309 1 98.38 200 ASP B N 1
ATOM 3197 C CA . ASP B 1 200 ? -9.492 -22.766 6.566 1 98.38 200 ASP B CA 1
ATOM 3198 C C . ASP B 1 200 ? -10.164 -21.484 7.055 1 98.38 200 ASP B C 1
ATOM 3200 O O . ASP B 1 200 ? -10.359 -21.312 8.258 1 98.38 200 ASP B O 1
ATOM 3204 N N . ARG B 1 201 ? -10.461 -20.547 6.109 1 97.44 201 ARG B N 1
ATOM 3205 C CA . ARG B 1 201 ? -11.148 -19.312 6.449 1 97.44 201 ARG B CA 1
ATOM 3206 C C . ARG B 1 201 ? -12.5 -19.609 7.094 1 97.44 201 ARG B C 1
ATOM 3208 O O . ARG B 1 201 ? -12.828 -19.047 8.141 1 97.44 201 ARG B O 1
ATOM 3215 N N . LYS B 1 202 ? -13.289 -20.5 6.496 1 95.56 202 LYS B N 1
ATOM 3216 C CA . LYS B 1 202 ? -14.609 -20.859 7.008 1 95.56 202 LYS B CA 1
ATOM 3217 C C . LYS B 1 202 ? -14.508 -21.453 8.406 1 95.56 202 LYS B C 1
ATOM 3219 O O . LYS B 1 202 ? -15.258 -21.078 9.305 1 95.56 202 LYS B O 1
ATOM 3224 N N . ALA B 1 203 ? -13.523 -22.312 8.547 1 95.56 203 ALA B N 1
ATOM 3225 C CA . ALA B 1 203 ? -13.32 -22.953 9.844 1 95.56 203 ALA B CA 1
ATOM 3226 C C . ALA B 1 203 ? -12.938 -21.922 10.906 1 95.56 203 ALA B C 1
ATOM 3228 O O . ALA B 1 203 ? -13.398 -22 12.047 1 95.56 203 ALA B O 1
ATOM 3229 N N . ASN B 1 204 ? -12.117 -21 10.539 1 94.56 204 ASN B N 1
ATOM 3230 C CA . ASN B 1 204 ? -11.641 -19.984 11.477 1 94.56 204 ASN B CA 1
ATOM 3231 C C . ASN B 1 204 ? -12.758 -19.016 11.859 1 94.56 204 ASN B C 1
ATOM 3233 O O . ASN B 1 204 ? -12.805 -18.531 12.992 1 94.56 204 ASN B O 1
ATOM 3237 N N . LEU B 1 205 ? -13.602 -18.688 10.898 1 91.06 205 LEU B N 1
ATOM 3238 C CA . LEU B 1 205 ? -14.742 -17.812 11.188 1 91.06 205 LEU B CA 1
ATOM 3239 C C . LEU B 1 205 ? -15.672 -18.469 12.203 1 91.06 205 LEU B C 1
ATOM 3241 O O . LEU B 1 205 ? -16.203 -17.781 13.086 1 91.06 205 LEU B O 1
ATOM 3245 N N . GLU B 1 206 ? -15.836 -19.703 12.094 1 88.56 206 GLU B N 1
ATOM 3246 C CA . GLU B 1 206 ? -16.656 -20.438 13.062 1 88.56 206 GLU B CA 1
ATOM 3247 C C . GLU B 1 206 ? -16.016 -20.422 14.445 1 88.56 206 GLU B C 1
ATOM 3249 O O . GLU B 1 206 ? -16.703 -20.281 15.453 1 88.56 206 GLU B O 1
ATOM 3254 N N . LEU B 1 207 ? -14.734 -20.562 14.422 1 87.75 207 LEU B N 1
ATOM 3255 C CA . LEU B 1 207 ? -13.992 -20.516 15.672 1 87.75 207 LEU B CA 1
ATOM 3256 C C . LEU B 1 207 ? -14.117 -19.156 16.328 1 87.75 207 LEU B C 1
ATOM 3258 O O . LEU B 1 207 ? -14.312 -19.062 17.547 1 87.75 207 LEU B O 1
ATOM 3262 N N . MET B 1 208 ? -14.039 -18.094 15.617 1 86.5 208 MET B N 1
ATOM 3263 C CA . MET B 1 208 ? -14.148 -16.734 16.125 1 86.5 208 MET B CA 1
ATOM 3264 C C . MET B 1 208 ? -15.531 -16.484 16.719 1 86.5 208 MET B C 1
ATOM 3266 O O . MET B 1 208 ? -15.656 -15.836 17.766 1 86.5 208 MET B O 1
ATOM 3270 N N . ALA B 1 209 ? -16.516 -17 16.016 1 83.25 209 ALA B N 1
ATOM 3271 C CA . ALA B 1 209 ? -17.891 -16.844 16.469 1 83.25 209 ALA B CA 1
ATOM 3272 C C . ALA B 1 209 ? -18.109 -17.547 17.797 1 83.25 209 ALA B C 1
ATOM 3274 O O . ALA B 1 209 ? -18.859 -17.078 18.656 1 83.25 209 ALA B O 1
ATOM 3275 N N . SER B 1 210 ? -17.391 -18.609 17.953 1 83 210 SER B N 1
ATOM 3276 C CA . SER B 1 210 ? -17.547 -19.375 19.188 1 83 210 SER B CA 1
ATOM 3277 C C . SER B 1 210 ? -16.812 -18.719 20.344 1 83 210 SER B C 1
ATOM 3279 O O . SER B 1 210 ? -17.172 -18.922 21.5 1 83 210 SER B O 1
ATOM 3281 N N . ARG B 1 211 ? -15.836 -17.906 20.016 1 76.75 211 ARG B N 1
ATOM 3282 C CA . ARG B 1 211 ? -15.07 -17.188 21.031 1 76.75 211 ARG B CA 1
ATOM 3283 C C . ARG B 1 211 ? -15.828 -15.961 21.531 1 76.75 211 ARG B C 1
ATOM 3285 O O . ARG B 1 211 ? -15.648 -15.539 22.672 1 76.75 211 ARG B O 1
ATOM 3292 N N . SER B 1 212 ? -16.562 -15.367 20.672 1 65 212 SER B N 1
ATOM 3293 C CA . SER B 1 212 ? -17.297 -14.141 21 1 65 212 SER B CA 1
ATOM 3294 C C . SER B 1 212 ? -18.547 -14.453 21.812 1 65 212 SER B C 1
ATOM 3296 O O . SER B 1 212 ? -19.156 -13.547 22.391 1 65 212 SER B O 1
ATOM 3298 N N . LYS B 1 213 ? -18.969 -15.734 21.969 1 57.22 213 LYS B N 1
ATOM 3299 C CA . LYS B 1 213 ? -20.078 -16.125 22.828 1 57.22 213 LYS B CA 1
ATOM 3300 C C . LYS B 1 213 ? -19.609 -16.359 24.266 1 57.22 213 LYS B C 1
ATOM 3302 O O . LYS B 1 213 ? -20.328 -16.047 25.219 1 57.22 213 LYS B O 1
#

Organism: Cupriavidus necator (strain ATCC 17699 / DSM 428 / KCTC 22496 / NCIMB 10442 / H16 / Stanier 337) (NCBI:txid381666)

Foldseek 3Di:
DKEKEEALLALLSQLQLLLCVQLVPDYHYHYAYQVRDDCVQVVVSDDTWMQDPVGIDDDSVVSSVCCQVVRVPRHQADPPPVRRVLLVVLLVLCVPQQQVLLVLQCCVLPVVDDDDPVSVVVSVVSLLVSLVVSVVSFDPCVARRHDDHHSSRSSLLSGQVSSQSSCCRSPVGRSNVVPPSVVSNVVVCVDPSSVVSVVSSVVRVVVVVVVVD/DKEKEEALLALLSQLQLLLCVQLVPDYHYHYAYQVRDDCVQPVVSDDTWMQDPVGIDDDSVVSSVCCQVVRVPRHQADPPPVRRVLLVVLLVLCVPQQQVLLVLQCCVLPVVDDDDPVSVVVSVVSLLVSLVVSVVSFDPCVARRHVDHHSSRSSLLSGQVSSQSSCCRSPVGRSNVVPPSVVSNVVVCPDPSSVVSVVSSVVRVVVVVVVVD

Solvent-accessible surface area (backbone atoms only — not comparable to full-atom values): 22149 Å² total; per-residue (Å²): 126,38,33,44,32,17,47,51,64,37,42,51,28,38,21,42,50,39,48,35,51,74,40,67,51,80,66,43,84,38,84,28,53,81,87,60,46,60,47,91,42,20,54,78,36,58,63,20,27,33,40,47,96,90,44,59,40,29,48,44,68,24,44,46,53,24,49,52,59,70,47,61,89,45,64,43,59,56,84,52,37,64,60,27,21,52,35,41,28,49,41,52,47,44,45,62,46,44,38,54,43,44,52,72,45,36,44,40,54,73,65,77,44,83,63,56,70,67,56,53,52,52,41,50,55,47,41,65,56,36,46,62,25,47,58,73,66,47,54,58,48,67,26,46,75,22,78,53,80,32,55,37,41,28,43,43,71,32,40,50,62,52,41,33,51,37,32,27,67,74,68,72,43,44,77,49,66,91,47,70,52,68,63,37,49,54,59,49,52,72,36,67,56,48,42,52,53,51,52,47,19,54,55,37,47,53,51,51,55,58,64,76,97,126,38,31,45,33,16,48,51,65,37,41,50,26,39,21,39,50,39,48,34,51,74,41,68,51,78,65,42,82,39,86,29,50,82,87,60,47,61,47,91,42,19,54,77,37,58,63,18,28,33,40,48,97,91,43,59,42,29,49,44,68,24,45,47,52,22,50,51,61,69,48,61,88,45,64,43,57,56,85,53,38,64,59,26,22,53,34,41,28,49,38,52,47,44,45,62,47,43,40,53,45,44,51,72,46,37,43,42,53,73,66,78,45,84,63,56,69,67,56,54,51,51,40,50,54,46,41,66,56,35,47,63,25,44,57,71,66,48,54,63,42,73,25,45,74,23,76,54,81,33,55,35,39,28,43,44,69,33,39,49,62,52,42,32,52,38,31,27,66,72,68,72,43,44,77,49,65,91,46,70,51,69,62,41,50,55,60,49,53,71,37,68,56,46,42,51,52,51,51,45,20,56,54,37,47,53,50,51,56,61,67,76,106

Radius of gyration: 20.8 Å; Cα contacts (8 Å, |Δi|>4): 694; chains: 2; bounding box: 51×60×47 Å

Secondary structure (DSSP, 8-state):
--EEEE-TT-HHHHHHHHHHHHTT---EEEE--TTSS-TTT-TT--S-EEE-SS-EEESHHHHHHHHHHH-TTS-SS-SSHHHHHHHHHHHHHIIIIIIHHHHTTHHHHHSS----HHHHHHHHHHHHHHHHHHHHH---SSBTTBSS--HHHHHHHHHHHHHHHHHHHHHSS-TTTTTTHHHHHHHHHTSHHHHHHHHHHHHHHHHHHHHH-/--EEEE-TT-HHHHHHHHHHHHTT---EEEE--TTSS-TTT-TT--S-EEE-SS-EEESHHHHHHHHHHH-TTS-SS-SSHHHHHHHHHHHHHIIIIIIHHHHTTHHHHHSS----HHHHHHHHHHHHHHHHHHHHH---SSBTTBSS--HHHHHHHHHHHHHHHHHHHHHSS-TTTTTTHHHHHHHHTTSHHHHHHHHHHHHHHHHHHHHH-

Nearest PDB structures (foldseek):
  3cbu-assembly1_A  TM=9.986E-01  e=1.994E-31  Cupriavidus pinatubonensis JMP134
  3pr8-assembly1_B  TM=9.469E-01  e=3.516E-19  Pseudomonas putida KT2440
  4jed-assembly1_A-2  TM=8.144E-01  e=4.467E-10  Methylobacterium radiotolerans JCM 2831
  3lyp-assembly1_A  TM=7.779E-01  e=1.879E-09  Pseudomonas protegens Pf-5
  4iel-assembly1_A-2  TM=7.390E-01  e=2.171E-08  Burkholderia ambifaria AMMD

InterPro domains:
  IPR004045 Glutathione S-transferase, N-terminal [PF13417] (4-74)
  IPR004045 Glutathione S-transferase, N-terminal [PS50404] (1-75)
  IPR010987 Glutathione S-transferase, C-terminal-like [PS50405] (80-213)
  IPR036249 Thioredoxin-like superfamily [SSF52833] (1-95)
  IPR036282 Glutathione S-transferase, C-terminal domain superfamily [SSF47616] (72-202)
  IPR040079 Glutathione transferase family [SFLDS00019] (3-164)
  IPR050983 Glutathione S-transferase Omega/HSP26 [PTHR43968] (2-208)

pLDDT: mean 97.33, std 4.54, range [57.22, 98.94]